Protein AF-A0AAQ4ELC9-F1 (afdb_monomer_lite)

Foldseek 3Di:
DQLVVLVLVLQQLLQVLLCQQLLNFGGQAEDEAEAEPVQDDQVSPADPVGDAAAAAQLDFQQQDQEDEAQFADPVGQQWAFQQDDFFQDATSHTYGYPVLSVCVVVDDPSNLVQADSSLSVSLRVLCHRGVAAAQFFDQPDQQRAQKAADPPDPDQQRIAGSFQKPDGFDWFKAFPVGDGDGFGADNVRRHTPDSGIDTDTPQAPPVIEGESSGCNSHDNHRYWDAVPDSDGDLPGSTSRNVRVVSHTSSVSVCCRPSNNVHRDNPPDDSDRYYYHHHYYDFAFEEEEEEADPQCLPPQNLLLVLLLQLCCLQPPGDQQHWYWYFYAALDPGATLGQRGGSNDNVNSRCGSVSDDHGHNVHGGDPLSRVVNSLVSQQPDDPDPHAHPLRGSNGNYEYEYEEQQADDQVSLVVVLCVCVSNSYAYEYERPPHDPDHDCSSQVSNVSSVFYYDYQDFDADPPPRNTDLSSSVSSNVSSNCRRPPRHPVSVPDDDDPQDDDDDDPVQQVPFKDKDFTADAPPPDFKDKDKDADPQLVPVVPPHFDQQQKKKAAWPPDPDGIDGSVQADQPPPSSGRMGMHIGGRGDHDDPDGDTIMMITHD

Organism: Amblyomma americanum (NCBI:txid6943)

Structure (mmCIF, N/CA/C/O backbone):
data_AF-A0AAQ4ELC9-F1
#
_entry.id   AF-A0AAQ4ELC9-F1
#
loop_
_atom_site.group_PDB
_atom_site.id
_atom_site.type_symbol
_atom_site.label_atom_id
_atom_site.label_alt_id
_atom_site.label_comp_id
_atom_site.label_asym_id
_atom_site.label_entity_id
_atom_site.label_seq_id
_atom_site.pdbx_PDB_ins_code
_atom_site.Cartn_x
_atom_site.Cartn_y
_atom_site.Cartn_z
_atom_site.occupancy
_atom_site.B_iso_or_equiv
_atom_site.auth_seq_id
_atom_site.auth_comp_id
_atom_site.auth_asym_id
_atom_site.auth_atom_id
_atom_site.pdbx_PDB_model_num
ATOM 1 N N . MET A 1 1 ? 7.973 21.694 -3.801 1.00 55.94 1 MET A N 1
ATOM 2 C CA . MET A 1 1 ? 7.517 22.323 -5.065 1.00 55.94 1 MET A CA 1
ATOM 3 C C . MET A 1 1 ? 8.223 21.797 -6.314 1.00 55.94 1 MET A C 1
ATOM 5 O O . MET A 1 1 ? 7.530 21.377 -7.226 1.00 55.94 1 MET A O 1
ATOM 9 N N . LEU A 1 2 ? 9.559 21.831 -6.403 1.00 65.44 2 LEU A N 1
ATOM 10 C CA . LEU A 1 2 ? 10.295 21.500 -7.638 1.00 65.44 2 LEU A CA 1
ATOM 11 C C . LEU A 1 2 ? 10.266 20.005 -8.011 1.00 65.44 2 LEU A C 1
ATOM 13 O O . LEU A 1 2 ? 9.878 19.657 -9.123 1.00 65.44 2 LEU A O 1
ATOM 17 N N . LEU A 1 3 ? 10.516 19.125 -7.036 1.00 73.06 3 LEU A N 1
ATOM 18 C CA . LEU A 1 3 ? 10.413 17.665 -7.198 1.00 73.06 3 LEU A CA 1
ATOM 19 C C . LEU A 1 3 ? 9.045 17.213 -7.739 1.00 73.06 3 LEU A C 1
ATOM 21 O O . LEU A 1 3 ? 8.944 16.251 -8.490 1.00 73.06 3 LEU A O 1
ATOM 25 N N . PHE A 1 4 ? 7.989 17.952 -7.398 1.00 75.69 4 PHE A N 1
ATOM 26 C CA . PHE A 1 4 ? 6.618 17.642 -7.786 1.00 75.69 4 PHE A CA 1
ATOM 27 C C . PHE A 1 4 ? 6.323 17.929 -9.262 1.00 75.69 4 PHE A C 1
ATOM 29 O O . PHE A 1 4 ? 5.611 17.179 -9.923 1.00 75.69 4 PHE A O 1
ATOM 36 N N . SER A 1 5 ? 6.864 19.026 -9.797 1.00 77.75 5 SER A N 1
ATOM 37 C CA . SER A 1 5 ? 6.772 19.309 -11.231 1.00 77.75 5 SER A CA 1
ATOM 38 C C . SER A 1 5 ? 7.616 18.333 -12.049 1.00 77.75 5 SER A C 1
ATOM 40 O O . SER A 1 5 ? 7.185 17.908 -13.120 1.00 77.75 5 SER A O 1
ATOM 42 N N . LEU A 1 6 ? 8.785 17.951 -11.527 1.00 81.75 6 LEU A N 1
ATOM 43 C CA . LEU A 1 6 ? 9.690 17.011 -12.186 1.00 81.75 6 LEU A CA 1
ATOM 44 C C . LEU A 1 6 ? 9.074 15.613 -12.277 1.00 81.75 6 LEU A C 1
ATOM 46 O O . LEU A 1 6 ? 9.086 15.017 -13.352 1.00 81.75 6 LEU A O 1
ATOM 50 N N . SER A 1 7 ? 8.447 15.124 -11.202 1.00 85.50 7 SER A N 1
ATOM 51 C CA . SER A 1 7 ? 7.774 13.821 -11.217 1.00 85.50 7 SER A CA 1
ATOM 52 C C . SER A 1 7 ? 6.605 13.774 -12.209 1.00 85.50 7 SER A C 1
ATOM 54 O O . SER A 1 7 ? 6.454 12.793 -12.934 1.00 85.50 7 SER A O 1
ATOM 56 N N . GLN A 1 8 ? 5.813 14.845 -12.329 1.00 89.56 8 GLN A N 1
ATOM 57 C CA . GLN A 1 8 ? 4.744 14.913 -13.334 1.00 89.56 8 GLN A CA 1
ATOM 58 C C . GLN A 1 8 ? 5.274 14.884 -14.768 1.00 89.56 8 GLN A C 1
ATOM 60 O O . GLN A 1 8 ? 4.690 14.220 -15.625 1.00 89.56 8 GLN A O 1
ATOM 65 N N . ALA A 1 9 ? 6.344 15.634 -15.044 1.00 90.81 9 ALA A N 1
ATOM 66 C CA . ALA A 1 9 ? 6.965 15.658 -16.363 1.00 90.81 9 ALA A CA 1
ATOM 67 C C . ALA A 1 9 ? 7.534 14.278 -16.723 1.00 90.81 9 ALA A C 1
ATOM 69 O O . ALA A 1 9 ? 7.243 13.766 -17.805 1.00 90.81 9 ALA A O 1
ATOM 70 N N . LEU A 1 10 ? 8.247 13.649 -15.782 1.00 93.88 10 LEU A N 1
ATOM 71 C CA . LEU A 1 10 ? 8.759 12.288 -15.914 1.00 93.88 10 LEU A CA 1
ATOM 72 C C . LEU A 1 10 ? 7.637 11.302 -16.251 1.00 93.88 10 LEU A C 1
ATOM 74 O O . LEU A 1 10 ? 7.726 10.612 -17.260 1.00 93.88 10 LEU A O 1
ATOM 78 N N . LEU A 1 11 ? 6.558 11.275 -15.465 1.00 95.75 11 LEU A N 1
ATOM 79 C CA . LEU A 1 11 ? 5.460 10.323 -15.659 1.00 95.75 11 LEU A CA 1
ATOM 80 C C . LEU A 1 11 ? 4.686 10.549 -16.962 1.00 95.75 11 LEU A C 1
ATOM 82 O O . LEU A 1 11 ? 4.247 9.586 -17.585 1.00 95.75 11 LEU A O 1
ATOM 86 N N . ARG A 1 12 ? 4.539 11.799 -17.421 1.00 95.69 12 ARG A N 1
ATOM 87 C CA . ARG A 1 12 ? 3.942 12.077 -18.739 1.00 95.69 12 ARG A CA 1
ATOM 88 C C . ARG A 1 12 ? 4.802 11.523 -19.867 1.00 95.69 12 ARG A C 1
ATOM 90 O O . ARG A 1 12 ? 4.268 10.867 -20.752 1.00 95.69 12 ARG A O 1
ATOM 97 N N . ASN A 1 13 ? 6.111 11.754 -19.824 1.00 95.56 13 ASN A N 1
ATOM 98 C CA . ASN A 1 13 ? 7.021 11.249 -20.851 1.00 95.56 13 ASN A CA 1
ATOM 99 C C . ASN A 1 13 ? 7.124 9.721 -20.798 1.00 95.56 13 ASN A C 1
ATOM 101 O O . ASN A 1 13 ? 7.055 9.060 -21.831 1.00 95.56 13 ASN A O 1
ATOM 105 N N . ALA A 1 14 ? 7.191 9.151 -19.597 1.00 96.06 14 ALA A N 1
ATOM 106 C CA . ALA A 1 14 ? 7.186 7.712 -19.393 1.00 96.06 14 ALA A CA 1
ATOM 107 C C . ALA A 1 14 ? 5.893 7.054 -19.887 1.00 96.06 14 ALA A C 1
ATOM 109 O O . ALA A 1 14 ? 5.948 5.972 -20.451 1.00 96.06 14 ALA A O 1
ATOM 110 N N . SER A 1 15 ? 4.739 7.713 -19.753 1.00 97.19 15 SER A N 1
ATOM 111 C CA . SER A 1 15 ? 3.468 7.240 -20.316 1.00 97.19 15 SER A CA 1
ATOM 112 C C . SER A 1 15 ? 3.517 7.119 -21.845 1.00 97.19 15 SER A C 1
ATOM 114 O O . SER A 1 15 ? 3.054 6.126 -22.404 1.00 97.19 15 SER A O 1
ATOM 116 N N . ILE A 1 16 ? 4.137 8.093 -22.524 1.00 96.12 16 ILE A N 1
ATOM 117 C CA . ILE A 1 16 ? 4.359 8.058 -23.980 1.00 96.12 16 ILE A CA 1
ATOM 118 C C . ILE A 1 16 ? 5.312 6.910 -24.340 1.00 96.12 16 ILE A C 1
ATOM 120 O O . ILE A 1 16 ? 5.031 6.133 -25.250 1.00 96.12 16 ILE A O 1
ATOM 124 N N . SER A 1 17 ? 6.416 6.785 -23.604 1.00 96.00 17 SER A N 1
ATOM 125 C CA . SER A 1 17 ? 7.430 5.743 -23.802 1.00 96.00 17 SER A CA 1
ATOM 126 C C . SER A 1 17 ? 6.861 4.336 -23.560 1.00 96.00 17 SER A C 1
ATOM 128 O O . SER A 1 17 ? 7.103 3.413 -24.337 1.00 96.00 17 SER A O 1
ATOM 130 N N . LEU A 1 18 ? 6.007 4.173 -22.543 1.00 96.12 18 LEU A N 1
ATOM 131 C CA . LEU A 1 18 ? 5.278 2.936 -22.253 1.00 96.12 18 LEU A CA 1
ATOM 132 C C . LEU A 1 18 ? 4.322 2.584 -23.395 1.00 96.12 18 LEU A C 1
ATOM 134 O O . LEU A 1 18 ? 4.268 1.436 -23.827 1.00 96.12 18 LEU A O 1
ATOM 138 N N . PHE A 1 19 ? 3.606 3.573 -23.929 1.00 95.50 19 PHE A N 1
ATOM 139 C CA . PHE A 1 19 ? 2.718 3.367 -25.070 1.00 95.50 19 PHE A CA 1
ATOM 140 C C . PHE A 1 19 ? 3.475 2.876 -26.296 1.00 95.50 19 PHE A C 1
ATOM 142 O O . PHE A 1 19 ? 3.079 1.882 -26.898 1.00 95.50 19 PHE A O 1
ATOM 149 N N . GLN A 1 20 ? 4.597 3.514 -26.619 1.00 93.44 20 GLN A N 1
ATOM 150 C CA . GLN A 1 20 ? 5.436 3.119 -27.747 1.00 93.44 20 GLN A CA 1
ATOM 151 C C . GLN A 1 20 ? 6.009 1.711 -27.557 1.00 93.44 20 GLN A C 1
ATOM 153 O O . GLN A 1 20 ? 5.831 0.865 -28.433 1.00 93.44 20 GLN A O 1
ATOM 158 N N . SER A 1 21 ? 6.620 1.441 -26.402 1.00 94.00 21 SER A N 1
ATOM 159 C CA . SER A 1 21 ? 7.265 0.156 -26.082 1.00 94.00 21 SER A CA 1
ATOM 160 C C . SER A 1 21 ? 6.303 -1.014 -25.906 1.00 94.00 21 SER A C 1
ATOM 162 O O . SER A 1 21 ? 6.704 -2.168 -26.002 1.00 94.00 21 SER A O 1
ATOM 164 N N . THR A 1 22 ? 5.019 -0.738 -25.677 1.00 93.94 22 THR A N 1
ATOM 165 C CA . THR A 1 22 ? 3.967 -1.761 -25.626 1.00 93.94 22 THR A CA 1
ATOM 166 C C . THR A 1 22 ? 3.203 -1.873 -26.942 1.00 93.94 22 THR A C 1
ATOM 168 O O . THR A 1 22 ? 2.079 -2.372 -26.962 1.00 93.94 22 THR A O 1
ATOM 171 N N . ARG A 1 23 ? 3.791 -1.414 -28.055 1.00 92.12 23 ARG A N 1
ATOM 172 C CA . ARG A 1 23 ? 3.187 -1.447 -29.398 1.00 92.12 23 ARG A CA 1
ATOM 173 C C . ARG A 1 23 ? 1.818 -0.752 -29.453 1.00 92.12 23 ARG A C 1
ATOM 175 O O . ARG A 1 23 ? 0.877 -1.248 -30.071 1.00 92.12 23 ARG A O 1
ATOM 182 N N . ASN A 1 24 ? 1.714 0.409 -28.805 1.00 92.81 24 ASN A N 1
ATOM 183 C CA . ASN A 1 24 ? 0.524 1.262 -28.735 1.00 92.81 24 ASN A CA 1
ATOM 184 C C . ASN A 1 24 ? -0.655 0.636 -27.969 1.00 92.81 24 ASN A C 1
ATOM 186 O O . ASN A 1 24 ? -1.813 0.789 -28.364 1.00 92.81 24 ASN A O 1
ATOM 190 N N . ARG A 1 25 ? -0.373 -0.095 -26.881 1.00 92.44 25 ARG A N 1
ATOM 191 C CA . ARG A 1 25 ? -1.393 -0.858 -26.137 1.00 92.44 25 ARG A CA 1
ATOM 192 C C . ARG A 1 25 ? -1.654 -0.333 -24.727 1.00 92.44 25 ARG A C 1
ATOM 194 O O . ARG A 1 25 ? -2.805 -0.343 -24.294 1.00 92.44 25 ARG A O 1
ATOM 201 N N . ALA A 1 26 ? -0.635 0.151 -24.015 1.00 93.25 26 ALA A N 1
ATOM 202 C CA . ALA A 1 26 ? -0.776 0.601 -22.628 1.00 93.25 26 ALA A CA 1
ATOM 203 C C . ALA A 1 26 ? -0.108 1.955 -22.375 1.00 93.25 26 ALA A C 1
ATOM 205 O O . ALA A 1 26 ? 0.986 2.218 -22.848 1.00 93.25 26 ALA A O 1
ATOM 206 N N . PHE A 1 27 ? -0.755 2.815 -21.592 1.00 95.00 27 PHE A N 1
ATOM 207 C CA . PHE A 1 27 ? -0.199 4.090 -21.142 1.00 95.00 27 PHE A CA 1
ATOM 208 C C . PHE A 1 27 ? -0.719 4.408 -19.738 1.00 95.00 27 PHE A C 1
ATOM 210 O O . PHE A 1 27 ? -1.714 3.832 -19.293 1.00 95.00 27 PHE A O 1
ATOM 217 N N . LEU A 1 28 ? -0.067 5.337 -19.040 1.00 95.56 28 LEU A N 1
ATOM 218 C CA . LEU A 1 28 ? -0.534 5.813 -17.739 1.00 95.56 28 LEU A CA 1
ATOM 219 C C . LEU A 1 28 ? -1.684 6.796 -17.963 1.00 95.56 28 LEU A C 1
ATOM 221 O O . LEU A 1 28 ? -1.460 7.955 -18.318 1.00 95.56 28 LEU A O 1
ATOM 225 N N . GLU A 1 29 ? -2.923 6.340 -17.807 1.00 94.00 29 GLU A N 1
ATOM 226 C CA . GLU A 1 29 ? -4.097 7.195 -18.005 1.00 94.00 29 GLU A CA 1
ATOM 227 C C . GLU A 1 29 ? -4.308 8.154 -16.828 1.00 94.00 29 GLU A C 1
ATOM 229 O O . GLU A 1 29 ? -4.492 9.359 -17.022 1.00 94.00 29 GLU A O 1
ATOM 234 N N . GLU A 1 30 ? -4.234 7.624 -15.611 1.00 95.00 30 GLU A N 1
ATOM 235 C CA . GLU A 1 30 ? -4.489 8.347 -14.374 1.00 95.00 30 GLU A CA 1
ATOM 236 C C . GLU A 1 30 ? -3.387 8.066 -13.352 1.00 95.00 30 GLU A C 1
ATOM 238 O O . GLU A 1 30 ? -2.959 6.927 -13.182 1.00 95.00 30 GLU A O 1
ATOM 243 N N . VAL A 1 31 ? -2.932 9.117 -12.672 1.00 95.50 31 VAL A N 1
ATOM 244 C CA . VAL A 1 31 ? -1.970 9.051 -11.573 1.00 95.50 31 VAL A CA 1
ATOM 245 C C . VAL A 1 31 ? -2.583 9.736 -10.360 1.00 95.50 31 VAL A C 1
ATOM 247 O O . VAL A 1 31 ? -2.879 10.934 -10.395 1.00 95.50 31 VAL A O 1
ATOM 250 N N . ILE A 1 32 ? -2.742 8.986 -9.272 1.00 94.44 32 ILE A N 1
ATOM 251 C CA . ILE A 1 32 ? -3.175 9.526 -7.985 1.00 94.44 32 ILE A CA 1
ATOM 252 C C . ILE A 1 32 ? -1.930 9.815 -7.149 1.00 94.44 32 ILE A C 1
ATOM 254 O O . ILE A 1 32 ? -1.180 8.914 -6.787 1.00 94.44 32 ILE A O 1
ATOM 258 N N . VAL A 1 33 ? -1.705 11.086 -6.846 1.00 94.00 33 VAL A N 1
ATOM 259 C CA . VAL A 1 33 ? -0.586 11.540 -6.027 1.00 94.00 33 VAL A CA 1
ATOM 260 C C . VAL A 1 33 ? -1.066 11.674 -4.588 1.00 94.00 33 VAL A C 1
ATOM 262 O O . VAL A 1 33 ? -1.820 12.595 -4.266 1.00 94.00 33 VAL A O 1
ATOM 265 N N . LEU A 1 34 ? -0.624 10.746 -3.740 1.00 93.62 34 LEU A N 1
ATOM 266 C CA . LEU A 1 34 ? -0.852 10.783 -2.300 1.00 93.62 34 LEU A CA 1
ATOM 267 C C . LEU A 1 34 ? 0.193 11.675 -1.628 1.00 93.62 34 LEU A C 1
ATOM 269 O O . LEU A 1 34 ? 1.390 11.400 -1.680 1.00 93.62 34 LEU A O 1
ATOM 273 N N . VAL A 1 35 ? -0.270 12.747 -0.996 1.00 92.56 35 VAL A N 1
ATOM 274 C CA . VAL A 1 35 ? 0.572 13.697 -0.272 1.00 92.56 35 VAL A CA 1
ATOM 275 C C . VAL A 1 35 ? 0.526 13.382 1.226 1.00 92.56 35 VAL A C 1
ATOM 277 O O . VAL A 1 35 ? -0.571 13.258 1.781 1.00 92.56 35 VAL A O 1
ATOM 280 N N . PRO A 1 36 ? 1.683 13.298 1.907 1.00 91.25 36 PRO A N 1
ATOM 281 C CA . PRO A 1 36 ? 1.739 13.157 3.355 1.00 91.25 36 PRO A CA 1
ATOM 282 C C . PRO A 1 36 ? 0.997 14.278 4.084 1.00 91.25 36 PRO A C 1
ATOM 284 O O . PRO A 1 36 ? 1.078 15.458 3.725 1.00 91.25 36 PRO A O 1
ATOM 287 N N . LYS A 1 37 ? 0.348 13.936 5.196 1.00 87.75 37 LYS A N 1
ATOM 288 C CA . LYS A 1 37 ? -0.292 14.920 6.083 1.00 87.75 37 LYS A CA 1
ATOM 289 C C . LYS A 1 37 ? 0.714 15.955 6.612 1.00 87.75 37 LYS A C 1
ATOM 291 O O . LYS A 1 37 ? 0.382 17.129 6.751 1.00 87.75 37 LYS A O 1
ATOM 296 N N . ALA A 1 38 ? 1.960 15.535 6.843 1.00 87.75 38 ALA A N 1
ATOM 297 C CA . ALA A 1 38 ? 3.032 16.367 7.393 1.00 87.75 38 ALA A CA 1
ATOM 298 C C . ALA A 1 38 ? 3.455 17.546 6.494 1.00 87.75 38 ALA A C 1
ATOM 300 O O . ALA A 1 38 ? 4.062 18.493 6.983 1.00 87.75 38 ALA A O 1
ATOM 301 N N . TRP A 1 39 ? 3.139 17.523 5.193 1.00 86.81 39 TRP A N 1
ATOM 302 C CA . TRP A 1 39 ? 3.538 18.590 4.263 1.00 86.81 39 TRP A CA 1
ATOM 303 C C . TRP A 1 39 ? 2.717 19.882 4.432 1.00 86.81 39 TRP A C 1
ATOM 305 O O . TRP A 1 39 ? 3.059 20.910 3.847 1.00 86.81 39 TRP A O 1
ATOM 315 N N . GLY A 1 40 ? 1.670 19.862 5.263 1.00 85.06 40 GLY A N 1
ATOM 316 C CA . GLY A 1 40 ? 0.838 21.029 5.543 1.00 85.06 40 GLY A CA 1
ATOM 317 C C . GLY A 1 40 ? -0.072 21.422 4.367 1.00 85.06 40 GLY A C 1
ATOM 318 O O . GLY A 1 40 ? -0.357 20.584 3.502 1.00 85.06 40 GLY A O 1
ATOM 319 N N . PRO A 1 41 ? -0.565 22.676 4.343 1.00 84.31 41 PRO A N 1
ATOM 320 C CA . PRO A 1 41 ? -1.475 23.171 3.309 1.00 84.31 41 PRO A CA 1
ATOM 321 C C . PRO A 1 41 ? -0.863 23.119 1.907 1.00 84.31 41 PRO A C 1
ATOM 323 O O . PRO A 1 41 ? 0.338 23.302 1.739 1.00 84.31 41 PRO A O 1
ATOM 326 N N . LYS A 1 42 ? -1.685 22.925 0.872 1.00 84.75 42 LYS A N 1
ATOM 327 C CA . LYS A 1 42 ? -1.220 22.783 -0.523 1.00 84.75 42 LYS A CA 1
ATOM 328 C C . LYS A 1 42 ? -0.370 23.944 -1.039 1.00 84.75 42 LYS A C 1
ATOM 330 O O . LYS A 1 42 ? 0.464 23.749 -1.919 1.00 84.75 42 LYS A O 1
ATOM 335 N N . GLU A 1 43 ? -0.547 25.134 -0.481 1.00 85.69 43 GLU A N 1
ATOM 336 C CA . GLU A 1 43 ? 0.213 26.340 -0.804 1.00 85.69 43 GLU A CA 1
ATOM 337 C C . GLU A 1 43 ? 1.705 26.209 -0.449 1.00 85.69 43 GLU A C 1
ATOM 339 O O . GLU A 1 43 ? 2.533 26.905 -1.034 1.00 85.69 43 GLU A O 1
ATOM 344 N N . THR A 1 44 ? 2.073 25.312 0.474 1.00 84.31 44 THR A N 1
ATOM 345 C CA . THR A 1 44 ? 3.470 25.111 0.895 1.00 84.31 44 THR A CA 1
ATOM 346 C C . THR A 1 44 ? 4.255 24.228 -0.078 1.00 84.31 44 THR A C 1
ATOM 348 O O . THR A 1 44 ? 5.473 24.370 -0.203 1.00 84.31 44 THR A O 1
ATOM 351 N N . TRP A 1 45 ? 3.585 23.315 -0.788 1.00 84.25 45 TRP A N 1
ATOM 352 C CA . TRP A 1 45 ? 4.252 22.288 -1.593 1.00 84.25 45 TRP A CA 1
ATOM 353 C C . TRP A 1 45 ? 3.884 22.298 -3.077 1.00 84.25 45 TRP A C 1
ATOM 355 O O . TRP A 1 45 ? 4.694 21.817 -3.882 1.00 84.25 45 TRP A O 1
ATOM 365 N N . ALA A 1 46 ? 2.748 22.880 -3.467 1.00 83.00 46 ALA A N 1
ATOM 366 C CA . ALA A 1 46 ? 2.333 23.015 -4.860 1.00 83.00 46 ALA A CA 1
ATOM 367 C C . ALA A 1 46 ? 2.662 24.401 -5.438 1.00 83.00 46 ALA A C 1
ATOM 369 O O . ALA A 1 46 ? 2.529 25.421 -4.769 1.00 83.00 46 ALA A O 1
ATOM 370 N N . ARG A 1 47 ? 3.054 24.448 -6.719 1.00 79.31 47 ARG A N 1
ATOM 371 C CA . ARG A 1 47 ? 3.196 25.715 -7.458 1.00 79.31 47 ARG A CA 1
ATOM 372 C C . ARG A 1 47 ? 1.829 26.228 -7.919 1.00 79.31 47 ARG A C 1
ATOM 374 O O . ARG A 1 47 ? 0.927 25.433 -8.166 1.00 79.31 47 ARG A O 1
ATOM 381 N N . ALA A 1 48 ? 1.699 27.545 -8.075 1.00 76.38 48 ALA A N 1
ATOM 382 C CA . ALA A 1 48 ? 0.500 28.163 -8.635 1.00 76.38 48 ALA A CA 1
ATOM 383 C C . ALA A 1 48 ? 0.345 27.856 -10.148 1.00 76.38 48 ALA A C 1
ATOM 385 O O . ALA A 1 48 ? 1.352 27.874 -10.862 1.00 76.38 48 ALA A O 1
ATOM 386 N N . PRO A 1 49 ? -0.885 27.628 -10.655 1.00 82.56 49 PRO A N 1
ATOM 387 C CA . PRO A 1 49 ? -2.129 27.489 -9.893 1.00 82.56 49 PRO A CA 1
ATOM 388 C C . PRO A 1 49 ? -2.131 26.195 -9.064 1.00 82.56 49 PRO A C 1
ATOM 390 O O . PRO A 1 49 ? -1.788 25.127 -9.571 1.00 82.56 49 PRO A O 1
ATOM 393 N N . THR A 1 50 ? -2.503 26.296 -7.782 1.00 81.94 50 THR A N 1
ATOM 394 C CA . THR A 1 50 ? -2.487 25.137 -6.881 1.00 81.94 50 THR A CA 1
ATOM 395 C C . THR A 1 50 ? -3.531 24.111 -7.327 1.00 81.94 50 THR A C 1
ATOM 397 O O . THR A 1 50 ? -4.638 24.487 -7.728 1.00 81.94 50 THR A O 1
ATOM 400 N N . PRO A 1 51 ? -3.214 22.808 -7.274 1.00 86.81 51 PRO A N 1
ATOM 401 C CA . PRO A 1 51 ? -4.156 21.784 -7.677 1.00 86.81 51 PRO A CA 1
ATOM 402 C C . PRO A 1 51 ? -5.364 21.731 -6.736 1.00 86.81 51 PRO A C 1
ATOM 404 O O . PRO A 1 51 ? -5.318 22.148 -5.570 1.00 86.81 51 PRO A O 1
ATOM 407 N N . VAL A 1 52 ? -6.455 21.160 -7.242 1.00 88.44 52 VAL A N 1
ATOM 408 C CA . VAL A 1 52 ? -7.531 20.674 -6.379 1.00 88.44 52 VAL A CA 1
ATOM 409 C C . VAL A 1 52 ? -7.004 19.442 -5.653 1.00 88.44 52 VAL A C 1
ATOM 411 O O . VAL A 1 52 ? -6.555 18.492 -6.291 1.00 88.44 52 VAL A O 1
ATOM 414 N N . VAL A 1 53 ? -7.035 19.493 -4.324 1.00 90.00 53 VAL A N 1
ATOM 415 C CA . VAL A 1 53 ? -6.605 18.404 -3.447 1.00 90.00 53 VAL A CA 1
ATOM 416 C C . VAL A 1 53 ? -7.843 17.870 -2.753 1.00 90.00 53 VAL A C 1
ATOM 418 O O . VAL A 1 53 ? -8.556 18.623 -2.087 1.00 90.00 53 VAL A O 1
ATOM 421 N N . ALA A 1 54 ? -8.109 16.587 -2.956 1.00 90.50 54 ALA A N 1
ATOM 422 C CA . ALA A 1 54 ? -9.150 15.871 -2.249 1.00 90.50 54 ALA A CA 1
ATOM 423 C C . ALA A 1 54 ? -8.571 15.170 -1.016 1.00 90.50 54 ALA A C 1
ATOM 425 O O . ALA A 1 54 ? -7.359 15.031 -0.841 1.00 90.50 54 ALA A O 1
ATOM 426 N N . ARG A 1 55 ? -9.448 14.696 -0.145 1.00 89.00 55 ARG A N 1
ATOM 427 C CA . ARG A 1 55 ? -9.056 13.801 0.936 1.00 89.00 55 ARG A CA 1
ATOM 428 C C . ARG A 1 55 ? -8.650 12.435 0.378 1.00 89.00 55 ARG A C 1
ATOM 430 O O . ARG A 1 55 ? -9.324 11.916 -0.512 1.00 89.00 55 ARG A O 1
ATOM 437 N N . ALA A 1 56 ? -7.599 11.838 0.937 1.00 90.31 56 ALA A N 1
ATOM 438 C CA . ALA A 1 56 ? -7.317 10.422 0.723 1.00 90.31 56 ALA A CA 1
ATOM 439 C C . ALA A 1 56 ? -8.503 9.575 1.207 1.00 90.31 56 ALA A C 1
ATOM 441 O O . ALA A 1 56 ? -8.957 9.719 2.343 1.00 90.31 56 ALA A O 1
ATOM 442 N N . GLY A 1 57 ? -9.025 8.739 0.311 1.00 87.44 57 GLY A N 1
ATOM 443 C CA . GLY A 1 57 ? -10.085 7.785 0.602 1.00 87.44 57 GLY A CA 1
ATOM 444 C C . GLY A 1 57 ? -9.473 6.440 0.968 1.00 87.44 57 GLY A C 1
ATOM 445 O O . GLY A 1 57 ? -9.096 6.190 2.107 1.00 87.44 57 GLY A O 1
ATOM 446 N N . TRP A 1 58 ? -9.323 5.589 -0.042 1.00 84.56 58 TRP A N 1
ATOM 447 C CA . TRP A 1 58 ? -8.710 4.267 0.079 1.00 84.56 58 TRP A CA 1
ATOM 448 C C . TRP A 1 58 ? -7.185 4.281 -0.114 1.00 84.56 58 TRP A C 1
ATOM 450 O O . TRP A 1 58 ? -6.544 3.254 0.087 1.00 84.56 58 TRP A O 1
ATOM 460 N N . GLN A 1 59 ? -6.591 5.410 -0.505 1.00 91.00 59 GLN A N 1
ATOM 461 C CA . GLN A 1 59 ? -5.155 5.500 -0.772 1.00 91.00 59 GLN A CA 1
ATOM 462 C C . GLN A 1 59 ? -4.346 5.496 0.531 1.00 91.00 59 GLN A C 1
ATOM 464 O O . GLN A 1 59 ? -4.633 6.267 1.446 1.00 91.00 59 GLN A O 1
ATOM 469 N N . LEU A 1 60 ? -3.317 4.650 0.593 1.00 89.62 60 LEU A N 1
ATOM 470 C CA . LEU A 1 60 ? -2.349 4.563 1.688 1.00 89.62 60 LEU A CA 1
ATOM 471 C C . LEU A 1 60 ? -0.926 4.631 1.147 1.00 89.62 60 LEU A C 1
ATOM 473 O O . LEU A 1 60 ? -0.648 4.142 0.054 1.00 89.62 60 LEU A O 1
ATOM 477 N N . HIS A 1 61 ? -0.008 5.170 1.947 1.00 90.19 61 HIS A N 1
ATOM 478 C CA . HIS A 1 61 ? 1.406 5.238 1.595 1.00 90.19 61 HIS A CA 1
ATOM 479 C C . HIS A 1 61 ? 2.030 3.851 1.387 1.00 90.19 61 HIS A C 1
ATOM 481 O O . HIS A 1 61 ? 2.852 3.673 0.489 1.00 90.19 61 HIS A O 1
ATOM 487 N N . ARG A 1 62 ? 1.656 2.844 2.189 1.00 87.81 62 ARG A N 1
ATOM 488 C CA . ARG A 1 62 ? 2.159 1.466 2.024 1.00 87.81 62 ARG A CA 1
ATOM 489 C C . ARG A 1 62 ? 1.782 0.862 0.679 1.00 87.81 62 ARG A C 1
ATOM 491 O O . ARG A 1 62 ? 2.627 0.198 0.088 1.00 87.81 62 ARG A O 1
ATOM 498 N N . ASP A 1 63 ? 0.560 1.116 0.232 1.00 88.50 63 ASP A N 1
ATOM 499 C CA . ASP A 1 63 ? -0.042 0.463 -0.930 1.00 88.50 63 ASP A CA 1
ATOM 500 C C . ASP A 1 63 ? 0.254 1.226 -2.239 1.00 88.50 63 ASP A C 1
ATOM 502 O O . ASP A 1 63 ? -0.290 0.899 -3.287 1.00 88.50 63 ASP A O 1
ATOM 506 N N . ALA A 1 64 ? 1.108 2.256 -2.190 1.00 92.50 64 ALA A N 1
ATOM 507 C CA . ALA A 1 64 ? 1.503 3.028 -3.360 1.00 92.50 64 ALA A CA 1
ATOM 508 C C . ALA A 1 64 ? 2.387 2.209 -4.317 1.00 92.50 64 ALA A C 1
ATOM 510 O O . ALA A 1 64 ? 3.443 1.707 -3.922 1.00 92.50 64 ALA A O 1
ATOM 511 N N . ASP A 1 65 ? 1.998 2.171 -5.594 1.00 94.94 65 ASP A N 1
ATOM 512 C CA . ASP A 1 65 ? 2.736 1.497 -6.673 1.00 94.94 65 ASP A CA 1
ATOM 513 C C . ASP A 1 65 ? 4.152 2.067 -6.846 1.00 94.94 65 ASP A C 1
ATOM 515 O O . ASP A 1 65 ? 5.115 1.339 -7.086 1.00 94.94 65 ASP A O 1
ATOM 519 N N . MET A 1 66 ? 4.276 3.387 -6.682 1.00 94.19 66 MET A N 1
ATOM 520 C CA . MET A 1 66 ? 5.525 4.136 -6.745 1.00 94.19 66 MET A CA 1
ATOM 521 C C . MET A 1 66 ? 5.679 5.024 -5.511 1.00 94.19 66 MET A C 1
ATOM 523 O O . MET A 1 66 ? 4.765 5.771 -5.159 1.00 94.19 66 MET A O 1
ATOM 527 N N . LYS A 1 67 ? 6.874 5.021 -4.914 1.00 92.25 67 LYS A N 1
ATOM 528 C CA . LYS A 1 67 ? 7.243 5.910 -3.810 1.00 92.25 67 LYS A CA 1
ATOM 529 C C . LYS A 1 67 ? 8.359 6.865 -4.204 1.00 92.25 67 LYS A C 1
ATOM 531 O O . LYS A 1 67 ? 9.324 6.478 -4.861 1.00 92.25 67 LYS A O 1
ATOM 536 N N . LEU A 1 68 ? 8.210 8.116 -3.772 1.00 91.12 68 LEU A N 1
ATOM 537 C CA . LEU A 1 68 ? 9.263 9.120 -3.840 1.00 91.12 68 LEU A CA 1
ATOM 538 C C . LEU A 1 68 ? 10.044 9.079 -2.529 1.00 91.12 68 LEU A C 1
ATOM 540 O O . LEU A 1 68 ? 9.523 9.485 -1.492 1.00 91.12 68 LEU A O 1
ATOM 544 N N . GLU A 1 69 ? 11.269 8.570 -2.575 1.00 88.44 69 GLU A N 1
ATOM 545 C CA . GLU A 1 69 ? 12.106 8.425 -1.387 1.00 88.44 69 GLU A CA 1
ATOM 546 C C . GLU A 1 69 ? 13.043 9.635 -1.233 1.00 88.44 69 GLU A C 1
ATOM 548 O O . GLU A 1 69 ? 13.568 10.152 -2.222 1.00 88.44 69 GLU A O 1
ATOM 553 N N . PRO A 1 70 ? 13.258 10.143 -0.007 1.00 85.94 70 PRO A N 1
ATOM 554 C CA . PRO A 1 70 ? 14.095 11.322 0.211 1.00 85.94 70 PRO A CA 1
ATOM 555 C C . PRO A 1 70 ? 15.574 11.066 -0.108 1.00 85.94 70 PRO A C 1
ATOM 557 O O . PRO A 1 70 ? 16.290 12.000 -0.460 1.00 85.94 70 PRO A O 1
ATOM 560 N N . GLN A 1 71 ? 16.027 9.818 0.010 1.00 85.06 71 GLN A N 1
ATOM 561 C CA . GLN A 1 71 ? 17.399 9.395 -0.259 1.00 85.06 71 GLN A CA 1
ATOM 562 C C . GLN A 1 71 ? 17.414 8.260 -1.282 1.00 85.06 71 GLN A C 1
ATOM 564 O O . GLN A 1 71 ? 16.396 7.607 -1.516 1.00 85.06 71 GLN A O 1
ATOM 569 N N . GLY A 1 72 ? 18.574 8.053 -1.902 1.00 80.56 72 GLY A N 1
ATOM 570 C CA . GLY A 1 72 ? 18.831 6.886 -2.736 1.00 80.56 72 GLY A CA 1
ATOM 571 C C . GLY A 1 72 ? 18.729 5.579 -1.947 1.00 80.56 72 GLY A C 1
ATOM 572 O O . GLY A 1 72 ? 18.968 5.545 -0.740 1.00 80.56 72 GLY A O 1
ATOM 573 N N . GLY A 1 73 ? 18.375 4.502 -2.644 1.00 81.19 73 GLY A N 1
ATOM 574 C CA . GLY A 1 73 ? 18.322 3.162 -2.068 1.00 81.19 73 GLY A CA 1
ATOM 575 C C . GLY A 1 73 ? 19.692 2.469 -2.059 1.00 81.19 73 GLY A C 1
ATOM 576 O O . GLY A 1 73 ? 20.728 3.113 -2.243 1.00 81.19 73 GLY A O 1
ATOM 577 N N . PRO A 1 74 ? 19.718 1.128 -1.945 1.00 79.38 74 PRO A N 1
ATOM 578 C CA . PRO A 1 74 ? 20.948 0.328 -2.034 1.00 79.38 74 PRO A CA 1
ATOM 579 C C . PRO A 1 74 ? 21.750 0.543 -3.330 1.00 79.38 74 PRO A C 1
ATOM 581 O O . PRO A 1 74 ? 22.937 0.238 -3.385 1.00 79.38 74 PRO A O 1
ATOM 584 N N . PHE A 1 75 ? 21.105 1.082 -4.368 1.00 81.88 75 PHE A N 1
ATOM 585 C CA . PHE A 1 75 ? 21.686 1.365 -5.681 1.00 81.88 75 PHE A CA 1
ATOM 586 C C . PHE A 1 75 ? 21.963 2.865 -5.903 1.00 81.88 75 PHE A C 1
ATOM 588 O O . PHE A 1 75 ? 22.045 3.327 -7.043 1.00 81.88 75 PHE A O 1
ATOM 595 N N . GLY A 1 76 ? 22.079 3.641 -4.820 1.00 87.75 76 GLY A N 1
ATOM 596 C CA . GLY A 1 76 ? 22.184 5.097 -4.874 1.00 87.75 76 GLY A CA 1
ATOM 597 C C . GLY A 1 76 ? 20.905 5.728 -5.428 1.00 87.75 76 GLY A C 1
ATOM 598 O O . GLY A 1 76 ? 19.801 5.269 -5.142 1.00 87.75 76 GLY A O 1
ATOM 599 N N . ASP A 1 77 ? 21.050 6.770 -6.245 1.00 91.06 77 ASP A N 1
ATOM 600 C CA . ASP A 1 77 ? 19.923 7.474 -6.873 1.00 91.06 77 ASP A CA 1
ATOM 601 C C . ASP A 1 77 ? 19.363 6.776 -8.122 1.00 91.06 77 ASP A C 1
ATOM 603 O O . ASP A 1 77 ? 18.586 7.371 -8.862 1.00 91.06 77 ASP A O 1
ATOM 607 N N . ASN A 1 78 ? 19.750 5.533 -8.414 1.00 90.06 78 ASN A N 1
ATOM 608 C CA . ASN A 1 78 ? 19.117 4.804 -9.508 1.00 90.06 78 ASN A CA 1
ATOM 609 C C . ASN A 1 78 ? 17.693 4.377 -9.100 1.00 90.06 78 ASN A C 1
ATOM 611 O O . ASN A 1 78 ? 17.553 3.728 -8.058 1.00 90.06 78 ASN A O 1
ATOM 615 N N . PRO A 1 79 ? 16.650 4.671 -9.900 1.00 93.69 79 PRO A N 1
ATOM 616 C CA . PRO A 1 79 ? 15.328 4.099 -9.685 1.00 93.69 79 PRO A CA 1
ATOM 617 C C . PRO A 1 79 ? 15.391 2.572 -9.658 1.00 93.69 79 PRO A C 1
ATOM 619 O O . PRO A 1 79 ? 16.155 1.963 -10.412 1.00 93.69 79 PRO A O 1
ATOM 622 N N . PHE A 1 80 ? 14.602 1.955 -8.783 1.00 93.62 80 PHE A N 1
ATOM 623 C CA . PHE A 1 80 ? 14.592 0.503 -8.639 1.00 93.62 80 PHE A CA 1
ATOM 624 C C . PHE A 1 80 ? 13.222 -0.024 -8.222 1.00 93.62 80 PHE A C 1
ATOM 626 O O . PHE A 1 80 ? 12.422 0.668 -7.589 1.00 93.62 80 PHE A O 1
ATOM 633 N N . THR A 1 81 ? 12.985 -1.294 -8.525 1.00 94.94 81 THR A N 1
ATOM 634 C CA . THR A 1 81 ? 11.799 -2.033 -8.097 1.00 94.94 81 THR A CA 1
ATOM 635 C C . THR A 1 81 ? 12.144 -3.042 -7.011 1.00 94.94 81 THR A C 1
ATOM 637 O O . THR A 1 81 ? 13.096 -3.811 -7.133 1.00 94.94 81 THR A O 1
ATOM 640 N N . VAL A 1 82 ? 11.326 -3.104 -5.957 1.00 92.75 82 VAL A N 1
ATOM 641 C CA . VAL A 1 82 ? 11.398 -4.176 -4.954 1.00 92.75 82 VAL A CA 1
ATOM 642 C C . VAL A 1 82 ? 10.709 -5.422 -5.509 1.00 92.75 82 VAL A C 1
ATOM 644 O O . VAL A 1 82 ? 9.511 -5.644 -5.305 1.00 92.75 82 VAL A O 1
ATOM 647 N N . GLN A 1 83 ? 11.462 -6.227 -6.249 1.00 90.00 83 GLN A N 1
ATOM 648 C CA . GLN A 1 83 ? 10.994 -7.485 -6.821 1.00 90.00 83 GLN A CA 1
ATOM 649 C C . GLN A 1 83 ? 11.250 -8.630 -5.835 1.00 90.00 83 GLN A C 1
ATOM 651 O O . GLN A 1 83 ? 12.385 -8.882 -5.444 1.00 90.00 83 GLN A O 1
ATOM 656 N N . HIS A 1 84 ? 10.179 -9.292 -5.399 1.00 90.38 84 HIS A N 1
ATOM 657 C CA . HIS A 1 84 ? 10.217 -10.299 -4.326 1.00 90.38 84 HIS A CA 1
ATOM 658 C C . HIS A 1 84 ? 9.816 -11.706 -4.791 1.00 90.38 84 HIS A C 1
ATOM 660 O O . HIS A 1 84 ? 9.888 -12.650 -4.011 1.00 90.38 84 HIS A O 1
ATOM 666 N N . ALA A 1 85 ? 9.339 -11.831 -6.029 1.00 92.12 85 ALA A N 1
ATOM 667 C CA . ALA A 1 85 ? 8.733 -13.036 -6.577 1.00 92.12 85 ALA A CA 1
ATOM 668 C C . ALA A 1 85 ? 9.352 -13.387 -7.943 1.00 92.12 85 ALA A C 1
ATOM 670 O O . ALA A 1 85 ? 10.200 -12.652 -8.452 1.00 92.12 85 ALA A O 1
ATOM 671 N N . GLY A 1 86 ? 8.955 -14.537 -8.497 1.00 94.69 86 GLY A N 1
ATOM 672 C CA . GLY A 1 86 ? 9.433 -15.043 -9.787 1.00 94.69 86 GLY A CA 1
ATOM 673 C C . GLY A 1 86 ? 8.810 -14.349 -11.003 1.00 94.69 86 GLY A C 1
ATOM 674 O O . GLY A 1 86 ? 8.114 -13.340 -10.883 1.00 94.69 86 GLY A O 1
ATOM 675 N N . CYS A 1 87 ? 9.061 -14.909 -12.186 1.00 97.69 87 CYS A N 1
ATOM 676 C CA . CYS A 1 87 ? 8.606 -14.336 -13.450 1.00 97.69 87 CYS A CA 1
ATOM 677 C C . CYS A 1 87 ? 7.088 -14.153 -13.530 1.00 97.69 87 CYS A C 1
ATOM 679 O O . CYS A 1 87 ? 6.323 -15.017 -13.103 1.00 97.69 87 CYS A O 1
ATOM 681 N N . GLY A 1 88 ? 6.649 -13.028 -14.099 1.00 96.94 88 GLY A N 1
ATOM 682 C CA . GLY A 1 88 ? 5.230 -12.710 -14.275 1.00 96.94 88 GLY A CA 1
ATOM 683 C C . GLY A 1 88 ? 4.533 -12.193 -13.011 1.00 96.94 88 GLY A C 1
ATOM 684 O O . GLY A 1 88 ? 3.385 -11.759 -13.086 1.00 96.94 88 GLY A O 1
ATOM 685 N N . ALA A 1 89 ? 5.202 -12.220 -11.853 1.00 96.81 89 ALA A N 1
ATOM 686 C CA . ALA A 1 89 ? 4.657 -11.721 -10.597 1.00 96.81 89 ALA A CA 1
ATOM 687 C C . ALA A 1 89 ? 5.046 -10.255 -10.360 1.00 96.81 89 ALA A C 1
ATOM 689 O O . ALA A 1 89 ? 6.215 -9.878 -10.458 1.00 96.81 89 ALA A O 1
ATOM 690 N N . ALA A 1 90 ? 4.063 -9.432 -9.994 1.00 96.12 90 ALA A N 1
ATOM 691 C CA . ALA A 1 90 ? 4.285 -8.016 -9.736 1.00 96.12 90 ALA A CA 1
ATOM 692 C C . ALA A 1 90 ? 5.253 -7.769 -8.557 1.00 96.12 90 ALA A C 1
ATOM 694 O O . ALA A 1 90 ? 5.251 -8.470 -7.536 1.00 96.12 90 ALA A O 1
ATOM 695 N N . GLY A 1 91 ? 6.071 -6.726 -8.688 1.00 94.56 91 GLY A N 1
ATOM 696 C CA . GLY A 1 91 ? 6.905 -6.192 -7.617 1.00 94.56 91 GLY A CA 1
ATOM 697 C C . GLY A 1 91 ? 6.073 -5.591 -6.479 1.00 94.56 91 GLY A C 1
ATOM 698 O O . GLY A 1 91 ? 4.888 -5.307 -6.625 1.00 94.56 91 GLY A O 1
ATOM 699 N N . LYS A 1 92 ? 6.696 -5.379 -5.313 1.00 91.56 92 LYS A N 1
ATOM 700 C CA . LYS A 1 92 ? 6.020 -4.758 -4.160 1.00 91.56 92 LYS A CA 1
ATOM 701 C C . LYS A 1 92 ? 5.812 -3.256 -4.339 1.00 91.56 92 LYS A C 1
ATOM 703 O O . LYS A 1 92 ? 4.781 -2.745 -3.927 1.00 91.56 92 LYS A O 1
ATOM 708 N N . ARG A 1 93 ? 6.818 -2.559 -4.877 1.00 92.62 93 ARG A N 1
ATOM 709 C CA . ARG A 1 93 ? 6.808 -1.112 -5.139 1.00 92.62 93 ARG A CA 1
ATOM 710 C C . ARG A 1 93 ? 7.960 -0.717 -6.057 1.00 92.62 93 ARG A C 1
ATOM 712 O O . ARG A 1 93 ? 9.016 -1.353 -6.019 1.00 92.62 93 ARG A O 1
ATOM 719 N N . LEU A 1 94 ? 7.767 0.363 -6.799 1.00 94.94 94 LEU A N 1
ATOM 720 C CA . LEU A 1 94 ? 8.806 1.119 -7.491 1.00 94.94 94 LEU A CA 1
ATOM 721 C C . LEU A 1 94 ? 9.281 2.265 -6.584 1.00 94.94 94 LEU A C 1
ATOM 723 O O . LEU A 1 94 ? 8.468 2.929 -5.942 1.00 94.94 94 LEU A O 1
ATOM 727 N N . ALA A 1 95 ? 10.584 2.513 -6.517 1.00 93.56 95 ALA A N 1
ATOM 728 C CA . ALA A 1 95 ? 11.168 3.616 -5.761 1.00 93.56 95 ALA A CA 1
ATOM 729 C C . ALA A 1 95 ? 11.934 4.569 -6.686 1.00 93.56 95 ALA A C 1
ATOM 731 O O . ALA A 1 95 ? 12.747 4.144 -7.509 1.00 93.56 95 ALA A O 1
ATOM 732 N N . ILE A 1 96 ? 11.679 5.870 -6.530 1.00 93.62 96 ILE A N 1
ATOM 733 C CA . ILE A 1 96 ? 12.423 6.951 -7.185 1.00 93.62 96 ILE A CA 1
ATOM 734 C C . ILE A 1 96 ? 12.944 7.879 -6.096 1.00 93.62 96 ILE A C 1
ATOM 736 O O . ILE A 1 96 ? 12.158 8.375 -5.289 1.00 93.62 96 ILE A O 1
ATOM 740 N N . SER A 1 97 ? 14.248 8.145 -6.073 1.00 92.56 97 SER A N 1
ATOM 741 C CA . SER A 1 97 ? 14.815 9.062 -5.087 1.00 92.56 97 SER A CA 1
ATOM 742 C C . SER A 1 97 ? 14.627 10.528 -5.490 1.00 92.56 97 SER A C 1
ATOM 744 O O . SER A 1 97 ? 14.563 10.883 -6.671 1.00 92.56 97 SER A O 1
ATOM 746 N N . ALA A 1 98 ? 14.594 11.417 -4.500 1.00 91.50 98 ALA A N 1
ATOM 747 C CA . ALA A 1 98 ? 14.656 12.855 -4.730 1.00 91.50 98 ALA A CA 1
ATOM 748 C C . ALA A 1 98 ? 15.956 13.256 -5.453 1.00 91.50 98 ALA A C 1
ATOM 750 O O . ALA A 1 98 ? 15.916 14.125 -6.321 1.00 91.50 98 ALA A O 1
ATOM 751 N N . GLY A 1 99 ? 17.079 12.590 -5.151 1.00 91.38 99 GLY A N 1
ATOM 752 C CA . GLY A 1 99 ? 18.362 12.808 -5.823 1.00 91.38 99 GLY A CA 1
ATOM 753 C C . GLY A 1 99 ? 18.304 12.502 -7.320 1.00 91.38 99 GLY A C 1
ATOM 754 O O . GLY A 1 99 ? 18.798 13.295 -8.118 1.00 91.38 99 GLY A O 1
ATOM 755 N N . TYR A 1 100 ? 17.603 11.436 -7.726 1.00 91.81 100 TYR A N 1
ATOM 756 C CA . TYR A 1 100 ? 17.368 11.141 -9.141 1.00 91.81 100 TYR A CA 1
ATOM 757 C C . TYR A 1 100 ? 16.660 12.295 -9.848 1.00 91.81 100 TYR A C 1
ATOM 759 O O . TYR A 1 100 ? 17.117 12.757 -10.889 1.00 91.81 100 TYR A O 1
ATOM 767 N N . LEU A 1 101 ? 15.562 12.791 -9.266 1.00 91.38 101 LEU A N 1
ATOM 768 C CA . LEU A 1 101 ? 14.785 13.886 -9.848 1.00 91.38 101 LEU A CA 1
ATOM 769 C C . LEU A 1 101 ? 15.607 15.176 -9.960 1.00 91.38 101 LEU A C 1
ATOM 771 O O . LEU A 1 101 ? 15.523 15.844 -10.986 1.00 91.38 101 LEU A O 1
ATOM 775 N N . THR A 1 102 ? 16.421 15.500 -8.954 1.00 89.81 102 THR A N 1
ATOM 776 C CA . THR A 1 102 ? 17.338 16.649 -9.007 1.00 89.81 102 THR A CA 1
ATOM 777 C C . THR A 1 102 ? 18.356 16.496 -10.137 1.00 89.81 102 THR A C 1
ATOM 779 O O . THR A 1 102 ? 18.547 17.425 -10.917 1.00 89.81 102 THR A O 1
ATOM 782 N N . LEU A 1 103 ? 18.941 15.304 -10.308 1.00 88.69 103 LEU A N 1
ATOM 783 C CA . LEU A 1 103 ? 19.858 15.032 -11.420 1.00 88.69 103 LEU A CA 1
ATOM 784 C C . LEU A 1 103 ? 19.175 15.211 -12.783 1.00 88.69 103 LEU A C 1
ATOM 786 O O . LEU A 1 103 ? 19.804 15.709 -13.713 1.00 88.69 103 LEU A O 1
ATOM 790 N N . LEU A 1 104 ? 17.893 14.847 -12.917 1.00 86.94 104 LEU A N 1
ATOM 791 C CA . LEU A 1 104 ? 17.144 15.079 -14.159 1.00 86.94 104 LEU A CA 1
ATOM 792 C C . LEU A 1 104 ? 17.000 16.565 -14.499 1.00 86.94 104 LEU A C 1
ATOM 794 O O . LEU A 1 104 ? 16.972 16.914 -15.677 1.00 86.94 104 LEU A O 1
ATOM 798 N N . GLU A 1 105 ? 16.879 17.421 -13.487 1.00 85.31 105 GLU A N 1
ATOM 799 C CA . GLU A 1 105 ? 16.791 18.868 -13.670 1.00 85.31 105 GLU A CA 1
ATOM 800 C C . GLU A 1 105 ? 18.146 19.487 -14.021 1.00 85.31 105 GLU A C 1
ATOM 802 O O . GLU A 1 105 ? 18.226 20.302 -14.939 1.00 85.31 105 GLU A O 1
ATOM 807 N N . GLU A 1 106 ? 19.206 19.088 -13.316 1.00 86.31 106 GLU A N 1
ATOM 808 C CA . GLU A 1 106 ? 20.573 19.566 -13.556 1.00 86.31 106 GLU A CA 1
ATOM 809 C C . GLU A 1 106 ? 21.108 19.118 -14.926 1.00 86.31 106 GLU A C 1
ATOM 811 O O . GLU A 1 106 ? 21.839 19.853 -15.596 1.00 86.31 106 GLU A O 1
ATOM 816 N N . GLY A 1 107 ? 20.726 17.916 -15.364 1.00 83.19 107 GLY A N 1
ATOM 817 C CA . GLY A 1 107 ? 21.135 17.336 -16.635 1.00 83.19 107 GLY A CA 1
ATOM 818 C C . GLY A 1 107 ? 22.621 16.954 -16.686 1.00 83.19 107 GLY A C 1
ATOM 819 O O . GLY A 1 107 ? 23.235 16.528 -15.706 1.00 83.19 107 GLY A O 1
ATOM 820 N N . GLY A 1 108 ? 23.210 17.046 -17.880 1.00 82.94 108 GLY A N 1
ATOM 821 C CA . GLY A 1 108 ? 24.637 16.794 -18.093 1.00 82.94 108 GLY A CA 1
ATOM 822 C C . GLY A 1 108 ? 25.083 15.329 -17.916 1.00 82.94 108 GLY A C 1
ATOM 823 O O . GLY A 1 108 ? 24.261 14.407 -17.914 1.00 82.94 108 GLY A O 1
ATOM 824 N N . PRO A 1 109 ? 26.404 15.084 -17.787 1.00 79.06 109 PRO A N 1
ATOM 825 C CA . PRO A 1 109 ? 26.971 13.732 -17.717 1.00 79.06 109 PRO A CA 1
ATOM 826 C C . PRO A 1 109 ? 26.461 12.900 -16.531 1.00 79.06 109 PRO A C 1
ATOM 828 O O . PRO A 1 109 ? 26.312 11.682 -16.649 1.00 79.06 109 PRO A O 1
ATOM 831 N N . ALA A 1 110 ? 26.160 13.552 -15.402 1.00 77.88 110 ALA A N 1
ATOM 832 C CA . ALA A 1 110 ? 25.674 12.895 -14.191 1.00 77.88 110 ALA A CA 1
ATOM 833 C C . ALA A 1 110 ? 24.274 12.286 -14.377 1.00 77.88 110 ALA A C 1
ATOM 835 O O . ALA A 1 110 ? 24.033 11.175 -13.904 1.00 77.88 110 ALA A O 1
ATOM 836 N N . ALA A 1 111 ? 23.386 12.963 -15.113 1.00 80.44 111 ALA A N 1
ATOM 837 C CA . ALA A 1 111 ? 22.082 12.430 -15.509 1.00 80.44 111 ALA A CA 1
ATOM 838 C C . ALA A 1 111 ? 22.205 11.409 -16.652 1.00 80.44 111 ALA A C 1
ATOM 840 O O . ALA A 1 111 ? 21.562 10.358 -16.637 1.00 80.44 111 ALA A O 1
ATOM 841 N N . ALA A 1 112 ? 23.091 11.678 -17.619 1.00 80.69 112 ALA A N 1
ATOM 842 C CA . ALA A 1 112 ? 23.278 10.842 -18.802 1.00 80.69 112 ALA A CA 1
ATOM 843 C C . ALA A 1 112 ? 23.714 9.406 -18.472 1.00 80.69 112 ALA A C 1
ATOM 845 O O . ALA A 1 112 ? 23.475 8.497 -19.269 1.00 80.69 112 ALA A O 1
ATOM 846 N N . LYS A 1 113 ? 24.340 9.161 -17.311 1.00 81.31 113 LYS A N 1
ATOM 847 C CA . LYS A 1 113 ? 24.775 7.812 -16.914 1.00 81.31 113 LYS A CA 1
ATOM 848 C C . LYS A 1 113 ? 23.615 6.808 -16.831 1.00 81.31 113 LYS A C 1
ATOM 850 O O . LYS A 1 113 ? 23.827 5.658 -17.204 1.00 81.31 113 LYS A O 1
ATOM 855 N N . TYR A 1 114 ? 22.416 7.248 -16.431 1.00 83.69 114 TYR A N 1
ATOM 856 C CA . TYR A 1 114 ? 21.228 6.392 -16.279 1.00 83.69 114 TYR A CA 1
ATOM 857 C C . TYR A 1 114 ? 20.506 6.106 -17.606 1.00 83.69 114 TYR A C 1
ATOM 859 O O . TYR A 1 114 ? 19.843 5.076 -17.746 1.00 83.69 114 TYR A O 1
ATOM 867 N N . GLY A 1 115 ? 20.665 6.996 -18.589 1.00 87.62 115 GLY A N 1
ATOM 868 C CA . GLY A 1 115 ? 19.937 6.972 -19.857 1.00 87.62 115 GLY A CA 1
ATOM 869 C C . GLY A 1 115 ? 18.693 7.867 -19.859 1.00 87.62 115 GLY A C 1
ATOM 870 O O . GLY A 1 115 ? 18.469 8.616 -18.905 1.00 87.62 115 GLY A O 1
ATOM 871 N N . PRO A 1 116 ? 17.896 7.822 -20.941 1.00 91.38 116 PRO A N 1
ATOM 872 C CA . PRO A 1 116 ? 16.663 8.592 -21.066 1.00 91.38 116 PRO A CA 1
ATOM 873 C C . PRO A 1 116 ? 15.699 8.312 -19.896 1.00 91.38 116 PRO A C 1
ATOM 875 O O . PRO A 1 116 ? 15.372 7.145 -19.655 1.00 91.38 116 PRO A O 1
ATOM 878 N N . PRO A 1 117 ? 15.241 9.337 -19.151 1.00 92.81 117 PRO A N 1
ATOM 879 C CA . PRO A 1 117 ? 14.509 9.126 -17.897 1.00 92.81 117 PRO A CA 1
ATOM 880 C C . PRO A 1 117 ? 13.176 8.394 -18.056 1.00 92.81 117 PRO A C 1
ATOM 882 O O . PRO A 1 117 ? 12.777 7.607 -17.202 1.00 92.81 117 PRO A O 1
ATOM 885 N N . ASP A 1 118 ? 12.496 8.626 -19.175 1.00 94.00 118 ASP A N 1
ATOM 886 C CA . ASP A 1 118 ? 11.263 7.942 -19.550 1.00 94.00 118 ASP A CA 1
ATOM 887 C C . ASP A 1 118 ? 11.483 6.431 -19.712 1.00 94.00 118 ASP A C 1
ATOM 889 O O . ASP A 1 118 ? 10.687 5.642 -19.211 1.00 94.00 118 ASP A O 1
ATOM 893 N N . ARG A 1 119 ? 12.600 6.020 -20.324 1.00 94.31 119 ARG A N 1
ATOM 894 C CA . ARG A 1 119 ? 12.946 4.603 -20.514 1.00 94.31 119 ARG A CA 1
ATOM 895 C C . ARG A 1 119 ? 13.420 3.947 -19.225 1.00 94.31 119 ARG A C 1
ATOM 897 O O . ARG A 1 119 ? 13.095 2.788 -18.989 1.00 94.31 119 ARG A O 1
ATOM 904 N N . VAL A 1 120 ? 14.146 4.683 -18.379 1.00 94.50 120 VAL A N 1
ATOM 905 C CA . VAL A 1 120 ? 14.501 4.222 -17.026 1.00 94.50 120 VAL A CA 1
ATOM 906 C C . VAL A 1 120 ? 13.230 3.924 -16.234 1.00 94.50 120 VAL A C 1
ATOM 908 O O . VAL A 1 120 ? 13.119 2.855 -15.639 1.00 94.50 120 VAL A O 1
ATOM 911 N N . PHE A 1 121 ? 12.234 4.812 -16.292 1.00 95.94 121 PHE A N 1
ATOM 912 C CA . PHE A 1 121 ? 10.943 4.548 -15.666 1.00 95.94 121 PHE A CA 1
ATOM 913 C C . PHE A 1 121 ? 10.239 3.335 -16.280 1.00 95.94 121 PHE A C 1
ATOM 915 O O . PHE A 1 121 ? 9.778 2.484 -15.532 1.00 95.94 121 PHE A O 1
ATOM 922 N N . VAL A 1 122 ? 10.148 3.223 -17.613 1.00 97.25 122 VAL A N 1
ATOM 923 C CA . VAL A 1 122 ? 9.474 2.084 -18.273 1.00 97.25 122 VAL A CA 1
ATOM 924 C C . VAL A 1 122 ? 10.124 0.750 -17.907 1.00 97.25 122 VAL A C 1
ATOM 926 O O . VAL A 1 122 ? 9.414 -0.228 -17.683 1.00 97.25 122 VAL A O 1
ATOM 929 N N . ARG A 1 123 ? 11.454 0.713 -17.790 1.00 96.44 123 ARG A N 1
ATOM 930 C CA . ARG A 1 123 ? 12.199 -0.466 -17.337 1.00 96.44 123 ARG A CA 1
ATOM 931 C C . ARG A 1 123 ? 11.779 -0.895 -15.932 1.00 96.44 123 ARG A C 1
ATOM 933 O O . ARG A 1 123 ? 11.418 -2.050 -15.720 1.00 96.44 123 ARG A O 1
ATOM 940 N N . GLU A 1 124 ? 11.766 0.038 -14.983 1.00 96.56 124 GLU A N 1
ATOM 941 C CA . GLU A 1 124 ? 11.340 -0.253 -13.611 1.00 96.56 124 GLU A CA 1
ATOM 942 C C . GLU A 1 124 ? 9.833 -0.535 -13.519 1.00 96.56 124 GLU A C 1
ATOM 944 O O . GLU A 1 124 ? 9.406 -1.422 -12.788 1.00 96.56 124 GLU A O 1
ATOM 949 N N . TRP A 1 125 ? 9.009 0.126 -14.331 1.00 97.50 125 TRP A N 1
ATOM 950 C CA . TRP A 1 125 ? 7.591 -0.197 -14.453 1.00 97.50 125 TRP A CA 1
ATOM 951 C C . TRP A 1 125 ? 7.380 -1.628 -14.952 1.00 97.50 125 TRP A C 1
ATOM 953 O O . TRP A 1 125 ? 6.499 -2.317 -14.448 1.00 97.50 125 TRP A O 1
ATOM 963 N N . ALA A 1 126 ? 8.186 -2.107 -15.901 1.00 97.69 126 ALA A N 1
ATOM 964 C CA . ALA A 1 126 ? 8.094 -3.476 -16.394 1.00 97.69 126 ALA A CA 1
ATOM 965 C C . ALA A 1 126 ? 8.495 -4.500 -15.318 1.00 97.69 126 ALA A C 1
ATOM 967 O O . ALA A 1 126 ? 7.787 -5.495 -15.138 1.00 97.69 126 ALA A O 1
ATOM 968 N N . HIS A 1 127 ? 9.552 -4.224 -14.544 1.00 97.44 127 HIS A N 1
ATOM 969 C CA . HIS A 1 127 ? 9.887 -5.004 -13.346 1.00 97.44 127 HIS A CA 1
ATOM 970 C C . HIS A 1 127 ? 8.718 -5.045 -12.352 1.00 97.44 127 HIS A C 1
ATOM 972 O O . HIS A 1 127 ? 8.353 -6.109 -11.851 1.00 97.44 127 HIS A O 1
ATOM 978 N N . TYR A 1 128 ? 8.113 -3.887 -12.078 1.00 97.50 128 TYR A N 1
ATOM 979 C CA . TYR A 1 128 ? 7.044 -3.738 -11.097 1.00 97.50 128 TYR A CA 1
ATOM 980 C C . TYR A 1 128 ? 5.729 -4.381 -11.548 1.00 97.50 128 TYR A C 1
ATOM 982 O O . TYR A 1 128 ? 5.169 -5.192 -10.818 1.00 97.50 128 TYR A O 1
ATOM 990 N N . ARG A 1 129 ? 5.216 -4.042 -12.731 1.00 96.94 129 ARG A N 1
ATOM 991 C CA . ARG A 1 129 ? 3.871 -4.434 -13.160 1.00 96.94 129 ARG A CA 1
ATOM 992 C C . ARG A 1 129 ? 3.828 -5.826 -13.774 1.00 96.94 129 ARG A C 1
ATOM 994 O O . ARG A 1 129 ? 2.873 -6.551 -13.522 1.00 96.94 129 ARG A O 1
ATOM 1001 N N . TYR A 1 130 ? 4.829 -6.177 -14.581 1.00 97.44 130 TYR A N 1
ATOM 1002 C CA . TYR A 1 130 ? 4.813 -7.401 -15.389 1.00 97.44 130 TYR A CA 1
ATOM 1003 C C . TYR A 1 130 ? 5.712 -8.505 -14.836 1.00 97.44 130 TYR A C 1
ATOM 1005 O O . TYR A 1 130 ? 5.648 -9.630 -15.320 1.00 97.44 130 TYR A O 1
ATOM 1013 N N . GLY A 1 131 ? 6.552 -8.207 -13.839 1.00 97.44 131 GLY A N 1
ATOM 1014 C CA . GLY A 1 131 ? 7.415 -9.210 -13.220 1.00 97.44 131 GLY A CA 1
ATOM 1015 C C . GLY A 1 131 ? 8.486 -9.763 -14.158 1.00 97.44 131 GLY A C 1
ATOM 1016 O O . GLY A 1 131 ? 8.863 -10.925 -14.025 1.00 97.44 131 GLY A O 1
ATOM 1017 N N . VAL A 1 132 ? 8.946 -8.963 -15.124 1.00 97.75 132 VAL A N 1
ATOM 1018 C CA . VAL A 1 132 ? 10.100 -9.301 -15.973 1.00 97.75 132 VAL A CA 1
ATOM 1019 C C . VAL A 1 132 ? 11.411 -8.933 -15.277 1.00 97.75 132 VAL A C 1
ATOM 1021 O O . VAL A 1 132 ? 11.428 -8.171 -14.307 1.00 97.75 132 VAL A O 1
ATOM 1024 N N . PHE A 1 133 ? 12.525 -9.463 -15.766 1.00 96.69 133 PHE A N 1
ATOM 1025 C CA . PHE A 1 133 ? 13.869 -9.211 -15.256 1.00 96.69 133 PHE A CA 1
ATOM 1026 C C . PHE A 1 133 ? 14.755 -8.572 -16.328 1.00 96.69 133 PHE A C 1
ATOM 1028 O O . PHE A 1 133 ? 14.365 -8.396 -17.479 1.00 96.69 133 PHE A O 1
ATOM 1035 N N . THR A 1 134 ? 15.962 -8.172 -15.931 1.00 94.44 134 THR A N 1
ATOM 1036 C CA . THR A 1 134 ? 16.905 -7.535 -16.846 1.00 94.44 134 THR A CA 1
ATOM 1037 C C . THR A 1 134 ? 17.419 -8.557 -17.850 1.00 94.44 134 THR A C 1
ATOM 1039 O O . THR A 1 134 ? 17.780 -9.681 -17.496 1.00 94.44 134 THR A O 1
ATOM 1042 N N . GLU A 1 135 ? 17.514 -8.131 -19.103 1.00 94.44 135 GLU A N 1
ATOM 1043 C CA . GLU A 1 135 ? 18.072 -8.912 -20.211 1.00 94.44 135 GLU A CA 1
ATOM 1044 C C . GLU A 1 135 ? 19.574 -8.623 -20.394 1.00 94.44 135 GLU A C 1
ATOM 1046 O O . GLU A 1 135 ? 20.150 -8.848 -21.456 1.00 94.44 135 GLU A O 1
ATOM 1051 N N . THR A 1 136 ? 20.214 -8.130 -19.331 1.00 91.69 136 THR A N 1
ATOM 1052 C CA . THR A 1 136 ? 21.659 -7.936 -19.183 1.00 91.69 136 THR A CA 1
ATOM 1053 C C . THR A 1 136 ? 22.195 -8.633 -17.938 1.00 91.69 136 THR A C 1
ATOM 1055 O O . THR A 1 136 ? 21.447 -8.921 -16.997 1.00 91.69 136 THR A O 1
ATOM 1058 N N . GLY A 1 137 ? 23.499 -8.916 -17.947 1.00 89.38 137 GLY A N 1
ATOM 1059 C CA . GLY A 1 137 ? 24.228 -9.383 -16.768 1.00 89.38 137 GLY A CA 1
ATOM 1060 C C . GLY A 1 137 ? 24.671 -8.244 -15.840 1.00 89.38 137 GLY A C 1
ATOM 1061 O O . GLY A 1 137 ? 24.616 -7.067 -16.197 1.00 89.38 137 GLY A O 1
ATOM 1062 N N . TYR A 1 138 ? 25.152 -8.606 -14.654 1.00 86.69 138 TYR A N 1
ATOM 1063 C CA . TYR A 1 138 ? 25.602 -7.702 -13.601 1.00 86.69 138 TYR A CA 1
ATOM 1064 C C . TYR A 1 138 ? 27.124 -7.793 -13.411 1.00 86.69 138 TYR A C 1
ATOM 1066 O O . TYR A 1 138 ? 27.691 -8.892 -13.420 1.00 86.69 138 TYR A O 1
ATOM 1074 N N . PRO A 1 139 ? 27.824 -6.657 -13.250 1.00 79.81 139 PRO A N 1
ATOM 1075 C CA . PRO A 1 139 ? 29.249 -6.665 -12.938 1.00 79.81 139 PRO A CA 1
ATOM 1076 C C . PRO A 1 139 ? 29.534 -7.432 -11.640 1.00 79.81 139 PRO A C 1
ATOM 1078 O O . PRO A 1 139 ? 28.887 -7.188 -10.625 1.00 79.81 139 PRO A O 1
ATOM 1081 N N . GLY A 1 140 ? 30.493 -8.360 -11.676 1.00 76.00 140 GLY A N 1
ATOM 1082 C CA . GLY A 1 140 ? 30.903 -9.153 -10.509 1.00 76.00 140 GLY A CA 1
ATOM 1083 C C . GLY A 1 140 ? 29.947 -10.284 -10.100 1.00 76.00 140 GLY A C 1
ATOM 1084 O O . GLY A 1 140 ? 30.262 -11.023 -9.169 1.00 76.00 140 GLY A O 1
ATOM 1085 N N . ASP A 1 141 ? 28.815 -10.464 -10.788 1.00 83.25 141 ASP A N 1
ATOM 1086 C CA . ASP A 1 141 ? 27.854 -11.529 -10.489 1.00 83.25 141 ASP A CA 1
ATOM 1087 C C . ASP A 1 141 ? 28.222 -12.820 -11.249 1.00 83.25 141 ASP A C 1
ATOM 1089 O O . ASP A 1 141 ? 28.239 -12.820 -12.480 1.00 83.25 141 ASP A O 1
ATOM 1093 N N . PRO A 1 142 ? 28.537 -13.933 -10.562 1.00 80.12 142 PRO A N 1
ATOM 1094 C CA . PRO A 1 142 ? 28.895 -15.185 -11.228 1.00 80.12 142 PRO A CA 1
ATOM 1095 C C . PRO A 1 142 ? 27.709 -15.927 -11.845 1.00 80.12 142 PRO A C 1
ATOM 1097 O O . PRO A 1 142 ? 27.916 -16.763 -12.720 1.00 80.12 142 PRO A O 1
ATOM 1100 N N . LEU A 1 143 ? 26.492 -15.686 -11.357 1.00 86.19 143 LEU A N 1
ATOM 1101 C CA . LEU A 1 143 ? 25.293 -16.358 -11.847 1.00 86.19 143 LEU A CA 1
ATOM 1102 C C . LEU A 1 143 ? 24.750 -15.647 -13.089 1.00 86.19 143 LEU A C 1
ATOM 1104 O O . LEU A 1 143 ? 24.281 -16.294 -14.023 1.00 86.19 143 LEU A O 1
ATOM 1108 N N . TYR A 1 144 ? 24.871 -14.321 -13.111 1.00 90.00 144 TYR A N 1
ATOM 1109 C CA . TYR A 1 144 ? 24.409 -13.464 -14.197 1.00 90.00 144 TYR A CA 1
ATOM 1110 C C . TYR A 1 144 ? 25.535 -12.539 -14.666 1.00 90.00 144 TYR A C 1
ATOM 1112 O O . TYR A 1 144 ? 25.452 -11.327 -14.461 1.00 90.00 144 TYR A O 1
ATOM 1120 N N . PRO A 1 145 ? 26.612 -13.064 -15.269 1.00 87.50 145 PRO A N 1
ATOM 1121 C CA . PRO A 1 145 ? 27.807 -12.277 -15.538 1.00 87.50 145 PRO A CA 1
ATOM 1122 C C . PRO A 1 145 ? 27.548 -11.198 -16.587 1.00 87.50 145 PRO A C 1
ATOM 1124 O O . PRO A 1 145 ? 27.013 -11.476 -17.661 1.00 87.50 145 PRO A O 1
ATOM 1127 N N . ALA A 1 146 ? 27.975 -9.959 -16.311 1.00 85.44 146 ALA A N 1
ATOM 1128 C CA . ALA A 1 146 ? 27.921 -8.858 -17.283 1.00 85.44 146 ALA A CA 1
ATOM 1129 C C . ALA A 1 146 ? 28.666 -9.172 -18.589 1.00 85.44 146 ALA A C 1
ATOM 1131 O O . ALA A 1 146 ? 28.285 -8.673 -19.648 1.00 85.44 146 ALA A O 1
ATOM 1132 N N . TYR A 1 147 ? 29.702 -10.006 -18.524 1.00 84.31 147 TYR A N 1
ATOM 1133 C CA . TYR A 1 147 ? 30.585 -10.304 -19.642 1.00 84.31 147 TYR A CA 1
ATOM 1134 C C . TYR A 1 147 ? 30.705 -11.806 -19.871 1.00 84.31 147 TYR A C 1
ATOM 1136 O O . TYR A 1 147 ? 30.673 -12.601 -18.935 1.00 84.31 147 TYR A O 1
ATOM 1144 N N . ARG A 1 148 ? 30.895 -12.196 -21.128 1.00 80.88 148 ARG A N 1
ATOM 1145 C CA . ARG A 1 148 ? 31.111 -13.587 -21.531 1.00 80.88 148 ARG A CA 1
ATOM 1146 C C . ARG A 1 148 ? 32.175 -13.665 -22.613 1.00 80.88 148 ARG A C 1
ATOM 1148 O O . ARG A 1 148 ? 32.280 -12.761 -23.438 1.00 80.88 148 ARG A O 1
ATOM 1155 N N . ALA A 1 149 ? 32.919 -14.764 -22.656 1.00 77.56 149 ALA A N 1
ATOM 1156 C CA . ALA A 1 149 ? 33.746 -15.059 -23.820 1.00 77.56 149 ALA A CA 1
ATOM 1157 C C . ALA A 1 149 ? 32.851 -15.201 -25.062 1.00 77.56 149 ALA A C 1
ATOM 1159 O O . ALA A 1 149 ? 31.748 -15.766 -24.994 1.00 77.56 149 ALA A O 1
ATOM 1160 N N . ARG A 1 150 ? 33.299 -14.677 -26.205 1.00 77.81 150 ARG A N 1
ATOM 1161 C CA . ARG A 1 150 ? 32.578 -14.862 -27.463 1.00 77.81 150 ARG A CA 1
ATOM 1162 C C . ARG A 1 150 ? 32.586 -16.343 -27.830 1.00 77.81 150 ARG A C 1
ATOM 1164 O O . ARG A 1 150 ? 33.620 -17.008 -27.817 1.00 77.81 150 ARG A O 1
ATOM 1171 N N . THR A 1 151 ? 31.410 -16.873 -28.152 1.00 72.81 151 THR A N 1
ATOM 1172 C CA . THR A 1 151 ? 31.242 -18.287 -28.498 1.00 72.81 151 THR A CA 1
ATOM 1173 C C . THR A 1 151 ? 32.149 -18.660 -29.671 1.00 72.81 151 THR A C 1
ATOM 1175 O O . THR A 1 151 ? 32.070 -18.042 -30.728 1.00 72.81 151 THR A O 1
ATOM 1178 N N . GLY A 1 152 ? 32.995 -19.676 -29.480 1.00 73.44 152 GLY A N 1
ATOM 1179 C CA . GLY A 1 152 ? 33.941 -20.150 -30.497 1.00 73.44 152 GLY A CA 1
ATOM 1180 C C . GLY A 1 152 ? 35.282 -19.409 -30.536 1.00 73.44 152 GLY A C 1
ATOM 1181 O O . GLY A 1 152 ? 36.122 -19.764 -31.358 1.00 73.44 152 GLY A O 1
ATOM 1182 N N . SER A 1 153 ? 35.507 -18.425 -29.660 1.00 75.06 153 SER A N 1
ATOM 1183 C CA . SER A 1 153 ? 36.789 -17.727 -29.568 1.00 75.06 153 SER A CA 1
ATOM 1184 C C . SER A 1 153 ? 37.763 -18.429 -28.626 1.00 75.06 153 SER A C 1
ATOM 1186 O O . SER A 1 153 ? 37.389 -18.884 -27.546 1.00 75.06 153 SER A O 1
ATOM 1188 N N . THR A 1 154 ? 39.028 -18.507 -29.036 1.00 72.00 154 THR A N 1
ATOM 1189 C CA . THR A 1 154 ? 40.146 -18.963 -28.193 1.00 72.00 154 THR A CA 1
ATOM 1190 C C . THR A 1 154 ? 40.922 -17.798 -27.582 1.00 72.00 154 THR A C 1
ATOM 1192 O O . THR A 1 154 ? 41.854 -18.026 -26.813 1.00 72.00 154 THR A O 1
ATOM 1195 N N . ASP A 1 155 ? 40.580 -16.560 -27.951 1.00 74.81 155 ASP A N 1
ATOM 1196 C CA . ASP A 1 155 ? 41.222 -15.359 -27.433 1.00 74.81 155 ASP A CA 1
ATOM 1197 C C . ASP A 1 155 ? 40.559 -14.944 -26.105 1.00 74.81 155 ASP A C 1
ATOM 1199 O O . ASP A 1 155 ? 39.373 -14.608 -26.092 1.00 74.81 155 ASP A O 1
ATOM 1203 N N . PRO A 1 156 ? 41.292 -14.933 -24.975 1.00 67.38 156 PRO A N 1
ATOM 1204 C CA . PRO A 1 156 ? 40.760 -14.479 -23.691 1.00 67.38 156 PRO A CA 1
ATOM 1205 C C . PRO A 1 156 ? 40.380 -12.986 -23.663 1.00 67.38 156 PRO A C 1
ATOM 1207 O O . PRO A 1 156 ? 39.746 -12.554 -22.698 1.00 67.38 156 PRO A O 1
ATOM 1210 N N . ALA A 1 157 ? 40.769 -12.206 -24.678 1.00 74.31 157 ALA A N 1
ATOM 1211 C CA . ALA A 1 157 ? 40.373 -10.812 -24.858 1.00 74.31 157 ALA A CA 1
ATOM 1212 C C . ALA A 1 157 ? 39.120 -10.623 -25.736 1.00 74.31 157 ALA A C 1
ATOM 1214 O O . ALA A 1 157 ? 38.582 -9.516 -25.802 1.00 74.31 157 ALA A O 1
ATOM 1215 N N . ASP A 1 158 ? 38.610 -11.682 -26.375 1.00 78.69 158 ASP A N 1
ATOM 1216 C CA . ASP A 1 158 ? 37.387 -11.620 -27.181 1.00 78.69 158 ASP A CA 1
ATOM 1217 C C . ASP A 1 158 ? 36.145 -11.797 -26.300 1.00 78.69 158 ASP A C 1
ATOM 1219 O O . ASP A 1 158 ? 35.560 -12.877 -26.147 1.00 78.69 158 ASP A O 1
ATOM 1223 N N . VAL A 1 159 ? 35.775 -10.686 -25.672 1.00 80.00 159 VAL A N 1
ATOM 1224 C CA . VAL A 1 159 ? 34.705 -10.595 -24.685 1.00 80.00 159 VAL A CA 1
ATOM 1225 C C . VAL A 1 159 ? 33.486 -9.908 -25.295 1.00 80.00 159 VAL A C 1
ATOM 1227 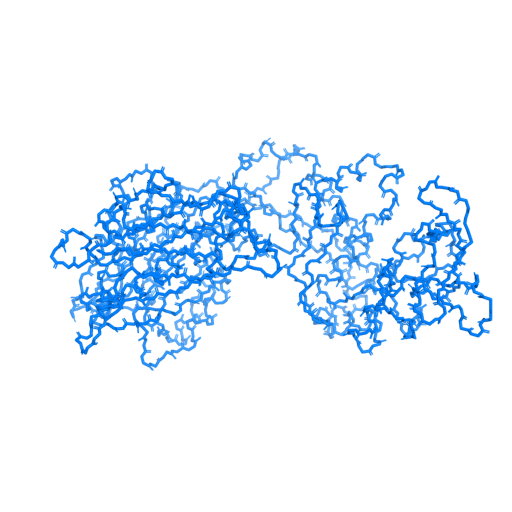O O . VAL A 1 159 ? 33.580 -8.860 -25.933 1.00 80.00 159 VAL A O 1
ATOM 1230 N N . ALA A 1 160 ? 32.312 -10.488 -25.068 1.00 81.19 160 ALA A N 1
ATOM 1231 C CA . ALA A 1 160 ? 31.022 -9.916 -25.413 1.00 81.19 160 ALA A CA 1
ATOM 1232 C C . ALA A 1 160 ? 30.256 -9.511 -24.148 1.00 81.19 160 ALA A C 1
ATOM 1234 O O . ALA A 1 160 ? 30.355 -10.158 -23.104 1.00 81.19 160 ALA A O 1
ATOM 1235 N N . LEU A 1 161 ? 29.441 -8.464 -24.262 1.00 86.25 161 LEU A N 1
ATOM 1236 C CA . LEU A 1 161 ? 28.477 -8.106 -23.228 1.00 86.25 161 LEU A CA 1
ATOM 1237 C C . LEU A 1 161 ? 27.345 -9.148 -23.195 1.00 86.25 161 LEU A C 1
ATOM 1239 O O . LEU A 1 161 ? 26.817 -9.550 -24.237 1.00 86.25 161 LEU A O 1
ATOM 1243 N N . THR A 1 162 ? 26.952 -9.576 -22.000 1.00 88.75 162 THR A N 1
ATOM 1244 C CA . THR A 1 162 ? 25.723 -10.344 -21.787 1.00 88.75 162 THR A CA 1
ATOM 1245 C C . THR A 1 162 ? 24.547 -9.385 -21.919 1.00 88.75 162 THR A C 1
ATOM 1247 O O . THR A 1 162 ? 24.274 -8.613 -21.002 1.00 88.75 162 THR A O 1
ATOM 1250 N N . SER A 1 163 ? 23.897 -9.391 -23.082 1.00 88.69 163 SER A N 1
ATOM 1251 C CA . SER A 1 163 ? 22.794 -8.490 -23.420 1.00 88.69 163 SER A CA 1
ATOM 1252 C C . SER A 1 163 ? 21.876 -9.107 -24.483 1.00 88.69 163 SER A C 1
ATOM 1254 O O . SER A 1 163 ? 22.295 -10.008 -25.223 1.00 88.69 163 SER A O 1
ATOM 1256 N N . CYS A 1 164 ? 20.650 -8.591 -24.581 1.00 85.81 164 CYS A N 1
ATOM 1257 C CA . CYS A 1 164 ? 19.728 -8.839 -25.686 1.00 85.81 164 CYS A CA 1
ATOM 1258 C C . CYS A 1 164 ? 19.836 -7.722 -26.736 1.00 85.81 164 CYS A C 1
ATOM 1260 O O . CYS A 1 164 ? 19.215 -6.668 -26.594 1.00 85.81 164 CYS A O 1
ATOM 1262 N N . THR A 1 165 ? 20.664 -7.914 -27.766 1.00 83.31 165 THR A N 1
ATOM 1263 C CA . THR A 1 165 ? 20.830 -6.974 -28.889 1.00 83.31 165 THR A CA 1
ATOM 1264 C C . THR A 1 165 ? 20.735 -7.716 -30.217 1.00 83.31 165 THR A C 1
ATOM 1266 O O . THR A 1 165 ? 21.235 -8.833 -30.346 1.00 83.31 165 THR A O 1
ATOM 1269 N N . ASN A 1 166 ? 20.145 -7.079 -31.228 1.00 80.00 166 ASN A N 1
ATOM 1270 C CA . ASN A 1 166 ? 20.011 -7.658 -32.568 1.00 80.00 166 ASN A CA 1
ATOM 1271 C C . ASN A 1 166 ? 21.350 -7.756 -33.331 1.00 80.00 166 ASN A C 1
ATOM 1273 O O . ASN A 1 166 ? 21.481 -8.531 -34.276 1.00 80.00 166 ASN A O 1
ATOM 1277 N N . GLN A 1 167 ? 22.340 -6.944 -32.949 1.00 81.94 167 GLN A N 1
ATOM 1278 C CA . GLN A 1 167 ? 23.671 -6.886 -33.551 1.00 81.94 167 GLN A CA 1
ATOM 1279 C C . GLN A 1 167 ? 24.757 -6.724 -32.473 1.00 81.94 167 GLN A C 1
ATOM 1281 O O . GLN A 1 167 ? 24.455 -6.303 -31.348 1.00 81.94 167 GLN A O 1
ATOM 1286 N N . PRO A 1 168 ? 26.026 -7.055 -32.783 1.00 81.81 168 PRO A N 1
ATOM 1287 C CA . PRO A 1 168 ? 27.145 -6.805 -31.881 1.00 81.81 168 PRO A CA 1
ATOM 1288 C C . PRO A 1 168 ? 27.302 -5.317 -31.536 1.00 81.81 168 PRO A C 1
ATOM 1290 O O . PRO A 1 168 ? 27.237 -4.452 -32.410 1.00 81.81 168 PRO A O 1
ATOM 1293 N N . LEU A 1 169 ? 27.553 -5.040 -30.257 1.00 85.06 169 LEU A N 1
ATOM 1294 C CA . LEU A 1 169 ? 27.859 -3.699 -29.762 1.00 85.06 169 LEU A CA 1
ATOM 1295 C C . LEU A 1 169 ? 29.323 -3.348 -30.008 1.00 85.06 169 LEU A C 1
ATOM 1297 O O . LEU A 1 169 ? 30.213 -4.166 -29.765 1.00 85.06 169 LEU A O 1
ATOM 1301 N N . GLU A 1 170 ? 29.567 -2.104 -30.396 1.00 86.88 170 GLU A N 1
ATOM 1302 C CA . GLU A 1 170 ? 30.882 -1.483 -30.304 1.00 86.88 170 GLU A CA 1
ATOM 1303 C C . GLU A 1 170 ? 31.146 -1.112 -28.840 1.00 86.88 170 GLU A C 1
ATOM 1305 O O . GLU A 1 170 ? 30.384 -0.357 -28.230 1.00 86.88 170 GLU A O 1
ATOM 1310 N N . LEU A 1 171 ? 32.203 -1.676 -28.254 1.00 86.50 171 LEU A N 1
ATOM 1311 C CA . LEU A 1 171 ? 32.549 -1.496 -26.844 1.00 86.50 171 LEU A CA 1
ATOM 1312 C C . LEU A 1 171 ? 33.902 -0.792 -26.724 1.00 86.50 171 LEU A C 1
ATOM 1314 O O . LEU A 1 171 ? 34.891 -1.261 -27.288 1.00 86.50 171 LEU A O 1
ATOM 1318 N N . ASP A 1 172 ? 33.945 0.292 -25.952 1.00 87.31 172 ASP A N 1
ATOM 1319 C CA . ASP A 1 172 ? 35.188 0.895 -25.467 1.00 87.31 172 ASP A CA 1
ATOM 1320 C C . ASP A 1 172 ? 35.469 0.382 -24.049 1.00 87.31 172 ASP A C 1
ATOM 1322 O O . ASP A 1 172 ? 34.584 0.399 -23.194 1.00 87.31 172 ASP A O 1
ATOM 1326 N N . TRP A 1 173 ? 36.678 -0.104 -23.788 1.00 85.75 173 TRP A N 1
ATOM 1327 C CA . TRP A 1 173 ? 37.027 -0.730 -22.512 1.00 85.75 173 TRP A CA 1
ATOM 1328 C C . TRP A 1 173 ? 37.851 0.223 -21.669 1.00 85.75 173 TRP A C 1
ATOM 1330 O O . TRP A 1 173 ? 38.965 0.598 -22.046 1.00 85.75 173 TRP A O 1
ATOM 1340 N N . ARG A 1 174 ? 37.300 0.616 -20.517 1.00 87.25 174 ARG A N 1
ATOM 1341 C CA . ARG A 1 174 ? 37.928 1.597 -19.634 1.00 87.25 174 ARG A CA 1
ATOM 1342 C C . ARG A 1 174 ? 37.917 1.194 -18.172 1.00 87.25 174 ARG A C 1
ATOM 1344 O O . ARG A 1 174 ? 36.973 0.574 -17.690 1.00 87.25 174 ARG A O 1
ATOM 1351 N N . THR A 1 175 ? 38.949 1.623 -17.463 1.00 85.94 175 THR A N 1
ATOM 1352 C CA . THR A 1 175 ? 39.003 1.618 -16.002 1.00 85.94 175 THR A CA 1
ATOM 1353 C C . THR A 1 175 ? 38.076 2.687 -15.417 1.00 85.94 175 THR A C 1
ATOM 1355 O O . THR A 1 175 ? 37.662 3.623 -16.110 1.00 85.94 175 THR A O 1
ATOM 1358 N N . THR A 1 176 ? 37.805 2.621 -14.114 1.00 82.56 176 THR A N 1
ATOM 1359 C CA . THR A 1 176 ? 37.071 3.664 -13.374 1.00 82.56 176 THR A CA 1
ATOM 1360 C C . THR A 1 176 ? 37.794 5.017 -13.428 1.00 82.56 176 THR A C 1
ATOM 1362 O O . THR A 1 176 ? 37.161 6.071 -13.403 1.00 82.56 176 THR A O 1
ATOM 1365 N N . SER A 1 177 ? 39.125 5.007 -13.576 1.00 85.06 177 SER A N 1
ATOM 1366 C CA . SER A 1 177 ? 39.950 6.204 -13.800 1.00 85.06 177 SER A CA 1
ATOM 1367 C C . SER A 1 177 ? 39.924 6.727 -15.247 1.00 85.06 177 SER A C 1
ATOM 1369 O O . SER A 1 177 ? 40.547 7.747 -15.543 1.00 85.06 177 SER A O 1
ATOM 1371 N N . GLY A 1 178 ? 39.197 6.061 -16.152 1.00 83.25 178 GLY A N 1
ATOM 1372 C CA . GLY A 1 178 ? 39.004 6.464 -17.546 1.00 83.25 178 GLY A CA 1
ATOM 1373 C C . GLY A 1 178 ? 40.129 6.056 -18.503 1.00 83.25 178 GLY A C 1
ATOM 1374 O O . GLY A 1 178 ? 40.109 6.475 -19.666 1.00 83.25 178 GLY A O 1
ATOM 1375 N N . GLN A 1 179 ? 41.093 5.256 -18.039 1.00 87.88 179 GLN A N 1
ATOM 1376 C CA . GLN A 1 179 ? 42.196 4.731 -18.846 1.00 87.88 179 GLN A CA 1
ATOM 1377 C C . GLN A 1 179 ? 41.730 3.529 -19.671 1.00 87.88 179 GLN A C 1
ATOM 1379 O O . GLN A 1 179 ? 40.886 2.763 -19.219 1.00 87.88 179 GLN A O 1
ATOM 1384 N N . GLY A 1 180 ? 42.275 3.353 -20.876 1.00 87.31 180 GLY A N 1
ATOM 1385 C CA . GLY A 1 180 ? 41.976 2.177 -21.696 1.00 87.31 180 GLY A CA 1
ATOM 1386 C C . GLY A 1 180 ? 42.491 0.890 -21.046 1.00 87.31 180 GLY A C 1
ATOM 1387 O O . GLY A 1 180 ? 43.589 0.879 -20.488 1.00 87.31 180 GLY A O 1
ATOM 1388 N N . CYS A 1 181 ? 41.720 -0.190 -21.137 1.00 85.38 181 CYS A N 1
ATOM 1389 C CA . CYS A 1 181 ? 42.078 -1.505 -20.603 1.00 85.38 181 CYS A CA 1
ATOM 1390 C C . CYS A 1 181 ? 41.754 -2.624 -21.604 1.00 85.38 181 CYS A C 1
ATOM 1392 O O . CYS A 1 181 ? 40.986 -2.432 -22.544 1.00 85.38 181 CYS A O 1
ATOM 1394 N N . VAL A 1 182 ? 42.361 -3.800 -21.418 1.00 82.25 182 VAL A N 1
ATOM 1395 C CA . VAL A 1 182 ? 42.058 -4.998 -22.217 1.00 82.25 182 VAL A CA 1
ATOM 1396 C C . VAL A 1 182 ? 41.219 -5.933 -21.352 1.00 82.25 182 VAL A C 1
ATOM 1398 O O . VAL A 1 182 ? 41.723 -6.382 -20.320 1.00 82.25 182 VAL A O 1
ATOM 1401 N N . PRO A 1 183 ? 39.971 -6.251 -21.737 1.00 78.75 183 PRO A N 1
ATOM 1402 C CA . PRO A 1 183 ? 39.146 -7.148 -20.947 1.00 78.75 183 PRO A CA 1
ATOM 1403 C C . PRO A 1 183 ? 39.762 -8.543 -20.956 1.00 78.75 183 PRO A C 1
ATOM 1405 O O . PRO A 1 183 ? 40.179 -9.044 -21.995 1.00 78.75 183 PRO A O 1
ATOM 1408 N N . ARG A 1 184 ? 39.822 -9.190 -19.796 1.00 73.69 184 ARG A N 1
ATOM 1409 C CA . ARG A 1 184 ? 40.226 -10.594 -19.694 1.00 73.69 184 ARG A CA 1
ATOM 1410 C C . ARG A 1 184 ? 39.220 -11.310 -18.838 1.00 73.69 184 ARG A C 1
ATOM 1412 O O . ARG A 1 184 ? 39.280 -11.219 -17.617 1.00 73.69 184 ARG A O 1
ATOM 1419 N N . VAL A 1 185 ? 38.291 -11.995 -19.481 1.00 73.00 185 VAL A N 1
ATOM 1420 C CA . VAL A 1 185 ? 37.286 -12.776 -18.773 1.00 73.00 185 VAL A CA 1
ATOM 1421 C C . VAL A 1 185 ? 37.817 -14.190 -18.587 1.00 73.00 185 VAL A C 1
ATOM 1423 O O . VAL A 1 185 ? 38.358 -14.791 -19.512 1.00 73.00 185 VAL A O 1
ATOM 1426 N N . ASP A 1 186 ? 37.707 -14.721 -17.375 1.00 67.69 186 ASP A N 1
ATOM 1427 C CA . ASP A 1 186 ? 37.947 -16.128 -17.111 1.00 67.69 186 ASP A CA 1
ATOM 1428 C C . ASP A 1 186 ? 36.972 -16.966 -17.963 1.00 67.69 186 ASP A C 1
ATOM 1430 O O . ASP A 1 186 ? 35.754 -16.863 -17.783 1.00 67.69 186 ASP A O 1
ATOM 1434 N N . PRO A 1 187 ? 37.484 -17.794 -18.891 1.00 58.44 187 PRO A N 1
ATOM 1435 C CA . PRO A 1 187 ? 36.654 -18.551 -19.818 1.00 58.44 187 PRO A CA 1
ATOM 1436 C C . PRO A 1 187 ? 35.795 -19.630 -19.137 1.00 58.44 187 PRO A C 1
ATOM 1438 O O . PRO A 1 187 ? 34.844 -20.095 -19.758 1.00 58.44 187 PRO A O 1
ATOM 1441 N N . LEU A 1 188 ? 36.089 -20.022 -17.888 1.00 56.50 188 LEU A N 1
ATOM 1442 C CA . LEU A 1 188 ? 35.244 -20.932 -17.106 1.00 56.50 188 LEU A CA 1
ATOM 1443 C C . LEU A 1 188 ? 34.190 -20.208 -16.263 1.00 56.50 188 LEU A C 1
ATOM 1445 O O . LEU A 1 188 ? 33.126 -20.774 -16.027 1.00 56.50 188 LEU A O 1
ATOM 1449 N N . THR A 1 189 ? 34.482 -19.001 -15.771 1.00 61.72 189 THR A N 1
ATOM 1450 C CA . THR A 1 189 ? 33.647 -18.345 -14.745 1.00 61.72 189 THR A CA 1
ATOM 1451 C C . THR A 1 189 ? 32.962 -17.062 -15.206 1.00 61.72 189 THR A C 1
ATOM 1453 O O . THR A 1 189 ? 32.110 -16.548 -14.486 1.00 61.72 189 THR A O 1
ATOM 1456 N N . GLY A 1 190 ? 33.305 -16.517 -16.380 1.00 59.66 190 GLY A N 1
ATOM 1457 C CA . GLY A 1 190 ? 32.725 -15.261 -16.870 1.00 59.66 190 GLY A CA 1
ATOM 1458 C C . GLY A 1 190 ? 33.185 -14.015 -16.097 1.00 59.66 190 GLY A C 1
ATOM 1459 O O . GLY A 1 190 ? 32.694 -12.915 -16.348 1.00 59.66 190 GLY A O 1
ATOM 1460 N N . ARG A 1 191 ? 34.148 -14.154 -15.175 1.00 60.78 191 ARG A N 1
ATOM 1461 C CA . ARG A 1 191 ? 34.642 -13.064 -14.321 1.00 60.78 191 ARG A CA 1
ATOM 1462 C C . ARG A 1 191 ? 35.820 -12.322 -14.962 1.00 60.78 191 ARG A C 1
ATOM 1464 O O . ARG A 1 191 ? 36.734 -12.989 -15.444 1.00 60.78 191 ARG A O 1
ATOM 1471 N N . PRO A 1 192 ? 35.859 -10.980 -14.956 1.00 60.28 192 PRO A N 1
ATOM 1472 C CA . PRO A 1 192 ? 37.084 -10.239 -15.254 1.00 60.28 192 PRO A CA 1
ATOM 1473 C C . PRO A 1 192 ? 38.230 -10.691 -14.329 1.00 60.28 192 PRO A C 1
ATOM 1475 O O . PRO A 1 192 ? 38.012 -10.888 -13.139 1.00 60.28 192 PRO A O 1
ATOM 1478 N N . ARG A 1 193 ? 39.443 -10.890 -14.860 1.00 62.22 193 ARG A N 1
ATOM 1479 C CA . ARG A 1 193 ? 40.652 -11.150 -14.050 1.00 62.22 193 ARG A CA 1
ATOM 1480 C C . ARG A 1 193 ? 41.184 -9.886 -13.371 1.00 62.22 193 ARG A C 1
ATOM 1482 O O . ARG A 1 193 ? 41.830 -9.999 -12.337 1.00 62.22 193 ARG A O 1
ATOM 1489 N N . ASP A 1 194 ? 40.909 -8.729 -13.970 1.00 64.06 194 ASP A N 1
ATOM 1490 C CA . ASP A 1 194 ? 41.195 -7.396 -13.448 1.00 64.06 194 ASP A CA 1
ATOM 1491 C C . ASP A 1 194 ? 39.841 -6.713 -13.177 1.00 64.06 194 ASP A C 1
ATOM 1493 O O . ASP A 1 194 ? 39.064 -6.501 -14.110 1.00 64.06 194 ASP A O 1
ATOM 1497 N N . ASP A 1 195 ? 39.528 -6.418 -11.910 1.00 65.31 195 ASP A N 1
ATOM 1498 C CA . ASP A 1 195 ? 38.192 -5.946 -11.493 1.00 65.31 195 ASP A CA 1
ATOM 1499 C C . ASP A 1 195 ? 37.841 -4.533 -12.009 1.00 65.31 195 ASP A C 1
ATOM 1501 O O . ASP A 1 195 ? 36.667 -4.173 -12.083 1.00 65.31 195 ASP A O 1
ATOM 1505 N N . ASP A 1 196 ? 38.844 -3.743 -12.408 1.00 79.12 196 ASP A N 1
ATOM 1506 C CA . ASP A 1 196 ? 38.700 -2.347 -12.848 1.00 79.12 196 ASP A CA 1
ATOM 1507 C C . ASP A 1 196 ? 38.770 -2.207 -14.381 1.00 79.12 196 ASP A C 1
ATOM 1509 O O . ASP A 1 196 ? 39.528 -1.399 -14.910 1.00 79.12 196 ASP A O 1
ATOM 1513 N N . CYS A 1 197 ? 38.029 -3.030 -15.130 1.00 82.00 197 CYS A N 1
ATOM 1514 C CA . CYS A 1 197 ? 37.891 -2.882 -16.583 1.00 82.00 197 CYS A CA 1
ATOM 1515 C C . CYS A 1 197 ? 36.432 -3.064 -17.016 1.00 82.00 197 CYS A C 1
ATOM 1517 O O . CYS A 1 197 ? 35.871 -4.161 -16.964 1.00 82.00 197 CYS A O 1
ATOM 1519 N N . HIS A 1 198 ? 35.806 -1.972 -17.451 1.00 83.56 198 HIS A N 1
ATOM 1520 C CA . HIS A 1 198 ? 34.379 -1.898 -17.740 1.00 83.56 198 HIS A CA 1
ATOM 1521 C C . HIS A 1 198 ? 34.119 -1.598 -19.214 1.00 83.56 198 HIS A C 1
ATOM 1523 O O . HIS A 1 198 ? 34.774 -0.742 -19.813 1.00 83.56 198 HIS A O 1
ATOM 1529 N N . ALA A 1 199 ? 33.128 -2.277 -19.791 1.00 84.25 199 ALA A N 1
ATOM 1530 C CA . ALA A 1 199 ? 32.673 -1.969 -21.138 1.00 84.25 199 ALA A CA 1
ATOM 1531 C C . ALA A 1 199 ? 31.792 -0.716 -21.127 1.00 84.25 199 ALA A C 1
ATOM 1533 O O . ALA A 1 199 ? 30.808 -0.630 -20.388 1.00 84.25 199 ALA A O 1
ATOM 1534 N N . LEU A 1 200 ? 32.106 0.222 -22.008 1.00 84.81 200 LEU A N 1
ATOM 1535 C CA . LEU A 1 200 ? 31.295 1.382 -22.333 1.00 84.81 200 LEU A CA 1
ATOM 1536 C C . LEU A 1 200 ? 30.740 1.175 -23.746 1.00 84.81 200 LEU A C 1
ATOM 1538 O O . LEU A 1 200 ? 31.479 1.336 -24.720 1.00 84.81 200 LEU A O 1
ATOM 1542 N N . PRO A 1 201 ? 29.457 0.794 -23.886 1.00 84.81 201 PRO A N 1
ATOM 1543 C CA . PRO A 1 201 ? 28.830 0.694 -25.195 1.00 84.81 201 PRO A CA 1
ATOM 1544 C C . PRO A 1 201 ? 28.872 2.035 -25.924 1.00 84.81 201 PRO A C 1
ATOM 1546 O O . PRO A 1 201 ? 28.630 3.081 -25.312 1.00 84.81 201 PRO A O 1
ATOM 1549 N N . ASN A 1 202 ? 29.126 2.003 -27.232 1.00 85.62 202 ASN A N 1
ATOM 1550 C CA . ASN A 1 202 ? 29.026 3.180 -28.078 1.00 85.62 202 ASN A CA 1
ATOM 1551 C C . ASN A 1 202 ? 27.574 3.687 -28.099 1.00 85.62 202 ASN A C 1
ATOM 1553 O O . ASN A 1 202 ? 26.709 3.173 -28.807 1.00 85.62 202 ASN A O 1
ATOM 1557 N N . ARG A 1 203 ? 27.304 4.735 -27.316 1.00 82.25 203 ARG A N 1
ATOM 1558 C CA . ARG A 1 203 ? 25.961 5.313 -27.164 1.00 82.25 203 ARG A CA 1
ATOM 1559 C C . ARG A 1 203 ? 25.477 6.082 -28.394 1.00 82.25 203 ARG A C 1
ATOM 1561 O O . ARG A 1 203 ? 24.352 6.566 -28.374 1.00 82.25 203 ARG A O 1
ATOM 1568 N N . THR A 1 204 ? 26.287 6.203 -29.446 1.00 84.69 204 THR A N 1
ATOM 1569 C CA . THR A 1 204 ? 25.871 6.785 -30.732 1.00 84.69 204 THR A CA 1
ATOM 1570 C C . THR A 1 204 ? 25.673 5.727 -31.818 1.00 84.69 204 THR A C 1
ATOM 1572 O O . THR A 1 204 ? 25.446 6.080 -32.970 1.00 84.69 204 THR A O 1
ATOM 1575 N N . GLN A 1 205 ? 25.770 4.437 -31.486 1.00 86.00 205 GLN A N 1
ATOM 1576 C CA . GLN A 1 205 ? 25.538 3.353 -32.435 1.00 86.00 205 GLN A CA 1
ATOM 1577 C C . GLN A 1 205 ? 24.031 3.210 -32.725 1.00 86.00 205 GLN A C 1
ATOM 1579 O O . GLN A 1 205 ? 23.274 2.664 -31.924 1.00 86.00 205 GLN A O 1
ATOM 1584 N N . GLU A 1 206 ? 23.583 3.723 -33.873 1.00 86.06 206 GLU A N 1
ATOM 1585 C CA . GLU A 1 206 ? 22.159 3.769 -34.244 1.00 86.06 206 GLU A CA 1
ATOM 1586 C C . GLU A 1 206 ? 21.631 2.452 -34.839 1.00 86.06 206 GLU A C 1
ATOM 1588 O O . GLU A 1 206 ? 20.443 2.166 -34.757 1.00 86.06 206 GLU A O 1
ATOM 1593 N N . ASN A 1 207 ? 22.470 1.589 -35.409 1.00 85.62 207 ASN A N 1
ATOM 1594 C CA . ASN A 1 207 ? 22.014 0.331 -36.024 1.00 85.62 207 ASN A CA 1
ATOM 1595 C C . ASN A 1 207 ? 21.676 -0.787 -35.017 1.00 85.62 207 ASN A C 1
ATOM 1597 O O . ASN A 1 207 ? 21.352 -1.903 -35.432 1.00 85.62 207 ASN A O 1
ATOM 1601 N N . VAL A 1 208 ? 21.753 -0.505 -33.713 1.00 84.25 208 VAL A N 1
ATOM 1602 C CA . VAL A 1 208 ? 21.451 -1.470 -32.652 1.00 84.25 208 VAL A CA 1
ATOM 1603 C C . VAL A 1 208 ? 20.033 -1.269 -32.144 1.00 84.25 208 VAL A C 1
ATOM 1605 O O . VAL A 1 208 ? 19.702 -0.247 -31.543 1.00 84.25 208 VAL A O 1
ATOM 1608 N N . PHE A 1 209 ? 19.232 -2.311 -32.329 1.00 83.56 209 PHE A N 1
ATOM 1609 C CA . PHE A 1 209 ? 17.929 -2.483 -31.710 1.00 83.56 209 PHE A CA 1
ATOM 1610 C C . PHE A 1 209 ? 18.078 -3.489 -30.567 1.00 83.56 209 PHE A C 1
ATOM 1612 O O . PHE A 1 209 ? 18.729 -4.530 -30.687 1.00 83.56 209 PHE A O 1
ATOM 1619 N N . SER A 1 210 ? 17.539 -3.138 -29.411 1.00 84.19 210 SER A N 1
ATOM 1620 C CA . SER A 1 210 ? 17.692 -3.894 -28.173 1.00 84.19 210 SER A CA 1
ATOM 1621 C C . SER A 1 210 ? 16.481 -3.631 -27.288 1.00 84.19 210 SER A C 1
ATOM 1623 O O . SER A 1 210 ? 15.672 -2.745 -27.567 1.00 84.19 210 SER A O 1
ATOM 1625 N N . SER A 1 211 ? 16.360 -4.412 -26.225 1.00 90.50 211 SER A N 1
ATOM 1626 C CA . SER A 1 211 ? 15.310 -4.257 -25.232 1.00 90.50 211 SER A CA 1
ATOM 1627 C C . SER A 1 211 ? 15.584 -3.111 -24.266 1.00 90.50 211 SER A C 1
ATOM 1629 O O . SER A 1 211 ? 16.716 -2.915 -23.810 1.00 90.50 211 SER A O 1
ATOM 1631 N N . ILE A 1 212 ? 14.521 -2.427 -23.841 1.00 94.06 212 ILE A N 1
ATOM 1632 C CA . ILE A 1 212 ? 14.543 -1.524 -22.680 1.00 94.06 212 ILE A CA 1
ATOM 1633 C C . ILE A 1 212 ? 15.055 -2.254 -21.423 1.00 94.06 212 ILE A C 1
ATOM 1635 O O . ILE A 1 212 ? 15.711 -1.640 -20.580 1.00 94.06 212 ILE A O 1
ATOM 1639 N N . MET A 1 213 ? 14.836 -3.570 -21.316 1.00 94.69 213 MET A N 1
ATOM 1640 C CA . MET A 1 213 ? 15.334 -4.395 -20.206 1.00 94.69 213 MET A CA 1
ATOM 1641 C C . MET A 1 213 ? 16.826 -4.722 -20.304 1.00 94.69 213 MET A C 1
ATOM 1643 O O . MET A 1 213 ? 17.400 -5.220 -19.333 1.00 94.69 213 MET A O 1
ATOM 1647 N N . ALA A 1 214 ? 17.454 -4.441 -21.446 1.00 90.69 214 ALA A N 1
ATOM 1648 C CA . ALA A 1 214 ? 18.864 -4.686 -21.689 1.00 90.69 214 ALA A CA 1
ATOM 1649 C C . ALA A 1 214 ? 19.689 -3.393 -21.579 1.00 90.69 214 ALA A C 1
ATOM 1651 O O . ALA A 1 214 ? 20.442 -3.229 -20.618 1.00 90.69 214 ALA A O 1
ATOM 1652 N N . LEU A 1 215 ? 19.547 -2.472 -22.541 1.00 87.81 215 LEU A N 1
ATOM 1653 C CA . LEU A 1 215 ? 20.388 -1.274 -22.668 1.00 87.81 215 LEU A CA 1
ATOM 1654 C C . LEU A 1 215 ? 19.568 -0.030 -23.025 1.00 87.81 215 LEU A C 1
ATOM 1656 O O . LEU A 1 215 ? 19.694 0.530 -24.114 1.00 87.81 215 LEU A O 1
ATOM 1660 N N . GLN A 1 216 ? 18.789 0.481 -22.069 1.00 88.12 216 GLN A N 1
ATOM 1661 C CA . GLN A 1 216 ? 17.936 1.662 -22.263 1.00 88.12 216 GLN A CA 1
ATOM 1662 C C . GLN A 1 216 ? 18.689 2.942 -22.690 1.00 88.12 216 GLN A C 1
ATOM 1664 O O . GLN A 1 216 ? 18.071 3.906 -23.139 1.00 88.12 216 GLN A O 1
ATOM 1669 N N . THR A 1 217 ? 20.019 2.958 -22.548 1.00 87.31 217 THR A N 1
ATOM 1670 C CA . THR A 1 217 ? 20.902 4.088 -22.884 1.00 87.31 217 THR A CA 1
ATOM 1671 C C . THR A 1 217 ? 21.192 4.243 -24.381 1.00 87.31 217 THR A C 1
ATOM 1673 O O . THR A 1 217 ? 21.683 5.301 -24.770 1.00 87.31 217 THR A O 1
ATOM 1676 N N . LEU A 1 218 ? 20.908 3.236 -25.217 1.00 88.50 218 LEU A N 1
ATOM 1677 C CA . LEU A 1 218 ? 21.174 3.294 -26.660 1.00 88.50 218 LEU A CA 1
ATOM 1678 C C . LEU A 1 218 ? 20.069 4.056 -27.423 1.00 88.50 218 LEU A C 1
ATOM 1680 O O . LEU A 1 218 ? 18.903 3.997 -27.022 1.00 88.50 218 LEU A O 1
ATOM 1684 N N . PRO A 1 219 ? 20.377 4.747 -28.539 1.00 85.12 219 PRO A N 1
ATOM 1685 C CA . PRO A 1 219 ? 19.435 5.659 -29.199 1.00 85.12 219 PRO A CA 1
ATOM 1686 C C . PRO A 1 219 ? 18.122 4.997 -29.637 1.00 85.12 219 PRO A C 1
ATOM 1688 O O . PRO A 1 219 ? 17.046 5.500 -29.303 1.00 85.12 219 PRO A O 1
ATOM 1691 N N . ASN A 1 220 ? 18.205 3.830 -30.282 1.00 86.00 220 ASN A N 1
ATOM 1692 C CA . ASN A 1 220 ? 17.068 3.133 -30.898 1.00 86.00 220 ASN A CA 1
ATOM 1693 C C . ASN A 1 220 ? 16.453 2.032 -30.018 1.00 86.00 220 ASN A C 1
ATOM 1695 O O . ASN A 1 220 ? 15.759 1.145 -30.506 1.00 86.00 220 ASN A O 1
ATOM 1699 N N . VAL A 1 221 ? 16.670 2.105 -28.701 1.00 88.25 221 VAL A N 1
ATOM 1700 C CA . VAL A 1 221 ? 16.053 1.196 -27.725 1.00 88.25 221 VAL A CA 1
ATOM 1701 C C . VAL A 1 221 ? 14.750 1.787 -27.207 1.00 88.25 221 VAL A C 1
ATOM 1703 O O . VAL A 1 221 ? 14.748 2.630 -26.313 1.00 88.25 221 VAL A O 1
ATOM 1706 N N . ASN A 1 222 ? 13.634 1.357 -27.787 1.00 87.62 222 ASN A N 1
ATOM 1707 C CA . ASN A 1 222 ? 12.288 1.810 -27.426 1.00 87.62 222 ASN A CA 1
ATOM 1708 C C . ASN A 1 222 ? 11.243 0.678 -27.374 1.00 87.62 222 ASN A C 1
ATOM 1710 O O . ASN A 1 222 ? 10.062 0.974 -27.226 1.00 87.62 222 ASN A O 1
ATOM 1714 N N . GLN A 1 223 ? 11.657 -0.587 -27.482 1.00 92.31 223 GLN A N 1
ATOM 1715 C CA . GLN A 1 223 ? 10.803 -1.780 -27.413 1.00 92.31 223 GLN A CA 1
ATOM 1716 C C . GLN A 1 223 ? 11.392 -2.809 -26.436 1.00 92.31 223 GLN A C 1
ATOM 1718 O O . GLN A 1 223 ? 12.480 -2.615 -25.888 1.00 92.31 223 GLN A O 1
ATOM 1723 N N . PHE A 1 224 ? 10.666 -3.900 -26.208 1.00 94.31 224 PHE A N 1
ATOM 1724 C CA . PHE A 1 224 ? 11.146 -5.082 -25.490 1.00 94.31 224 PHE A CA 1
ATOM 1725 C C . PHE A 1 224 ? 11.637 -6.139 -26.482 1.00 94.31 224 PHE A C 1
ATOM 1727 O O . PHE A 1 224 ? 11.123 -6.196 -27.597 1.00 94.31 224 PHE A O 1
ATOM 1734 N N . CYS A 1 225 ? 12.593 -6.983 -26.079 1.00 92.50 225 CYS A N 1
ATOM 1735 C CA . CYS A 1 225 ? 12.985 -8.121 -26.907 1.00 92.50 225 CYS A CA 1
ATOM 1736 C C . CYS A 1 225 ? 11.809 -9.098 -27.074 1.00 92.50 225 CYS A C 1
ATOM 1738 O O . CYS A 1 225 ? 11.040 -9.347 -26.139 1.00 92.50 225 CYS A O 1
ATOM 1740 N N . ASP A 1 226 ? 11.677 -9.646 -28.273 1.00 91.50 226 ASP A N 1
ATOM 1741 C CA . ASP A 1 226 ? 10.631 -10.553 -28.733 1.00 91.50 226 ASP A CA 1
ATOM 1742 C C . ASP A 1 226 ? 11.225 -11.641 -29.643 1.00 91.50 226 ASP A C 1
ATOM 1744 O O . ASP A 1 226 ? 12.435 -11.716 -29.832 1.00 91.50 226 ASP A O 1
ATOM 1748 N N . GLU A 1 227 ? 10.380 -12.510 -30.185 1.00 87.75 227 GLU A N 1
ATOM 1749 C CA . GLU A 1 227 ? 10.822 -13.620 -31.038 1.00 87.75 227 GLU A CA 1
ATOM 1750 C C . GLU A 1 227 ? 10.895 -13.250 -32.535 1.00 87.75 227 GLU A C 1
ATOM 1752 O O . GLU A 1 227 ? 11.285 -14.084 -33.350 1.00 87.75 227 GLU A O 1
ATOM 1757 N N . ASP A 1 228 ? 10.542 -12.013 -32.913 1.00 84.12 228 ASP A N 1
ATOM 1758 C CA . ASP A 1 228 ? 10.302 -11.614 -34.306 1.00 84.12 228 ASP A CA 1
ATOM 1759 C C . ASP A 1 228 ? 11.173 -10.416 -34.744 1.00 84.12 228 ASP A C 1
ATOM 1761 O O . ASP A 1 228 ? 12.134 -10.567 -35.499 1.00 84.12 228 ASP A O 1
ATOM 1765 N N . GLU A 1 229 ? 10.830 -9.201 -34.303 1.00 80.25 229 GLU A N 1
ATOM 1766 C CA . GLU A 1 229 ? 11.410 -7.936 -34.780 1.00 80.25 229 GLU A CA 1
ATOM 1767 C C . GLU A 1 229 ? 12.579 -7.464 -33.902 1.00 80.25 229 GLU A C 1
ATOM 1769 O O . GLU A 1 229 ? 13.555 -6.901 -34.402 1.00 80.25 229 GLU A O 1
ATOM 1774 N N . HIS A 1 230 ? 12.499 -7.720 -32.595 1.00 85.69 230 HIS A N 1
ATOM 1775 C CA . HIS A 1 230 ? 13.504 -7.375 -31.591 1.00 85.69 230 HIS A CA 1
ATOM 1776 C C . HIS A 1 230 ? 14.079 -8.657 -30.997 1.00 85.69 230 HIS A C 1
ATOM 1778 O O . HIS A 1 230 ? 13.901 -8.931 -29.815 1.00 85.69 230 HIS A O 1
ATOM 1784 N N . LEU A 1 231 ? 14.755 -9.437 -31.843 1.00 87.50 231 LEU A N 1
ATOM 1785 C CA . LEU A 1 231 ? 15.175 -10.807 -31.544 1.00 87.50 231 LEU A CA 1
ATOM 1786 C C . LEU A 1 231 ? 15.788 -10.982 -30.148 1.00 87.50 231 LEU A C 1
ATOM 1788 O O . LEU A 1 231 ? 16.816 -10.387 -29.808 1.00 87.50 231 LEU A O 1
ATOM 1792 N N . HIS A 1 232 ? 15.150 -11.860 -29.381 1.00 90.88 232 HIS A N 1
ATOM 1793 C CA . HIS A 1 232 ? 15.566 -12.296 -28.063 1.00 90.88 232 HIS A CA 1
ATOM 1794 C C . HIS A 1 232 ? 16.832 -13.155 -28.119 1.00 90.88 232 HIS A C 1
ATOM 1796 O O . HIS A 1 232 ? 17.065 -13.913 -29.059 1.00 90.88 232 HIS A O 1
ATOM 1802 N N . ASN A 1 233 ? 17.667 -13.048 -27.085 1.00 90.06 233 ASN A N 1
ATOM 1803 C CA . ASN A 1 233 ? 18.863 -13.871 -26.927 1.00 90.06 233 ASN A CA 1
ATOM 1804 C C . ASN A 1 233 ? 18.657 -14.865 -25.780 1.00 90.06 233 ASN A C 1
ATOM 1806 O O . ASN A 1 233 ? 19.114 -14.648 -24.653 1.00 90.06 233 ASN A O 1
ATOM 1810 N N . ASP A 1 234 ? 17.982 -15.968 -26.085 1.00 89.62 234 ASP A N 1
ATOM 1811 C CA . ASP A 1 234 ? 17.660 -17.066 -25.164 1.00 89.62 234 ASP A CA 1
ATOM 1812 C C . ASP A 1 234 ? 18.905 -17.757 -24.568 1.00 89.62 234 ASP A C 1
ATOM 1814 O O . ASP A 1 234 ? 18.867 -18.309 -23.472 1.00 89.62 234 ASP A O 1
ATOM 1818 N N . ARG A 1 235 ? 20.060 -17.676 -25.235 1.00 88.50 235 ARG A N 1
ATOM 1819 C CA . ARG A 1 235 ? 21.323 -18.279 -24.767 1.00 88.50 235 ARG A CA 1
ATOM 1820 C C . ARG A 1 235 ? 22.109 -17.413 -23.788 1.00 88.50 235 ARG A C 1
ATOM 1822 O O . ARG A 1 235 ? 23.116 -17.875 -23.247 1.00 88.50 235 ARG A O 1
ATOM 1829 N N . ALA A 1 236 ? 21.723 -16.156 -23.582 1.00 89.31 236 ALA A N 1
ATOM 1830 C CA . ALA A 1 236 ? 22.427 -15.279 -22.654 1.00 89.31 236 ALA A CA 1
ATOM 1831 C C . ALA A 1 236 ? 22.152 -15.685 -21.189 1.00 89.31 236 ALA A C 1
ATOM 1833 O O . ALA A 1 236 ? 20.993 -15.916 -20.840 1.00 89.31 236 ALA A O 1
ATOM 1834 N N . PRO A 1 237 ? 23.164 -15.724 -20.299 1.00 90.00 237 PRO A N 1
ATOM 1835 C CA . PRO A 1 237 ? 22.965 -16.010 -18.875 1.00 90.00 237 PRO A CA 1
ATOM 1836 C C . PRO A 1 237 ? 22.406 -14.778 -18.137 1.00 90.00 237 PRO A C 1
ATOM 1838 O O . PRO A 1 237 ? 23.086 -14.137 -17.339 1.00 90.00 237 PRO A O 1
ATOM 1841 N N . THR A 1 238 ? 21.169 -14.399 -18.453 1.00 93.94 238 THR A N 1
ATOM 1842 C CA . THR A 1 238 ? 20.457 -13.260 -17.854 1.00 93.94 238 THR A CA 1
ATOM 1843 C C . THR A 1 238 ? 19.473 -13.740 -16.790 1.00 93.94 238 THR A C 1
ATOM 1845 O O . THR A 1 238 ? 19.013 -14.884 -16.824 1.00 93.94 238 THR A O 1
ATOM 1848 N N . LYS A 1 239 ? 19.092 -12.851 -15.861 1.00 95.12 239 LYS A N 1
ATOM 1849 C CA . LYS A 1 239 ? 18.008 -13.147 -14.910 1.00 95.12 239 LYS A CA 1
ATOM 1850 C C . LYS A 1 239 ? 16.694 -13.440 -15.622 1.00 95.12 239 LYS A C 1
ATOM 1852 O O . LYS A 1 239 ? 15.979 -14.334 -15.189 1.00 95.12 239 LYS A O 1
ATOM 1857 N N . GLN A 1 240 ? 16.404 -12.723 -16.711 1.00 96.62 240 GLN A N 1
ATOM 1858 C CA . GLN A 1 240 ? 15.212 -12.969 -17.523 1.00 96.62 240 GLN A CA 1
ATOM 1859 C C . GLN A 1 240 ? 15.176 -14.421 -18.001 1.00 96.62 240 GLN A C 1
ATOM 1861 O O . GLN A 1 240 ? 14.223 -15.129 -17.700 1.00 96.62 240 GLN A O 1
ATOM 1866 N N . ASN A 1 241 ? 16.241 -14.909 -18.636 1.00 95.69 241 ASN A N 1
ATOM 1867 C CA . ASN A 1 241 ? 16.258 -16.279 -19.144 1.00 95.69 241 ASN A CA 1
ATOM 1868 C C . ASN A 1 241 ? 16.192 -17.325 -18.028 1.00 95.69 241 ASN A C 1
ATOM 1870 O O . ASN A 1 241 ? 15.459 -18.302 -18.146 1.00 95.69 241 ASN A O 1
ATOM 1874 N N . ALA A 1 242 ? 16.922 -17.103 -16.933 1.00 95.50 242 ALA A N 1
ATOM 1875 C CA . ALA A 1 242 ? 16.972 -18.048 -15.823 1.00 95.50 242 ALA A CA 1
ATOM 1876 C C . ALA A 1 242 ? 15.651 -18.156 -15.045 1.00 95.50 242 ALA A C 1
ATOM 1878 O O . ALA A 1 242 ? 15.348 -19.222 -14.519 1.00 95.50 242 ALA A O 1
ATOM 1879 N N . LEU A 1 243 ? 14.891 -17.061 -14.931 1.00 96.38 243 LEU A N 1
ATOM 1880 C CA . LEU A 1 243 ? 13.688 -17.002 -14.095 1.00 96.38 243 LEU A CA 1
ATOM 1881 C C . LEU A 1 243 ? 12.382 -17.079 -14.893 1.00 96.38 243 LEU A C 1
ATOM 1883 O O . LEU A 1 243 ? 11.351 -17.384 -14.300 1.00 96.38 243 LEU A O 1
ATOM 1887 N N . CYS A 1 244 ? 12.413 -16.803 -16.200 1.00 96.81 244 CYS A N 1
ATOM 1888 C CA . CYS A 1 244 ? 11.249 -16.798 -17.091 1.00 96.81 244 CYS A CA 1
ATOM 1889 C C . CYS A 1 244 ? 11.269 -17.927 -18.131 1.00 96.81 244 CYS A C 1
ATOM 1891 O O . CYS A 1 244 ? 10.715 -17.750 -19.213 1.00 96.81 244 CYS A O 1
ATOM 1893 N N . ASP A 1 245 ? 11.911 -19.062 -17.845 1.00 96.44 245 ASP A N 1
ATOM 1894 C CA . ASP A 1 245 ? 11.983 -20.211 -18.762 1.00 96.44 245 ASP A CA 1
ATOM 1895 C C . ASP A 1 245 ? 12.469 -19.825 -20.170 1.00 96.44 245 ASP A C 1
ATOM 1897 O O . ASP A 1 245 ? 11.896 -20.235 -21.178 1.00 96.44 245 ASP A O 1
ATOM 1901 N N . TYR A 1 246 ? 13.518 -18.998 -20.238 1.00 95.38 246 TYR A N 1
ATOM 1902 C CA . TYR A 1 246 ? 14.122 -18.490 -21.480 1.00 95.38 246 TYR A CA 1
ATOM 1903 C C . TYR A 1 246 ? 13.229 -17.583 -22.340 1.00 95.38 246 TYR A C 1
ATOM 1905 O O . TYR A 1 246 ? 13.665 -17.137 -23.399 1.00 95.38 246 TYR A O 1
ATOM 1913 N N . ARG A 1 247 ? 12.018 -17.251 -21.881 1.00 95.50 247 ARG A N 1
ATOM 1914 C CA . ARG A 1 247 ? 11.078 -16.382 -22.597 1.00 95.50 247 ARG A CA 1
ATOM 1915 C C . ARG A 1 247 ? 11.566 -14.936 -22.614 1.00 95.50 247 ARG A C 1
ATOM 1917 O O . ARG A 1 247 ? 12.060 -14.421 -21.602 1.00 95.50 247 ARG A O 1
ATOM 1924 N N . SER A 1 248 ? 11.348 -14.257 -23.734 1.00 95.31 248 SER A N 1
ATOM 1925 C CA . SER A 1 248 ? 11.648 -12.832 -23.863 1.00 95.31 248 SER A CA 1
ATOM 1926 C C . SER A 1 248 ? 10.803 -11.972 -22.915 1.00 95.31 248 SER A C 1
ATOM 1928 O O . SER A 1 248 ? 9.708 -12.364 -22.488 1.00 95.31 248 SER A O 1
ATOM 1930 N N . ALA A 1 249 ? 11.275 -10.760 -22.604 1.00 96.62 249 ALA A N 1
ATOM 1931 C CA . ALA A 1 249 ? 10.487 -9.812 -21.820 1.00 96.62 249 ALA A CA 1
ATOM 1932 C C . ALA A 1 249 ? 9.118 -9.524 -22.468 1.00 96.62 249 ALA A C 1
ATOM 1934 O O . ALA A 1 249 ? 8.104 -9.499 -21.767 1.00 96.62 249 ALA A O 1
ATOM 1935 N N . TRP A 1 250 ? 9.054 -9.352 -23.795 1.00 95.75 250 TRP A N 1
ATOM 1936 C CA . TRP A 1 250 ? 7.784 -9.093 -24.479 1.00 95.75 250 TRP A CA 1
ATOM 1937 C C . TRP A 1 250 ? 6.807 -10.267 -24.394 1.00 95.75 250 TRP A C 1
ATOM 1939 O O . TRP A 1 250 ? 5.616 -10.036 -24.194 1.00 95.75 250 TRP A O 1
ATOM 1949 N N . ASP A 1 251 ? 7.276 -11.512 -24.492 1.00 96.12 251 ASP A N 1
ATOM 1950 C CA . ASP A 1 251 ? 6.400 -12.682 -24.395 1.00 96.12 251 ASP A CA 1
ATOM 1951 C C . ASP A 1 251 ? 5.754 -12.805 -22.999 1.00 96.12 251 ASP A C 1
ATOM 1953 O O . ASP A 1 251 ? 4.572 -13.135 -22.854 1.00 96.12 251 ASP A O 1
ATOM 1957 N N . VAL A 1 252 ? 6.480 -12.450 -21.938 1.00 97.31 252 VAL A N 1
ATOM 1958 C CA . VAL A 1 252 ? 5.893 -12.357 -20.591 1.00 97.31 252 VAL A CA 1
ATOM 1959 C C . VAL A 1 252 ? 4.853 -11.231 -20.529 1.00 97.31 252 VAL A C 1
ATOM 1961 O O . VAL A 1 252 ? 3.737 -11.448 -20.054 1.00 97.31 252 VAL A O 1
ATOM 1964 N N . ILE A 1 253 ? 5.182 -10.047 -21.058 1.00 96.88 253 ILE A N 1
ATOM 1965 C CA . ILE A 1 253 ? 4.307 -8.864 -21.033 1.00 96.88 253 ILE A CA 1
ATOM 1966 C C . ILE A 1 253 ? 3.018 -9.103 -21.831 1.00 96.88 253 ILE A C 1
ATOM 1968 O O . ILE A 1 253 ? 1.929 -8.835 -21.330 1.00 96.88 253 ILE A O 1
ATOM 1972 N N . VAL A 1 254 ? 3.099 -9.638 -23.051 1.00 94.75 254 VAL A N 1
ATOM 1973 C CA . VAL A 1 254 ? 1.941 -9.826 -23.943 1.00 94.75 254 VAL A CA 1
ATOM 1974 C C . VAL A 1 254 ? 0.915 -10.817 -23.373 1.00 94.75 254 VAL A C 1
ATOM 1976 O O . VAL A 1 254 ? -0.282 -10.693 -23.646 1.00 94.75 254 VAL A O 1
ATOM 1979 N N . ASN A 1 255 ? 1.375 -11.766 -22.551 1.00 95.56 255 ASN A N 1
ATOM 1980 C CA . ASN A 1 255 ? 0.550 -12.763 -21.868 1.00 95.56 255 ASN A CA 1
ATOM 1981 C C . ASN A 1 255 ? 0.061 -12.311 -20.479 1.00 95.56 255 ASN A C 1
ATOM 1983 O O . ASN A 1 255 ? -0.722 -13.019 -19.845 1.00 95.56 255 ASN A O 1
ATOM 1987 N N . HIS A 1 256 ? 0.473 -11.134 -20.002 1.00 96.31 256 HIS A N 1
ATOM 1988 C CA . HIS A 1 256 ? -0.022 -10.560 -18.753 1.00 96.31 256 HIS A CA 1
ATOM 1989 C C . HIS A 1 256 ? -1.513 -10.190 -18.863 1.00 96.31 256 HIS A C 1
ATOM 1991 O O . HIS A 1 256 ? -1.993 -9.834 -19.938 1.00 96.31 256 HIS A O 1
ATOM 1997 N N . VAL A 1 257 ? -2.259 -10.198 -17.750 1.00 94.31 257 VAL A N 1
ATOM 1998 C CA . VAL A 1 257 ? -3.716 -9.914 -17.721 1.00 94.31 257 VAL A CA 1
ATOM 1999 C C . VAL A 1 257 ? -4.097 -8.537 -18.289 1.00 94.31 257 VAL A C 1
ATOM 2001 O O . VAL A 1 257 ? -5.227 -8.329 -18.730 1.00 94.31 257 VAL A O 1
ATOM 2004 N N . ASP A 1 258 ? -3.149 -7.602 -18.324 1.00 93.50 258 ASP A N 1
ATOM 2005 C CA . ASP A 1 258 ? -3.336 -6.281 -18.934 1.00 93.50 258 ASP A CA 1
ATOM 2006 C C . ASP A 1 258 ? -3.396 -6.329 -20.471 1.00 93.50 258 ASP A C 1
ATOM 2008 O O . ASP A 1 258 ? -3.913 -5.400 -21.086 1.00 93.50 258 ASP A O 1
ATOM 2012 N N . PHE A 1 259 ? -2.896 -7.396 -21.098 1.00 93.25 259 PHE A N 1
ATOM 2013 C CA . PHE A 1 259 ? -2.763 -7.530 -22.553 1.00 93.25 259 PHE A CA 1
ATOM 2014 C C . PHE A 1 259 ? -3.407 -8.803 -23.105 1.00 93.25 259 PHE A C 1
ATOM 2016 O O . PHE A 1 259 ? -3.897 -8.810 -24.237 1.00 93.25 259 PHE A O 1
ATOM 2023 N N . TYR A 1 260 ? -3.437 -9.893 -22.341 1.00 90.44 260 TYR A N 1
ATOM 2024 C CA . TYR A 1 260 ? -4.046 -11.136 -22.788 1.00 90.44 260 TYR A CA 1
ATOM 2025 C C . TYR A 1 260 ? -5.549 -10.926 -23.008 1.00 90.44 260 TYR A C 1
ATOM 2027 O O . TYR A 1 260 ? -6.310 -10.688 -22.070 1.00 90.44 260 TYR A O 1
ATOM 2035 N N . ARG A 1 261 ? -5.974 -10.988 -24.279 1.00 86.12 261 ARG A N 1
ATOM 2036 C CA . ARG A 1 261 ? -7.352 -10.706 -24.735 1.00 86.12 261 ARG A CA 1
ATOM 2037 C C . ARG A 1 261 ? -7.870 -9.302 -24.375 1.00 86.12 261 ARG A C 1
ATOM 2039 O O . ARG A 1 261 ? -9.079 -9.085 -24.370 1.00 86.12 261 ARG A O 1
ATOM 2046 N N . ARG A 1 262 ? -6.978 -8.354 -24.076 1.00 83.44 262 ARG A N 1
ATOM 2047 C CA . ARG A 1 262 ? -7.300 -6.962 -23.728 1.00 83.44 262 ARG A CA 1
ATOM 2048 C C . ARG A 1 262 ? -6.329 -6.005 -24.414 1.00 83.44 262 ARG A C 1
ATOM 2050 O O . ARG A 1 262 ? -5.223 -6.400 -24.782 1.00 83.44 262 ARG A O 1
ATOM 2057 N N . ASN A 1 263 ? -6.732 -4.741 -24.554 1.00 81.62 263 ASN A N 1
ATOM 2058 C CA . ASN A 1 263 ? -5.891 -3.664 -25.082 1.00 81.62 263 ASN A CA 1
ATOM 2059 C C . ASN A 1 263 ? -5.152 -4.089 -26.368 1.00 81.62 263 ASN A C 1
ATOM 2061 O O . ASN A 1 263 ? -3.922 -4.072 -26.388 1.00 81.62 263 ASN A O 1
ATOM 2065 N N . GLN A 1 264 ? -5.849 -4.579 -27.399 1.00 84.00 264 GLN A N 1
ATOM 2066 C CA . GLN A 1 264 ? -5.183 -5.032 -28.630 1.00 84.00 264 GLN A CA 1
ATOM 2067 C C . GLN A 1 264 ? -4.502 -3.856 -29.344 1.00 84.00 264 GLN A C 1
ATOM 2069 O O . GLN A 1 264 ? -4.859 -2.690 -29.151 1.00 84.00 264 GLN A O 1
ATOM 2074 N N . ALA A 1 265 ? -3.494 -4.155 -30.166 1.00 78.44 265 ALA A N 1
ATOM 2075 C CA . ALA A 1 265 ? -2.780 -3.124 -30.915 1.00 78.44 265 ALA A CA 1
ATOM 2076 C C . ALA A 1 265 ? -3.752 -2.326 -31.802 1.00 78.44 265 ALA A C 1
ATOM 2078 O O . ALA A 1 265 ? -4.527 -2.901 -32.563 1.00 78.44 265 ALA A O 1
ATOM 2079 N N . GLY A 1 266 ? -3.714 -0.996 -31.686 1.00 76.00 266 GLY A N 1
ATOM 2080 C CA . GLY A 1 266 ? -4.582 -0.090 -32.445 1.00 76.00 266 GLY A CA 1
ATOM 2081 C C . GLY A 1 266 ? -5.968 0.170 -31.839 1.00 76.00 266 GLY A C 1
ATOM 2082 O O . GLY A 1 266 ? -6.663 1.055 -32.330 1.00 76.00 266 GLY A O 1
ATOM 2083 N N . GLU A 1 267 ? -6.369 -0.514 -30.759 1.00 80.38 267 GLU A N 1
ATOM 2084 C CA . GLU A 1 267 ? -7.653 -0.242 -30.080 1.00 80.38 267 GLU A CA 1
ATOM 2085 C C . GLU A 1 267 ? -7.626 1.034 -29.229 1.00 80.38 267 GLU A C 1
ATOM 2087 O O . GLU A 1 267 ? -8.673 1.628 -28.962 1.00 80.38 267 GLU A O 1
ATOM 2092 N N . ARG A 1 268 ? -6.441 1.464 -28.777 1.00 78.75 268 ARG A N 1
ATOM 2093 C CA . ARG A 1 268 ? -6.286 2.628 -27.896 1.00 78.75 268 ARG A CA 1
ATOM 2094 C C . ARG A 1 268 ? -5.495 3.734 -28.569 1.00 78.75 268 ARG A C 1
ATOM 2096 O O . ARG A 1 268 ? -4.450 3.509 -29.168 1.00 78.75 268 ARG A O 1
ATOM 2103 N N . LEU A 1 269 ? -5.982 4.955 -28.387 1.00 86.44 269 LEU A N 1
ATOM 2104 C CA . LEU A 1 269 ? -5.236 6.168 -28.687 1.00 86.44 269 LEU A CA 1
ATOM 2105 C C . LEU A 1 269 ? -4.493 6.621 -27.432 1.00 86.44 269 LEU A C 1
ATOM 2107 O O . LEU A 1 269 ? -5.009 6.498 -26.317 1.00 86.44 269 LEU A O 1
ATOM 2111 N N . LEU A 1 270 ? -3.295 7.170 -27.623 1.00 89.38 270 LEU A N 1
ATOM 2112 C CA . LEU A 1 270 ? -2.521 7.771 -26.545 1.00 89.38 270 LEU A CA 1
ATOM 2113 C C . LEU A 1 270 ? -3.299 8.944 -25.936 1.00 89.38 270 LEU A C 1
ATOM 2115 O O . LEU A 1 270 ? -3.490 9.984 -26.568 1.00 89.38 270 LEU A O 1
ATOM 2119 N N . GLY A 1 271 ? -3.750 8.766 -24.696 1.00 89.00 271 GLY A N 1
ATOM 2120 C CA . GLY A 1 271 ? -4.389 9.811 -23.908 1.00 89.00 271 GLY A CA 1
ATOM 2121 C C . GLY A 1 271 ? -3.376 10.647 -23.126 1.00 89.00 271 GLY A C 1
ATOM 2122 O O . GLY A 1 271 ? -2.245 10.235 -22.875 1.00 89.00 271 GLY A O 1
ATOM 2123 N N . ARG A 1 272 ? -3.798 11.834 -22.680 1.00 91.31 272 ARG A N 1
ATOM 2124 C CA . ARG A 1 272 ? -3.007 12.640 -21.743 1.00 91.31 272 ARG A CA 1
ATOM 2125 C C . ARG A 1 272 ? -3.127 12.063 -20.334 1.00 91.31 272 ARG A C 1
ATOM 2127 O O . ARG A 1 272 ? -4.232 12.010 -19.801 1.00 91.31 272 ARG A O 1
ATOM 2134 N N . THR A 1 273 ? -1.994 11.760 -19.705 1.00 95.25 273 THR A N 1
ATOM 2135 C CA . THR A 1 273 ? -1.940 11.351 -18.294 1.00 95.25 273 THR A CA 1
ATOM 2136 C C . THR A 1 273 ? -2.517 12.433 -17.379 1.00 95.25 273 THR A C 1
ATOM 2138 O O . THR A 1 273 ? -2.019 13.571 -17.339 1.00 95.25 273 THR A O 1
ATOM 2141 N N . ARG A 1 274 ? -3.583 12.076 -16.657 1.00 94.56 274 ARG A N 1
ATOM 2142 C CA . ARG A 1 274 ? -4.285 12.927 -15.688 1.00 94.56 274 ARG A CA 1
ATOM 2143 C C . ARG A 1 274 ? -3.709 12.721 -14.292 1.00 94.56 274 ARG A C 1
ATOM 2145 O O . ARG A 1 274 ? -3.352 11.609 -13.928 1.00 94.56 274 ARG A O 1
ATOM 2152 N N . PHE A 1 275 ? -3.629 13.800 -13.521 1.00 93.06 275 PHE A N 1
ATOM 2153 C CA . PHE A 1 275 ? -3.118 13.770 -12.153 1.00 93.06 275 PHE A CA 1
ATOM 2154 C C . PHE A 1 275 ? -4.219 14.191 -11.190 1.00 93.06 275 PHE A C 1
ATOM 2156 O O . PHE A 1 275 ? -4.779 15.280 -11.339 1.00 93.06 275 PHE A O 1
ATOM 2163 N N . HIS A 1 276 ? -4.485 13.345 -10.202 1.00 92.50 276 HIS A N 1
ATOM 2164 C CA . HIS A 1 276 ? -5.400 13.611 -9.100 1.00 92.50 276 HIS A CA 1
ATOM 2165 C C . HIS A 1 276 ? -4.597 13.693 -7.814 1.00 92.50 276 HIS A C 1
ATOM 2167 O O . HIS A 1 276 ? -3.703 12.886 -7.582 1.00 92.50 276 HIS A O 1
ATOM 2173 N N . TYR A 1 277 ? -4.903 14.677 -6.980 1.00 91.62 277 TYR A N 1
ATOM 2174 C CA . TYR A 1 277 ? -4.156 14.914 -5.755 1.00 91.62 277 TYR A CA 1
ATOM 2175 C C . TYR A 1 277 ? -5.035 14.578 -4.578 1.00 91.62 277 TYR A C 1
ATOM 2177 O O . TYR A 1 277 ? -6.134 15.119 -4.442 1.00 91.62 277 TYR A O 1
ATOM 2185 N N . VAL A 1 278 ? -4.530 13.696 -3.731 1.00 92.56 278 VAL A N 1
ATOM 2186 C CA . VAL A 1 278 ? -5.151 13.377 -2.459 1.00 92.56 278 VAL A CA 1
ATOM 2187 C C . VAL A 1 278 ? -4.152 13.635 -1.349 1.00 92.56 278 VAL A C 1
ATOM 2189 O O . VAL A 1 278 ? -2.966 13.360 -1.511 1.00 92.56 278 VAL A O 1
ATOM 2192 N N . GLN A 1 279 ? -4.605 14.175 -0.226 1.00 91.50 279 GLN A N 1
ATOM 2193 C CA . GLN A 1 279 ? -3.749 14.348 0.942 1.00 91.50 279 GLN A CA 1
ATOM 2194 C C . GLN A 1 279 ? -4.237 13.472 2.087 1.00 91.50 279 GLN A C 1
ATOM 2196 O O . GLN A 1 279 ? -5.444 13.381 2.350 1.00 91.50 279 GLN A O 1
ATOM 2201 N N . GLU A 1 280 ? -3.285 12.819 2.754 1.00 91.25 280 GLU A N 1
ATOM 2202 C CA . GLU A 1 280 ? -3.555 12.104 3.992 1.00 91.25 280 GLU A CA 1
ATOM 2203 C C . GLU A 1 280 ? -4.163 13.059 5.021 1.00 91.25 280 GLU A C 1
ATOM 2205 O O . GLU A 1 280 ? -3.738 14.205 5.186 1.00 91.25 280 GLU A O 1
ATOM 2210 N N . ALA A 1 281 ? -5.172 12.568 5.726 1.00 88.38 281 ALA A N 1
ATOM 2211 C CA . ALA A 1 281 ? -5.901 13.321 6.729 1.00 88.38 281 ALA A CA 1
ATOM 2212 C C . ALA A 1 281 ? -5.770 12.635 8.094 1.00 88.38 281 ALA A C 1
ATOM 2214 O O . ALA A 1 281 ? -5.392 11.462 8.149 1.00 88.38 281 ALA A O 1
ATOM 2215 N N . PRO A 1 282 ? -6.101 13.331 9.197 1.00 89.88 282 PRO A N 1
ATOM 2216 C CA . PRO A 1 282 ? -6.156 12.703 10.508 1.00 89.88 282 PRO A CA 1
ATOM 2217 C C . PRO A 1 282 ? -7.049 11.459 10.498 1.00 89.88 282 PRO A C 1
ATOM 2219 O O . PRO A 1 282 ? -8.073 11.419 9.797 1.00 89.88 282 PRO A O 1
ATOM 2222 N N . LEU A 1 283 ? -6.629 10.453 11.265 1.00 92.06 283 LEU A N 1
ATOM 2223 C CA . LEU A 1 283 ? -7.280 9.153 11.354 1.00 92.06 283 LEU A CA 1
ATOM 2224 C C . LEU A 1 283 ? -8.730 9.318 11.836 1.00 92.06 283 LEU A C 1
ATOM 2226 O O . LEU A 1 283 ? -8.985 10.013 12.816 1.00 92.06 283 LEU A O 1
ATOM 2230 N N . ARG A 1 284 ? -9.687 8.683 11.153 1.00 94.06 284 ARG A N 1
ATOM 2231 C CA . ARG A 1 284 ? -11.111 8.675 11.528 1.00 94.06 284 ARG A CA 1
ATOM 2232 C C . ARG A 1 284 ? -11.595 7.244 11.604 1.00 94.06 284 ARG A C 1
ATOM 2234 O O . ARG A 1 284 ? -11.749 6.606 10.567 1.00 94.06 284 ARG A O 1
ATOM 2241 N N . VAL A 1 285 ? -11.827 6.757 12.816 1.00 97.19 285 VAL A N 1
ATOM 2242 C CA . VAL A 1 285 ? -12.195 5.359 13.055 1.00 97.19 285 VAL A CA 1
ATOM 2243 C C . VAL A 1 285 ? -13.516 5.298 13.797 1.00 97.19 285 VAL A C 1
ATOM 2245 O O . VAL A 1 285 ? -13.661 5.902 14.858 1.00 97.19 285 VAL A O 1
ATOM 2248 N N . VAL A 1 286 ? -14.463 4.523 13.277 1.00 98.44 286 VAL A N 1
ATOM 2249 C CA . VAL A 1 286 ? -15.630 4.081 14.043 1.00 98.44 286 VAL A CA 1
ATOM 2250 C C . VAL A 1 286 ? -15.444 2.612 14.390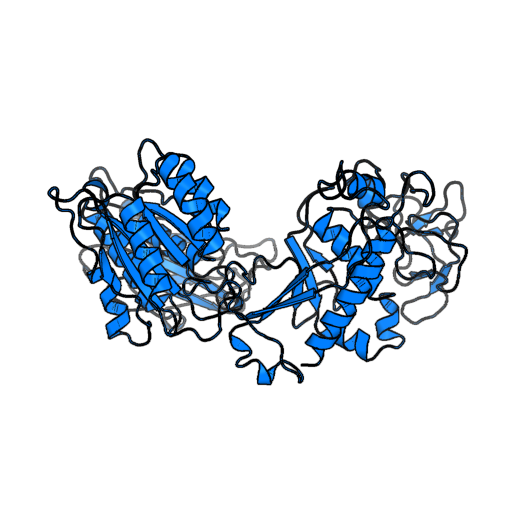 1.00 98.44 286 VAL A C 1
ATOM 2252 O O . VAL A 1 286 ? -15.419 1.749 13.516 1.00 98.44 286 VAL A O 1
ATOM 2255 N N . MET A 1 287 ? -15.294 2.334 15.679 1.00 98.50 287 MET A N 1
ATOM 2256 C CA . MET A 1 287 ? -15.208 0.983 16.214 1.00 98.50 287 MET A CA 1
ATOM 2257 C C . MET A 1 287 ? -16.626 0.450 16.397 1.00 98.50 287 MET A C 1
ATOM 2259 O O . MET A 1 287 ? -17.440 1.066 17.083 1.00 98.50 287 MET A O 1
ATOM 2263 N N . VAL A 1 288 ? -16.937 -0.671 15.761 1.00 98.56 288 VAL A N 1
ATOM 2264 C CA . VAL A 1 288 ? -18.263 -1.291 15.773 1.00 98.56 288 VAL A CA 1
ATOM 2265 C C . VAL A 1 288 ? -18.137 -2.614 16.503 1.00 98.56 288 VAL A C 1
ATOM 2267 O O . VAL A 1 288 ? -17.503 -3.526 15.993 1.00 98.56 288 VAL A O 1
ATOM 2270 N N . VAL A 1 289 ? -18.695 -2.717 17.707 1.00 98.25 289 VAL A N 1
ATOM 2271 C CA . VAL A 1 289 ? -18.484 -3.875 18.586 1.00 98.25 289 VAL A CA 1
ATOM 2272 C C . VAL A 1 289 ? -19.769 -4.681 18.739 1.00 98.25 289 VAL A C 1
ATOM 2274 O O . VAL A 1 289 ? -20.799 -4.157 19.173 1.00 98.25 289 VAL A O 1
ATOM 2277 N N . GLN A 1 290 ? -19.700 -5.971 18.426 1.00 96.81 290 GLN A N 1
ATOM 2278 C CA . GLN A 1 290 ? -20.772 -6.922 18.683 1.00 96.81 290 GLN A CA 1
ATOM 2279 C C . GLN A 1 290 ? -20.804 -7.303 20.168 1.00 96.81 290 GLN A C 1
ATOM 2281 O O . GLN A 1 290 ? -19.867 -7.880 20.725 1.00 96.81 290 GLN A O 1
ATOM 2286 N N . VAL A 1 291 ? -21.922 -7.018 20.825 1.00 96.44 291 VAL A N 1
ATOM 2287 C CA . VAL A 1 291 ? -22.156 -7.336 22.234 1.00 96.44 291 VAL A CA 1
ATOM 2288 C C . VAL A 1 291 ? -23.166 -8.471 22.312 1.00 96.44 291 VAL A C 1
ATOM 2290 O O . VAL A 1 291 ? -24.322 -8.304 21.946 1.00 96.44 291 VAL A O 1
ATOM 2293 N N . ASN A 1 292 ? -22.750 -9.637 22.789 1.00 93.25 292 ASN A N 1
ATOM 2294 C CA . ASN A 1 292 ? -23.610 -10.804 22.979 1.00 93.25 292 ASN A CA 1
ATOM 2295 C C . ASN A 1 292 ? -23.154 -11.597 24.217 1.00 93.25 292 ASN A C 1
ATOM 2297 O O . ASN A 1 292 ? -22.247 -11.175 24.934 1.00 93.25 292 ASN A O 1
ATOM 2301 N N . ALA A 1 293 ? -23.784 -12.740 24.491 1.00 90.44 293 ALA A N 1
ATOM 2302 C CA . ALA A 1 293 ? -23.413 -13.582 25.625 1.00 90.44 293 ALA A CA 1
ATOM 2303 C C . ALA A 1 293 ? -21.947 -14.059 25.553 1.00 90.44 293 ALA A C 1
ATOM 2305 O O . ALA A 1 293 ? -21.259 -14.053 26.572 1.00 90.44 293 ALA A O 1
ATOM 2306 N N . ALA A 1 294 ? -21.453 -14.405 24.358 1.00 87.75 294 ALA A N 1
ATOM 2307 C CA . ALA A 1 294 ? -20.088 -14.890 24.155 1.00 87.75 294 ALA A CA 1
ATOM 2308 C C . ALA A 1 294 ? -19.037 -13.794 24.381 1.00 87.75 294 ALA A C 1
ATOM 2310 O O . ALA A 1 294 ? -18.024 -14.054 25.026 1.00 87.75 294 ALA A O 1
ATOM 2311 N N . SER A 1 295 ? -19.279 -12.571 23.902 1.00 85.06 295 SER A N 1
ATOM 2312 C CA . SER A 1 295 ? -18.391 -11.421 24.115 1.00 85.06 295 SER A CA 1
ATOM 2313 C C . SER A 1 295 ? -18.569 -10.777 25.498 1.00 85.06 295 SER A C 1
ATOM 2315 O O . SER A 1 295 ? -17.686 -10.072 25.982 1.00 85.06 295 SER A O 1
ATOM 2317 N N . GLY A 1 296 ? -19.686 -11.065 26.171 1.00 83.81 296 GLY A N 1
ATOM 2318 C CA . GLY A 1 296 ? -20.008 -10.622 27.526 1.00 83.81 296 GLY A CA 1
ATOM 2319 C C . GLY A 1 296 ? -19.342 -11.415 28.651 1.00 83.81 296 GLY A C 1
ATOM 2320 O O . GLY A 1 296 ? -19.425 -10.982 29.803 1.00 83.81 296 GLY A O 1
ATOM 2321 N N . ILE A 1 297 ? -18.675 -12.537 28.348 1.00 84.38 297 ILE A N 1
ATOM 2322 C CA . ILE A 1 297 ? -17.871 -13.279 29.331 1.00 84.38 297 ILE A CA 1
ATOM 2323 C C . ILE A 1 297 ? -16.840 -12.326 29.940 1.00 84.38 297 ILE A C 1
ATOM 2325 O O . ILE A 1 297 ? -16.187 -11.564 29.224 1.00 84.38 297 ILE A O 1
ATOM 2329 N N . ARG A 1 298 ? -16.714 -12.357 31.275 1.00 81.06 298 ARG A N 1
ATOM 2330 C CA . ARG A 1 298 ? -15.991 -11.351 32.070 1.00 81.06 298 ARG A CA 1
ATOM 2331 C C . ARG A 1 298 ? -14.618 -10.998 31.490 1.00 81.06 298 ARG A C 1
ATOM 2333 O O . ARG A 1 298 ? -14.348 -9.812 31.310 1.00 81.06 298 ARG A O 1
ATOM 2340 N N . ASP A 1 299 ? -13.790 -11.995 31.189 1.00 82.81 299 ASP A N 1
ATOM 2341 C CA . ASP A 1 299 ? -12.425 -11.767 30.705 1.00 82.81 299 ASP A CA 1
ATOM 2342 C C . ASP A 1 299 ? -12.409 -11.227 29.272 1.00 82.81 299 ASP A C 1
ATOM 2344 O O . ASP A 1 299 ? -11.737 -10.232 29.016 1.00 82.81 299 ASP A O 1
ATOM 2348 N N . ARG A 1 300 ? -13.235 -11.776 28.372 1.00 88.31 300 ARG A N 1
ATOM 2349 C CA . ARG A 1 300 ? -13.361 -11.298 26.983 1.00 88.31 300 ARG A CA 1
ATOM 2350 C C . ARG A 1 300 ? -13.811 -9.843 26.918 1.00 88.31 300 ARG A C 1
ATOM 2352 O O . ARG A 1 300 ? -13.188 -9.017 26.251 1.00 88.31 300 ARG A O 1
ATOM 2359 N N . ARG A 1 301 ? -14.858 -9.498 27.675 1.00 90.50 301 ARG A N 1
ATOM 2360 C CA . ARG A 1 301 ? -15.347 -8.118 27.772 1.00 90.50 301 ARG A CA 1
ATOM 2361 C C . ARG A 1 301 ? -14.279 -7.193 28.343 1.00 90.50 301 ARG A C 1
ATOM 2363 O O . ARG A 1 301 ? -14.091 -6.094 27.828 1.00 90.50 301 ARG A O 1
ATOM 2370 N N . ALA A 1 302 ? -13.580 -7.626 29.391 1.00 88.19 302 ALA A N 1
ATOM 2371 C CA . ALA A 1 302 ? -12.498 -6.848 29.982 1.00 88.19 302 ALA A CA 1
ATOM 2372 C C . ALA A 1 302 ? -11.331 -6.645 28.999 1.00 88.19 302 ALA A C 1
ATOM 2374 O O . ALA A 1 302 ? -10.780 -5.548 28.951 1.00 88.19 302 ALA A O 1
ATOM 2375 N N . PHE A 1 303 ? -11.000 -7.650 28.181 1.00 89.00 303 PHE A N 1
ATOM 2376 C CA . PHE A 1 303 ? -9.958 -7.553 27.161 1.00 89.00 303 PHE A CA 1
ATOM 2377 C C . PHE A 1 303 ? -10.301 -6.588 26.034 1.00 89.00 303 PHE A C 1
ATOM 2379 O O . PHE A 1 303 ? -9.457 -5.772 25.663 1.00 89.00 303 PHE A O 1
ATOM 2386 N N . MET A 1 304 ? -11.545 -6.613 25.546 1.00 92.25 304 MET A N 1
ATOM 2387 C CA . MET A 1 304 ? -12.013 -5.636 24.560 1.00 92.25 304 MET A CA 1
ATOM 2388 C C . MET A 1 304 ? -11.974 -4.211 25.116 1.00 92.25 304 MET A C 1
ATOM 2390 O O . MET A 1 304 ? -11.465 -3.316 24.450 1.00 92.25 304 MET A O 1
ATOM 2394 N N . ILE A 1 305 ? -12.469 -3.993 26.342 1.00 92.50 305 ILE A N 1
ATOM 2395 C CA . ILE A 1 305 ? -12.440 -2.670 26.990 1.00 92.50 305 ILE A CA 1
ATOM 2396 C C . ILE A 1 305 ? -11.001 -2.165 27.105 1.00 92.50 305 ILE A C 1
ATOM 2398 O O . ILE A 1 305 ? -10.718 -1.047 26.684 1.00 92.50 305 ILE A O 1
ATOM 2402 N N . ARG A 1 306 ? -10.081 -3.008 27.590 1.00 88.25 306 ARG A N 1
ATOM 2403 C CA . ARG A 1 306 ? -8.661 -2.657 27.689 1.00 88.25 306 ARG A CA 1
ATOM 2404 C C . ARG A 1 306 ? -8.030 -2.367 26.332 1.00 88.25 306 ARG A C 1
ATOM 2406 O O . ARG A 1 306 ? -7.264 -1.421 26.227 1.00 88.25 306 ARG A O 1
ATOM 2413 N N . ALA A 1 307 ? -8.345 -3.131 25.287 1.00 90.69 307 ALA A N 1
ATOM 2414 C CA . ALA A 1 307 ? -7.809 -2.879 23.948 1.00 90.69 307 ALA A CA 1
ATOM 2415 C C . ALA A 1 307 ? -8.304 -1.545 23.367 1.00 90.69 307 ALA A C 1
ATOM 2417 O O . ALA A 1 307 ? -7.503 -0.772 22.840 1.00 90.69 307 ALA A O 1
ATOM 2418 N N . LEU A 1 308 ? -9.597 -1.242 23.538 1.00 94.25 308 LEU A N 1
ATOM 2419 C CA . LEU A 1 308 ? -10.188 0.046 23.163 1.00 94.25 308 LEU A CA 1
ATOM 2420 C C . LEU A 1 308 ? -9.504 1.205 23.897 1.00 94.25 308 LEU A C 1
ATOM 2422 O O . LEU A 1 308 ? -9.116 2.188 23.265 1.00 94.25 308 LEU A O 1
ATOM 2426 N N . ASP A 1 309 ? -9.336 1.084 25.215 1.00 90.81 309 ASP A N 1
ATOM 2427 C CA . ASP A 1 309 ? -8.713 2.122 26.032 1.00 90.81 309 ASP A CA 1
ATOM 2428 C C . ASP A 1 309 ? -7.219 2.273 25.715 1.00 90.81 309 ASP A C 1
ATOM 2430 O O . ASP A 1 309 ? -6.753 3.404 25.582 1.00 90.81 309 ASP A O 1
ATOM 2434 N N . LYS A 1 310 ? -6.474 1.179 25.501 1.00 88.19 310 LYS A N 1
ATOM 2435 C CA . LYS A 1 310 ? -5.049 1.238 25.140 1.00 88.19 310 LYS A CA 1
ATOM 2436 C C . LYS A 1 310 ? -4.875 1.972 23.823 1.00 88.19 310 LYS A C 1
ATOM 2438 O O . LYS A 1 310 ? -4.088 2.912 23.742 1.00 88.19 310 LYS A O 1
ATOM 2443 N N . PHE A 1 311 ? -5.649 1.588 22.809 1.00 91.00 311 PHE A N 1
ATOM 2444 C CA . PHE A 1 311 ? -5.573 2.240 21.512 1.00 91.00 311 PHE A CA 1
ATOM 2445 C C . PHE A 1 311 ? -5.908 3.731 21.629 1.00 91.00 311 PHE A C 1
ATOM 2447 O O . PHE A 1 311 ? -5.164 4.579 21.142 1.00 91.00 311 PHE A O 1
ATOM 2454 N N . ALA A 1 312 ? -6.999 4.068 22.321 1.00 93.06 312 ALA A N 1
ATOM 2455 C CA . ALA A 1 312 ? -7.433 5.449 22.484 1.00 93.06 312 ALA A CA 1
ATOM 2456 C C . ALA A 1 312 ? -6.462 6.302 23.303 1.00 93.06 312 ALA A C 1
ATOM 2458 O O . ALA A 1 312 ? -6.344 7.492 23.030 1.00 93.06 312 ALA A O 1
ATOM 2459 N N . ARG A 1 313 ? -5.787 5.746 24.313 1.00 89.00 313 ARG A N 1
ATOM 2460 C CA . ARG A 1 313 ? -4.895 6.497 25.209 1.00 89.00 313 ARG A CA 1
ATOM 2461 C C . ARG A 1 313 ? -3.455 6.557 24.717 1.00 89.00 313 ARG A C 1
ATOM 2463 O O . ARG A 1 313 ? -2.849 7.615 24.839 1.00 89.00 313 ARG A O 1
ATOM 2470 N N . MET A 1 314 ? -2.950 5.461 24.155 1.00 83.50 314 MET A N 1
ATOM 2471 C CA . MET A 1 314 ? -1.521 5.259 23.902 1.00 83.50 314 MET A CA 1
ATOM 2472 C C . MET A 1 314 ? -1.168 5.251 22.415 1.00 83.50 314 MET A C 1
ATOM 2474 O O . MET A 1 314 ? -0.171 5.854 22.032 1.00 83.50 314 MET A O 1
ATOM 2478 N N . ASP A 1 315 ? -1.970 4.581 21.582 1.00 85.38 315 ASP A N 1
ATOM 2479 C CA . ASP A 1 315 ? -1.566 4.284 20.200 1.00 85.38 315 ASP A CA 1
ATOM 2480 C C . ASP A 1 315 ? -2.103 5.321 19.188 1.00 85.38 315 ASP A C 1
ATOM 2482 O O . ASP A 1 315 ? -1.427 5.672 18.223 1.00 85.38 315 ASP A O 1
ATOM 2486 N N . ALA A 1 316 ? -3.318 5.843 19.386 1.00 90.00 316 ALA A N 1
ATOM 2487 C CA . ALA A 1 316 ? -3.940 6.784 18.454 1.00 90.00 316 ALA A CA 1
ATOM 2488 C C . ALA A 1 316 ? -3.252 8.171 18.475 1.00 90.00 316 ALA A C 1
ATOM 2490 O O . ALA A 1 316 ? -3.117 8.757 19.555 1.00 90.00 316 ALA A O 1
ATOM 2491 N N . PRO A 1 317 ? -2.908 8.766 17.313 1.00 90.06 317 PRO A N 1
ATOM 2492 C CA . PRO A 1 317 ? -2.419 10.150 17.231 1.00 90.06 317 PRO A CA 1
ATOM 2493 C C . PRO A 1 317 ? -3.388 11.184 17.837 1.00 90.06 317 PRO A C 1
ATOM 2495 O O . PRO A 1 317 ? -4.602 10.990 17.770 1.00 90.06 317 PRO A O 1
ATOM 2498 N N . ASP A 1 318 ? -2.873 12.303 18.362 1.00 89.12 318 ASP A N 1
ATOM 2499 C CA . ASP A 1 318 ? -3.647 13.350 19.077 1.00 89.12 318 ASP A CA 1
ATOM 2500 C C . ASP A 1 318 ? -4.793 13.983 18.291 1.00 89.12 318 ASP A C 1
ATOM 2502 O O . ASP A 1 318 ? -5.790 14.425 18.866 1.00 89.12 318 ASP A O 1
ATOM 2506 N N . ASP A 1 319 ? -4.686 14.013 16.970 1.00 89.81 319 ASP A N 1
ATOM 2507 C CA . ASP A 1 319 ? -5.720 14.557 16.099 1.00 89.81 319 ASP A CA 1
ATOM 2508 C C . ASP A 1 319 ? -6.618 13.484 15.469 1.00 89.81 319 ASP A C 1
ATOM 2510 O O . ASP A 1 319 ? -7.463 13.793 14.626 1.00 89.81 319 ASP A O 1
ATOM 2514 N N . SER A 1 320 ? -6.481 12.228 15.904 1.00 92.81 320 SER A N 1
ATOM 2515 C CA . SER A 1 320 ? -7.384 11.146 15.514 1.00 92.81 320 SER A CA 1
ATOM 2516 C C . SER A 1 320 ? -8.786 11.391 16.056 1.00 92.81 320 SER A C 1
ATOM 2518 O O . SER A 1 320 ? -8.962 11.860 17.181 1.00 92.81 320 SER A O 1
ATOM 2520 N N . ARG A 1 321 ? -9.803 11.005 15.288 1.00 94.88 321 ARG A N 1
ATOM 2521 C CA . ARG A 1 321 ? -11.199 10.986 15.727 1.00 94.88 321 ARG A CA 1
ATOM 2522 C C . ARG A 1 321 ? -11.667 9.550 15.873 1.00 94.88 321 ARG A C 1
ATOM 2524 O O . ARG A 1 321 ? -11.627 8.792 14.904 1.00 94.88 321 ARG A O 1
ATOM 2531 N N . LEU A 1 322 ? -12.133 9.199 17.067 1.00 97.50 322 LEU A N 1
ATOM 2532 C CA . LEU A 1 322 ? -12.618 7.857 17.382 1.00 97.50 322 LEU A CA 1
ATOM 2533 C C . LEU A 1 322 ? -14.104 7.901 17.739 1.00 97.50 322 LEU A C 1
ATOM 2535 O O . LEU A 1 322 ? -14.552 8.803 18.447 1.00 97.50 322 LEU A O 1
ATOM 2539 N N . GLY A 1 323 ? -14.860 6.933 17.234 1.00 97.69 323 GLY A N 1
ATOM 2540 C CA . GLY A 1 323 ? -16.262 6.687 17.560 1.00 97.69 323 GLY A CA 1
ATOM 2541 C C . GLY A 1 323 ? -16.470 5.237 17.991 1.00 97.69 323 GLY A C 1
ATOM 2542 O O . GLY A 1 323 ? -15.698 4.362 17.605 1.00 97.69 323 GLY A O 1
ATOM 2543 N N . LEU A 1 324 ? -17.520 4.980 18.771 1.00 98.56 324 LEU A N 1
ATOM 2544 C CA . LEU A 1 324 ? -17.922 3.637 19.195 1.00 98.56 324 LEU A CA 1
ATOM 2545 C C . LEU A 1 324 ? -19.404 3.418 18.896 1.00 98.56 324 LEU A C 1
ATOM 2547 O O . LEU A 1 324 ? -20.263 4.163 19.377 1.00 98.56 324 LEU A O 1
ATOM 2551 N N . VAL A 1 325 ? -19.699 2.356 18.161 1.00 98.69 325 VAL A N 1
ATOM 2552 C CA . VAL A 1 325 ? -21.036 1.801 17.947 1.00 98.69 325 VAL A CA 1
ATOM 2553 C C . VAL A 1 325 ? -21.064 0.407 18.562 1.00 98.69 325 VAL A C 1
ATOM 2555 O O . VAL A 1 325 ? -20.098 -0.342 18.447 1.00 98.69 325 VAL A O 1
ATOM 2558 N N . ALA A 1 326 ? -22.162 0.052 19.223 1.00 98.19 326 ALA A N 1
ATOM 2559 C CA . ALA A 1 326 ? -22.375 -1.305 19.723 1.00 98.19 326 ALA A CA 1
ATOM 2560 C C . ALA A 1 326 ? -23.683 -1.865 19.166 1.00 98.19 326 ALA A C 1
ATOM 2562 O O . ALA A 1 326 ? -24.649 -1.112 19.079 1.00 98.19 326 ALA A O 1
ATOM 2563 N N . PHE A 1 327 ? -23.708 -3.154 18.828 1.00 98.06 327 PHE A N 1
ATOM 2564 C CA . PHE A 1 327 ? -24.874 -3.879 18.298 1.00 98.06 327 PHE A CA 1
ATOM 2565 C C . PHE A 1 327 ? -24.944 -5.309 18.881 1.00 98.06 327 PHE A C 1
ATOM 2567 O O . PHE A 1 327 ? -24.079 -5.687 19.668 1.00 98.06 327 PHE A O 1
ATOM 2574 N N . GLY A 1 328 ? -25.955 -6.110 18.532 1.00 96.62 328 GLY A N 1
ATOM 2575 C CA . GLY A 1 328 ? -26.194 -7.460 19.060 1.00 96.62 328 GLY A CA 1
ATOM 2576 C C . GLY A 1 328 ? -27.261 -7.474 20.157 1.00 96.62 328 GLY A C 1
ATOM 2577 O O . GLY A 1 328 ? -28.341 -6.908 20.003 1.00 96.62 328 GLY A O 1
ATOM 2578 N N . GLN A 1 329 ? -26.950 -8.054 21.315 1.00 96.94 329 GLN A N 1
ATOM 2579 C CA . GLN A 1 329 ? -27.764 -7.999 22.538 1.00 96.94 329 GLN A CA 1
ATOM 2580 C C . GLN A 1 329 ? -27.746 -6.612 23.207 1.00 96.94 329 GLN A C 1
ATOM 2582 O O . GLN A 1 329 ? -27.744 -6.485 24.426 1.00 96.94 329 GLN A O 1
ATOM 2587 N N . VAL A 1 330 ? -27.722 -5.552 22.405 1.00 96.75 330 VAL A N 1
ATOM 2588 C CA . VAL A 1 330 ? -27.909 -4.147 22.770 1.00 96.75 330 VAL A CA 1
ATOM 2589 C C . VAL A 1 330 ? -28.562 -3.431 21.585 1.00 96.75 330 VAL A C 1
ATOM 2591 O O . VAL A 1 330 ? -28.536 -3.923 20.459 1.00 96.75 330 VAL A O 1
ATOM 2594 N N . GLU A 1 331 ? -29.151 -2.260 21.806 1.00 95.38 331 GLU A N 1
ATOM 2595 C CA . GLU A 1 331 ? -29.582 -1.399 20.697 1.00 95.38 331 GLU A CA 1
ATOM 2596 C C . GLU A 1 331 ? -28.372 -1.000 19.831 1.00 95.38 331 GLU A C 1
ATOM 2598 O O . GLU A 1 331 ? -27.346 -0.583 20.383 1.00 95.38 331 GLU A O 1
ATOM 2603 N N . ALA A 1 332 ? -28.507 -1.091 18.504 1.00 97.44 332 ALA A N 1
ATOM 2604 C CA . ALA A 1 332 ? -27.516 -0.588 17.558 1.00 97.44 332 ALA A CA 1
ATOM 2605 C C . ALA A 1 332 ? -27.463 0.942 17.610 1.00 97.44 332 ALA A C 1
ATOM 2607 O O . ALA A 1 332 ? -28.247 1.641 16.970 1.00 97.44 332 ALA A O 1
ATOM 2608 N N . SER A 1 333 ? -26.552 1.482 18.415 1.00 97.00 333 SER A N 1
ATOM 2609 C CA . SER A 1 333 ? -26.453 2.927 18.605 1.00 97.00 333 SER A CA 1
ATOM 2610 C C . SER A 1 333 ? -25.036 3.396 18.908 1.00 97.00 333 SER A C 1
ATOM 2612 O O . SER A 1 333 ? -24.151 2.633 19.305 1.00 97.00 333 SER A O 1
ATOM 2614 N N . ALA A 1 334 ? -24.820 4.693 18.681 1.00 97.56 334 ALA A N 1
ATOM 2615 C CA . ALA A 1 334 ? -23.571 5.362 19.009 1.00 97.56 334 ALA A CA 1
ATOM 2616 C C . ALA A 1 334 ? -23.408 5.406 20.534 1.00 97.56 334 ALA A C 1
ATOM 2618 O O . ALA A 1 334 ? -24.170 6.072 21.233 1.00 97.56 334 ALA A O 1
ATOM 2619 N N . ARG A 1 335 ? -22.407 4.695 21.049 1.00 97.81 335 ARG A N 1
ATOM 2620 C CA . ARG A 1 335 ? -22.035 4.685 22.471 1.00 97.81 335 ARG A CA 1
ATOM 2621 C C . ARG A 1 335 ? -20.999 5.755 22.791 1.00 97.81 335 ARG A C 1
ATOM 2623 O O . ARG A 1 335 ? -20.962 6.268 23.909 1.00 97.81 335 ARG A O 1
ATOM 2630 N N . PHE A 1 336 ? -20.210 6.121 21.787 1.00 97.06 336 PHE A N 1
ATOM 2631 C CA . PHE A 1 336 ? -19.293 7.247 21.814 1.00 97.06 336 PHE A CA 1
ATOM 2632 C C . PHE A 1 336 ? -19.358 7.950 20.447 1.00 97.06 336 PHE A C 1
ATOM 2634 O O . PHE A 1 336 ? -19.094 7.299 19.433 1.00 97.06 336 PHE A O 1
ATOM 2641 N N . PRO A 1 337 ? -19.768 9.229 20.376 1.00 95.56 337 PRO A N 1
ATOM 2642 C CA . PRO A 1 337 ? -19.789 9.961 19.113 1.00 95.56 337 PRO A CA 1
ATOM 2643 C C . PRO A 1 337 ? -18.364 10.135 18.576 1.00 95.56 337 PRO A C 1
ATOM 2645 O O . PRO A 1 337 ? -17.405 10.108 19.348 1.00 95.56 337 PRO A O 1
ATOM 2648 N N . LEU A 1 338 ? -18.226 10.345 17.266 1.00 95.25 338 LEU A N 1
ATOM 2649 C CA . LEU A 1 338 ? -16.927 10.547 16.625 1.00 95.25 338 LEU A CA 1
ATOM 2650 C C . LEU A 1 338 ? -16.248 11.816 17.171 1.00 95.25 338 LEU A C 1
ATOM 2652 O O . LEU A 1 338 ? -16.601 12.932 16.794 1.00 95.25 338 LEU A O 1
ATOM 2656 N N . THR A 1 339 ? -15.289 11.633 18.079 1.00 94.62 339 THR A N 1
ATOM 2657 C CA . THR A 1 339 ? -14.694 12.708 18.890 1.00 94.62 339 THR A CA 1
ATOM 2658 C C . THR A 1 339 ? -13.183 12.742 18.698 1.00 94.62 339 THR A C 1
ATOM 2660 O O . THR A 1 339 ? -12.547 11.692 18.633 1.00 94.62 339 THR A O 1
ATOM 2663 N N . THR A 1 340 ? -12.595 13.937 18.636 1.00 94.88 340 THR A N 1
ATOM 2664 C CA . THR A 1 340 ? -11.138 14.131 18.549 1.00 94.88 340 THR A CA 1
ATOM 2665 C C . THR A 1 340 ? -10.433 13.721 19.845 1.00 94.88 340 THR A C 1
ATOM 2667 O O . THR A 1 340 ? -10.844 14.118 20.936 1.00 94.88 340 THR A O 1
ATOM 2670 N N . MET A 1 341 ? -9.338 12.968 19.738 1.00 93.56 341 MET A N 1
ATOM 2671 C CA . MET A 1 341 ? -8.547 12.436 20.855 1.00 93.56 341 MET A CA 1
ATOM 2672 C C . MET A 1 341 ? -7.524 13.447 21.404 1.00 93.56 341 MET A C 1
ATOM 2674 O O . MET A 1 341 ? -6.366 13.129 21.648 1.00 93.56 341 MET A O 1
ATOM 2678 N N . ASN A 1 342 ? -7.966 14.678 21.662 1.00 90.81 342 ASN A N 1
ATOM 2679 C CA . ASN A 1 342 ? -7.095 15.808 22.014 1.00 90.81 342 ASN A CA 1
ATOM 2680 C C . ASN A 1 342 ? -6.777 15.956 23.517 1.00 90.81 342 ASN A C 1
ATOM 2682 O O . ASN A 1 342 ? -6.151 16.932 23.924 1.00 90.81 342 ASN A O 1
ATOM 2686 N N . SER A 1 343 ? -7.281 15.061 24.371 1.00 92.81 343 SER A N 1
ATOM 2687 C CA . SER A 1 343 ? -7.126 15.163 25.826 1.00 92.81 343 SER A CA 1
ATOM 2688 C C . SER A 1 343 ? -7.191 13.799 26.500 1.00 92.81 343 SER A C 1
ATOM 2690 O O . SER A 1 343 ? -8.001 12.948 26.124 1.00 92.81 343 SER A O 1
ATOM 2692 N N . SER A 1 344 ? -6.399 13.618 27.561 1.00 89.50 344 SER A N 1
ATOM 2693 C CA . SER A 1 344 ? -6.387 12.394 28.377 1.00 89.50 344 SER A CA 1
ATOM 2694 C C . SER A 1 344 ? -7.780 12.033 28.907 1.00 89.50 344 SER A C 1
ATOM 2696 O O . SER A 1 344 ? -8.194 10.879 28.845 1.00 89.50 344 SER A O 1
ATOM 2698 N N . VAL A 1 345 ? -8.561 13.033 29.331 1.00 90.94 345 VAL A N 1
ATOM 2699 C CA . VAL A 1 345 ? -9.940 12.861 29.823 1.00 90.94 345 VAL A CA 1
ATOM 2700 C C . VAL A 1 345 ? -10.883 12.317 28.746 1.00 90.94 345 VAL A C 1
ATOM 2702 O O . VAL A 1 345 ? -11.810 11.572 29.059 1.00 90.94 345 VAL A O 1
ATOM 2705 N N . THR A 1 346 ? -10.698 12.708 27.485 1.00 92.81 346 THR A N 1
ATOM 2706 C CA . THR A 1 346 ? -11.527 12.218 26.374 1.00 92.81 346 THR A CA 1
ATOM 2707 C C . THR A 1 346 ? -11.102 10.816 25.969 1.00 92.81 346 THR A C 1
ATOM 2709 O O . THR A 1 346 ? -11.954 9.935 25.853 1.00 92.81 346 THR A O 1
ATOM 2712 N N . ARG A 1 347 ? -9.788 10.597 25.849 1.00 93.19 347 ARG A N 1
ATOM 2713 C CA . ARG A 1 347 ? -9.187 9.296 25.536 1.00 93.19 347 ARG A CA 1
ATOM 2714 C C . ARG A 1 347 ? -9.583 8.215 26.549 1.00 93.19 347 ARG A C 1
ATOM 2716 O O . ARG A 1 347 ? -9.865 7.091 26.158 1.00 93.19 347 ARG A O 1
ATOM 2723 N N . ALA A 1 348 ? -9.719 8.572 27.829 1.00 89.75 348 ALA A N 1
ATOM 2724 C CA . ALA A 1 348 ? -10.084 7.643 28.899 1.00 89.75 348 ALA A CA 1
ATOM 2725 C C . ALA A 1 348 ? -11.539 7.140 28.892 1.00 89.75 348 ALA A C 1
ATOM 2727 O O . ALA A 1 348 ? -11.892 6.268 29.683 1.00 89.75 348 ALA A O 1
ATOM 2728 N N . LYS A 1 349 ? -12.408 7.693 28.038 1.00 91.81 349 LYS A N 1
ATOM 2729 C CA . LYS A 1 349 ? -13.842 7.372 28.046 1.00 91.81 349 LYS A CA 1
ATOM 2730 C C . LYS A 1 349 ? -14.226 6.249 27.087 1.00 91.81 349 LYS A C 1
ATOM 2732 O O . LYS A 1 349 ? -15.351 5.773 27.206 1.00 91.81 349 LYS A O 1
ATOM 2737 N N . LEU A 1 350 ? -13.381 5.865 26.129 1.00 92.94 350 LEU A N 1
ATOM 2738 C CA . LEU A 1 350 ? -13.813 5.031 25.003 1.00 92.94 350 LEU A CA 1
ATOM 2739 C C . LEU A 1 350 ? -14.261 3.631 25.450 1.00 92.94 350 LEU A C 1
ATOM 2741 O O . LEU A 1 350 ? -15.412 3.261 25.209 1.00 92.94 350 LEU A O 1
ATOM 2745 N N . GLY A 1 351 ? -13.407 2.881 26.150 1.00 90.81 351 GLY A N 1
ATOM 2746 C CA . GLY A 1 351 ? -13.717 1.532 26.628 1.00 90.81 351 GLY A CA 1
ATOM 2747 C C . GLY A 1 351 ? -14.849 1.514 27.659 1.00 90.81 351 GLY A C 1
ATOM 2748 O O . GLY A 1 351 ? -15.712 0.634 27.627 1.00 90.81 351 GLY A O 1
ATOM 2749 N N . GLN A 1 352 ? -14.942 2.550 28.501 1.00 92.12 352 GLN A N 1
ATOM 2750 C CA . GLN A 1 352 ? -16.012 2.712 29.500 1.00 92.12 352 GLN A CA 1
ATOM 2751 C C . GLN A 1 352 ? -17.422 2.781 28.888 1.00 92.12 352 GLN A C 1
ATOM 2753 O O . GLN A 1 352 ? -18.413 2.549 29.582 1.00 92.12 352 GLN A O 1
ATOM 2758 N N . ARG A 1 353 ? -17.539 3.114 27.595 1.00 96.44 353 ARG A N 1
ATOM 2759 C CA . ARG A 1 353 ? -18.827 3.196 26.889 1.00 96.44 353 ARG A CA 1
ATOM 2760 C C . ARG A 1 353 ? -19.310 1.866 26.330 1.00 96.44 353 ARG A C 1
ATOM 2762 O O . ARG A 1 353 ? -20.438 1.822 25.840 1.00 96.44 353 ARG A O 1
ATOM 2769 N N . LEU A 1 354 ? -18.520 0.795 26.414 1.00 95.44 354 LEU A N 1
ATOM 2770 C CA . LEU A 1 354 ? -18.942 -0.515 25.934 1.00 95.44 354 LEU A CA 1
ATOM 2771 C C . LEU A 1 354 ? -20.032 -1.107 26.856 1.00 95.44 354 LEU A C 1
ATOM 2773 O O . LEU A 1 354 ? -19.758 -1.403 28.026 1.00 95.44 354 LEU A O 1
ATOM 2777 N N . PRO A 1 355 ? -21.273 -1.299 26.370 1.00 95.38 355 PRO A N 1
ATOM 2778 C CA . PRO A 1 355 ? -22.367 -1.784 27.205 1.00 95.38 355 PRO A CA 1
ATOM 2779 C C . PRO A 1 355 ? -22.187 -3.259 27.604 1.00 95.38 355 PRO A C 1
ATOM 2781 O O . PRO A 1 355 ? -21.346 -3.984 27.072 1.00 95.38 355 PRO A O 1
ATOM 2784 N N . ALA A 1 356 ? -22.974 -3.701 28.583 1.00 93.81 356 ALA A N 1
ATOM 2785 C CA . ALA A 1 356 ? -23.143 -5.119 28.895 1.00 93.81 356 ALA A CA 1
ATOM 2786 C C . ALA A 1 356 ? -24.288 -5.711 28.048 1.00 93.81 356 ALA A C 1
ATOM 2788 O O . ALA A 1 356 ? -25.216 -4.971 27.704 1.00 93.81 356 ALA A O 1
ATOM 2789 N N . PRO A 1 357 ? -24.251 -7.015 27.720 1.00 93.81 357 PRO A N 1
ATOM 2790 C CA . PRO A 1 357 ? -25.317 -7.659 26.961 1.00 93.81 357 PRO A CA 1
ATOM 2791 C C . PRO A 1 357 ? -26.646 -7.644 27.725 1.00 93.81 357 PRO A C 1
ATOM 2793 O O . PRO A 1 357 ? -26.702 -7.805 28.944 1.00 93.81 357 PRO A O 1
ATOM 2796 N N . ASN A 1 358 ? -27.731 -7.475 26.981 1.00 92.38 358 ASN A N 1
ATOM 2797 C CA . ASN A 1 358 ? -29.104 -7.477 27.451 1.00 92.38 358 ASN A CA 1
ATOM 2798 C C . ASN A 1 358 ? -29.978 -8.225 26.437 1.00 92.38 358 ASN A C 1
ATOM 2800 O O . ASN A 1 358 ? -30.265 -7.727 25.350 1.00 92.38 358 ASN A O 1
ATOM 2804 N N . ALA A 1 359 ? -30.451 -9.408 26.833 1.00 88.69 359 ALA A N 1
ATOM 2805 C CA . ALA A 1 359 ? -31.211 -10.327 25.983 1.00 88.69 359 ALA A CA 1
ATOM 2806 C C . ALA A 1 359 ? -32.536 -9.762 25.425 1.00 88.69 359 ALA A C 1
ATOM 2808 O O . ALA A 1 359 ? -33.168 -10.409 24.597 1.00 88.69 359 ALA A O 1
ATOM 2809 N N . LYS A 1 360 ? -32.974 -8.570 25.857 1.00 91.81 360 LYS A N 1
ATOM 2810 C CA . LYS A 1 360 ? -34.133 -7.869 25.278 1.00 91.81 360 LYS A CA 1
ATOM 2811 C C . LYS A 1 360 ? -33.860 -7.277 23.895 1.00 91.81 360 LYS A C 1
ATOM 2813 O O . LYS A 1 360 ? -34.809 -6.945 23.194 1.00 91.81 360 LYS A O 1
ATOM 2818 N N . PHE A 1 361 ? -32.594 -7.093 23.533 1.00 92.62 361 PHE A N 1
ATOM 2819 C CA . PHE A 1 361 ? -32.193 -6.545 22.243 1.00 92.62 361 PHE A CA 1
ATOM 2820 C C . PHE A 1 361 ? -31.609 -7.641 21.354 1.00 92.62 361 PHE A C 1
ATOM 2822 O O . PHE A 1 361 ? -31.027 -8.605 21.848 1.00 92.62 361 PHE A O 1
ATOM 2829 N N . ASN A 1 362 ? -31.758 -7.472 20.044 1.00 94.25 362 ASN A N 1
ATOM 2830 C CA . ASN A 1 362 ? -31.139 -8.323 19.036 1.00 94.25 362 ASN A CA 1
ATOM 2831 C C . ASN A 1 362 ? -30.942 -7.516 17.745 1.00 94.25 362 ASN A C 1
ATOM 2833 O O . ASN A 1 362 ? -31.691 -7.678 16.785 1.00 94.25 362 ASN A O 1
ATOM 2837 N N . SER A 1 363 ? -30.011 -6.564 17.770 1.00 96.88 363 SER A N 1
ATOM 2838 C CA . SER A 1 363 ? -29.638 -5.794 16.584 1.00 96.88 363 SER A CA 1
ATOM 2839 C C . SER A 1 363 ? -28.605 -6.537 15.740 1.00 96.88 363 SER A C 1
ATOM 2841 O O . SER A 1 363 ? -27.770 -7.281 16.259 1.00 96.88 363 SER A O 1
ATOM 2843 N N . SER A 1 364 ? -28.676 -6.337 14.432 1.00 95.81 364 SER A N 1
ATOM 2844 C CA . SER A 1 364 ? -27.865 -7.033 13.439 1.00 95.81 364 SER A CA 1
ATOM 2845 C C . SER A 1 364 ? -26.532 -6.328 13.170 1.00 95.81 364 SER A C 1
ATOM 2847 O O . SER A 1 364 ? -26.322 -5.165 13.526 1.00 95.81 364 SER A O 1
ATOM 2849 N N . ILE A 1 365 ? -25.621 -7.035 12.497 1.00 95.38 365 ILE A N 1
ATOM 2850 C CA . ILE A 1 365 ? -24.381 -6.454 11.967 1.00 95.38 365 ILE A CA 1
ATOM 2851 C C . ILE A 1 365 ? -24.660 -5.335 10.952 1.00 95.38 365 ILE A C 1
ATOM 2853 O O . ILE A 1 365 ? -23.951 -4.328 10.938 1.00 95.38 365 ILE A O 1
ATOM 2857 N N . GLU A 1 366 ? -25.733 -5.464 10.169 1.00 96.06 366 GLU A N 1
ATOM 2858 C CA . GLU A 1 366 ? -26.192 -4.440 9.229 1.00 96.06 366 GLU A CA 1
ATOM 2859 C C . GLU A 1 366 ? -26.588 -3.147 9.950 1.00 96.06 366 GLU A C 1
ATOM 2861 O O . GLU A 1 366 ? -26.186 -2.062 9.522 1.00 96.06 366 GLU A O 1
ATOM 2866 N N . ASP A 1 367 ? -27.276 -3.240 11.092 1.00 97.31 367 ASP A N 1
ATOM 2867 C CA . ASP A 1 367 ? -27.614 -2.068 11.907 1.00 97.31 367 ASP A CA 1
ATOM 2868 C C . ASP A 1 367 ? -26.348 -1.369 12.435 1.00 97.31 367 ASP A C 1
ATOM 2870 O O . ASP A 1 367 ? -26.230 -0.139 12.398 1.00 97.31 367 ASP A O 1
ATOM 2874 N N . GLY A 1 368 ? -25.369 -2.156 12.896 1.00 97.69 368 GLY A N 1
ATOM 2875 C CA . GLY A 1 368 ? -24.085 -1.656 13.389 1.00 97.69 368 GLY A CA 1
ATOM 2876 C C . GLY A 1 368 ? -23.276 -0.925 12.313 1.00 97.69 368 GLY A C 1
ATOM 2877 O O . GLY A 1 368 ? -22.835 0.209 12.530 1.00 97.69 368 GLY A O 1
ATOM 2878 N N . LEU A 1 369 ? -23.115 -1.543 11.139 1.00 97.69 369 LEU A N 1
ATOM 2879 C CA . LEU A 1 369 ? -22.388 -0.962 10.005 1.00 97.69 369 LEU A CA 1
ATOM 2880 C C . LEU A 1 369 ? -23.098 0.274 9.439 1.00 97.69 369 LEU A C 1
ATOM 2882 O O . LEU A 1 369 ? -22.446 1.289 9.179 1.00 97.69 369 LEU A O 1
ATOM 2886 N N . SER A 1 370 ? -24.428 0.239 9.325 1.00 97.31 370 SER A N 1
ATOM 2887 C CA . SER A 1 370 ? -25.230 1.390 8.890 1.00 97.31 370 SER A CA 1
ATOM 2888 C C . SER A 1 370 ? -25.041 2.583 9.822 1.00 97.31 370 SER A C 1
ATOM 2890 O O . SER A 1 370 ? -24.810 3.708 9.370 1.00 97.31 370 SER A O 1
ATOM 2892 N N . ARG A 1 371 ? -25.058 2.348 11.142 1.00 97.94 371 ARG A N 1
ATOM 2893 C CA . ARG A 1 371 ? -24.854 3.414 12.127 1.00 97.94 371 ARG A CA 1
ATOM 2894 C C . ARG A 1 371 ? -23.433 3.976 12.092 1.00 97.94 371 ARG A C 1
ATOM 2896 O O . ARG A 1 371 ? -23.249 5.177 12.295 1.00 97.94 371 ARG A O 1
ATOM 2903 N N . ALA A 1 372 ? -22.437 3.139 11.819 1.00 98.00 372 ALA A N 1
ATOM 2904 C CA . ALA A 1 372 ? -21.055 3.579 11.666 1.00 98.00 372 ALA A CA 1
ATOM 2905 C C . ALA A 1 372 ? -20.855 4.449 10.419 1.00 98.00 372 ALA A C 1
ATOM 2907 O O . ALA A 1 372 ? -20.254 5.522 10.504 1.00 98.00 372 ALA A O 1
ATOM 2908 N N . LEU A 1 373 ? -21.425 4.038 9.283 1.00 96.38 373 LEU A N 1
ATOM 2909 C CA . LEU A 1 373 ? -21.437 4.833 8.056 1.00 96.38 373 LEU A CA 1
ATOM 2910 C C . LEU A 1 373 ? -22.155 6.169 8.243 1.00 96.38 373 LEU A C 1
ATOM 2912 O O . LEU A 1 373 ? -21.654 7.205 7.806 1.00 96.38 373 LEU A O 1
ATOM 2916 N N . GLN A 1 374 ? -23.298 6.167 8.930 1.00 96.06 374 GLN A N 1
ATOM 2917 C CA . GLN A 1 374 ? -24.004 7.394 9.281 1.00 96.06 374 GLN A CA 1
ATOM 2918 C C . GLN A 1 374 ? -23.110 8.332 10.103 1.00 96.06 374 GLN A C 1
ATOM 2920 O O . GLN A 1 374 ? -22.971 9.502 9.756 1.00 96.06 374 GLN A O 1
ATOM 2925 N N . MET A 1 375 ? -22.448 7.815 11.142 1.00 96.31 375 MET A N 1
ATOM 2926 C CA . MET A 1 375 ? -21.551 8.604 11.990 1.00 96.31 375 MET A CA 1
ATOM 2927 C C . MET A 1 375 ? -20.388 9.221 11.196 1.00 96.31 375 MET A C 1
ATOM 2929 O O . MET A 1 375 ? -20.026 10.373 11.431 1.00 96.31 375 MET A O 1
ATOM 2933 N N . LEU A 1 376 ? -19.818 8.487 10.235 1.00 95.06 376 LEU A N 1
ATOM 2934 C CA . LEU A 1 376 ? -18.776 9.009 9.347 1.00 95.06 376 LEU A CA 1
ATOM 2935 C C . LEU A 1 376 ? -19.307 10.078 8.377 1.00 95.06 376 LEU A C 1
ATOM 2937 O O . LEU A 1 376 ? -18.581 11.021 8.065 1.00 95.06 376 LEU A O 1
ATOM 2941 N N . ASN A 1 377 ? -20.546 9.952 7.903 1.00 92.31 377 ASN A N 1
ATOM 2942 C CA . ASN A 1 377 ? -21.166 10.913 6.986 1.00 92.31 377 ASN A CA 1
ATOM 2943 C C . ASN A 1 377 ? -21.622 12.211 7.669 1.00 92.31 377 ASN A C 1
ATOM 2945 O O . ASN A 1 377 ? -21.657 13.266 7.038 1.00 92.31 377 ASN A O 1
ATOM 2949 N N . GLU A 1 378 ? -21.988 12.146 8.946 1.00 91.44 378 GLU A N 1
ATOM 2950 C CA . GLU A 1 378 ? -22.451 13.309 9.712 1.00 91.44 378 GLU A CA 1
ATOM 2951 C C . GLU A 1 378 ? -21.304 14.203 10.204 1.00 91.44 378 GLU A C 1
ATOM 2953 O O . GLU A 1 378 ? -21.543 15.340 10.614 1.00 91.44 378 GLU A O 1
ATOM 2958 N N . ASP A 1 379 ? -20.061 13.728 10.127 1.00 85.81 379 ASP A N 1
ATOM 2959 C CA . ASP A 1 379 ? -18.878 14.487 10.521 1.00 85.81 379 ASP A CA 1
ATOM 2960 C C . ASP A 1 379 ? -18.621 15.668 9.574 1.00 85.81 379 ASP A C 1
ATOM 2962 O O . ASP A 1 379 ? -18.502 15.515 8.355 1.00 85.81 379 ASP A O 1
ATOM 2966 N N . ARG A 1 380 ? -18.520 16.867 10.146 1.00 75.56 380 ARG A N 1
ATOM 2967 C CA . ARG A 1 380 ? -18.360 18.121 9.393 1.00 75.56 380 ARG A CA 1
ATOM 2968 C C . ARG A 1 380 ? -16.954 18.707 9.478 1.00 75.56 380 ARG A C 1
ATOM 2970 O O . ARG A 1 380 ? -16.649 19.646 8.750 1.00 75.56 380 ARG A O 1
ATOM 2977 N N . GLU A 1 381 ? -16.085 18.158 10.321 1.00 73.44 381 GLU A N 1
ATOM 2978 C CA . GLU A 1 381 ? -14.722 18.657 10.528 1.00 73.44 381 GLU A CA 1
ATOM 2979 C C . GLU A 1 381 ? -13.737 17.994 9.550 1.00 73.44 381 GLU A C 1
ATOM 2981 O O . GLU A 1 381 ? -12.901 17.167 9.918 1.00 73.44 381 GLU A O 1
ATOM 2986 N N . LEU A 1 382 ? -13.862 18.334 8.262 1.00 71.50 382 LEU A N 1
ATOM 2987 C CA . LEU A 1 382 ? -13.068 17.745 7.180 1.00 71.50 382 LEU A CA 1
ATOM 2988 C C . LEU A 1 382 ? -12.024 18.756 6.658 1.00 71.50 382 LEU A C 1
ATOM 2990 O O . LEU A 1 382 ? -12.413 19.817 6.174 1.00 71.50 382 LEU A O 1
ATOM 2994 N N . PRO A 1 383 ? -10.712 18.445 6.699 1.00 69.75 383 PRO A N 1
ATOM 2995 C CA . PRO A 1 383 ? -9.666 19.372 6.247 1.00 69.75 383 PRO A CA 1
ATOM 2996 C C . PRO A 1 383 ? -9.627 19.565 4.721 1.00 69.75 383 PRO A C 1
ATOM 2998 O O . PRO A 1 383 ? -9.139 20.586 4.246 1.00 69.75 383 PRO A O 1
ATOM 3001 N N . TYR A 1 384 ? -10.158 18.606 3.953 1.00 78.19 384 TYR A N 1
ATOM 3002 C CA . TYR A 1 384 ? -10.230 18.636 2.490 1.00 78.19 384 TYR A CA 1
ATOM 3003 C C . TYR A 1 384 ? -11.577 18.088 1.998 1.00 78.19 384 TYR A C 1
ATOM 3005 O O . TYR A 1 384 ? -12.146 17.214 2.663 1.00 78.19 384 TYR A O 1
ATOM 3013 N N . PRO A 1 385 ? -12.084 18.549 0.837 1.00 80.62 385 PRO A N 1
ATOM 3014 C CA . PRO A 1 385 ? -13.272 17.967 0.220 1.00 80.62 385 PRO A CA 1
ATOM 3015 C C . PRO A 1 385 ? -13.001 16.522 -0.215 1.00 80.62 385 PRO A C 1
ATOM 3017 O O . PRO A 1 385 ? -11.865 16.143 -0.503 1.00 80.62 385 PRO A O 1
ATOM 3020 N N . SER A 1 386 ? -14.042 15.699 -0.292 1.00 76.50 386 SER A N 1
ATOM 3021 C CA . SER A 1 386 ? -13.924 14.348 -0.837 1.00 76.50 386 SER A CA 1
ATOM 3022 C C . SER A 1 386 ? -14.005 14.343 -2.361 1.00 76.50 386 SER A C 1
ATOM 3024 O O . SER A 1 386 ? -14.672 15.175 -2.974 1.00 76.50 386 SER A O 1
ATOM 3026 N N . SER A 1 387 ? -13.319 13.381 -2.981 1.00 69.38 387 SER A N 1
ATOM 3027 C CA . SER A 1 387 ? -13.252 13.248 -4.446 1.00 69.38 387 SER A CA 1
ATOM 3028 C C . SER A 1 387 ? -14.598 12.898 -5.099 1.00 69.38 387 SER A C 1
ATOM 3030 O O . SER A 1 387 ? -14.844 13.261 -6.244 1.00 69.38 387 SER A O 1
ATOM 3032 N N . ASN A 1 388 ? -15.477 12.228 -4.353 1.00 72.88 388 ASN A N 1
ATOM 3033 C CA . ASN A 1 388 ? -16.793 11.735 -4.767 1.00 72.88 388 ASN A CA 1
ATOM 3034 C C . ASN A 1 388 ? -17.965 12.473 -4.085 1.00 72.88 388 ASN A C 1
ATOM 3036 O O . ASN A 1 388 ? -19.116 12.095 -4.281 1.00 72.88 388 ASN A O 1
ATOM 3040 N N . GLY A 1 389 ? -17.690 13.471 -3.237 1.00 74.81 389 GLY A N 1
ATOM 3041 C CA . GLY A 1 389 ? -18.706 14.176 -2.448 1.00 74.81 389 GLY A CA 1
ATOM 3042 C C . GLY A 1 389 ? -19.169 13.467 -1.163 1.00 74.81 389 GLY A C 1
ATOM 3043 O O . GLY A 1 389 ? -19.934 14.055 -0.403 1.00 74.81 389 GLY A O 1
ATOM 3044 N N . SER A 1 390 ? -18.687 12.254 -0.859 1.00 84.94 390 SER A N 1
ATOM 3045 C CA . SER A 1 390 ? -18.994 11.549 0.397 1.00 84.94 390 SER A CA 1
ATOM 3046 C C . SER A 1 390 ? -18.242 12.160 1.584 1.00 84.94 390 SER A C 1
ATOM 3048 O O . SER A 1 390 ? -17.014 12.247 1.560 1.00 84.94 390 SER A O 1
ATOM 3050 N N . ALA A 1 391 ? -18.941 12.546 2.652 1.00 87.69 391 ALA A N 1
ATOM 3051 C CA . ALA A 1 391 ? -18.307 13.022 3.889 1.00 87.69 391 ALA A CA 1
ATOM 3052 C C . ALA A 1 391 ? -17.610 11.888 4.675 1.00 87.69 391 ALA A C 1
ATOM 3054 O O . ALA A 1 391 ? -16.673 12.126 5.447 1.00 87.69 391 ALA A O 1
ATOM 3055 N N . ALA A 1 392 ? -18.011 10.636 4.434 1.00 90.94 392 ALA A N 1
ATOM 3056 C CA . ALA A 1 392 ? -17.389 9.465 5.038 1.00 90.94 392 ALA A CA 1
ATOM 3057 C C . ALA A 1 392 ? -16.031 9.086 4.419 1.00 90.94 392 ALA A C 1
ATOM 3059 O O . ALA A 1 392 ? -15.309 8.292 5.023 1.00 90.94 392 ALA A O 1
ATOM 3060 N N . ALA A 1 393 ? -15.651 9.666 3.273 1.00 90.25 393 ALA A N 1
ATOM 3061 C CA . ALA A 1 393 ? -14.413 9.323 2.576 1.00 90.25 393 ALA A CA 1
ATOM 3062 C C . ALA A 1 393 ? -13.177 9.401 3.490 1.00 90.25 393 ALA A C 1
ATOM 3064 O O . ALA A 1 393 ? -13.015 10.342 4.278 1.00 90.25 393 ALA A O 1
ATOM 3065 N N . GLY A 1 394 ? -12.311 8.391 3.390 1.00 89.62 394 GLY A N 1
ATOM 3066 C CA . GLY A 1 394 ? -11.108 8.256 4.218 1.00 89.62 394 GLY A CA 1
ATOM 3067 C C . GLY A 1 394 ? -11.387 7.799 5.652 1.00 89.62 394 GLY A C 1
ATOM 3068 O O . GLY A 1 394 ? -10.468 7.751 6.469 1.00 89.62 394 GLY A O 1
ATOM 3069 N N . GLY A 1 395 ? -12.648 7.504 5.979 1.00 93.62 395 GLY A N 1
ATOM 3070 C CA . GLY A 1 395 ? -13.040 6.872 7.229 1.00 93.62 395 GLY A CA 1
ATOM 3071 C C . GLY A 1 395 ? -12.705 5.383 7.246 1.00 93.62 395 GLY A C 1
ATOM 3072 O O . GLY A 1 395 ? -12.710 4.708 6.214 1.00 93.62 395 GLY A O 1
ATOM 3073 N N . VAL A 1 396 ? -12.442 4.874 8.442 1.00 96.31 396 VAL A N 1
ATOM 3074 C CA . VAL A 1 396 ? -12.210 3.458 8.711 1.00 96.31 396 VAL A CA 1
ATOM 3075 C C . VAL A 1 396 ? -13.293 2.964 9.663 1.00 96.31 396 VAL A C 1
ATOM 3077 O O . VAL A 1 396 ? -13.589 3.600 10.674 1.00 96.31 396 VAL A O 1
ATOM 3080 N N . ILE A 1 397 ? -13.885 1.821 9.352 1.00 98.44 397 ILE A N 1
ATOM 3081 C CA . ILE A 1 397 ? 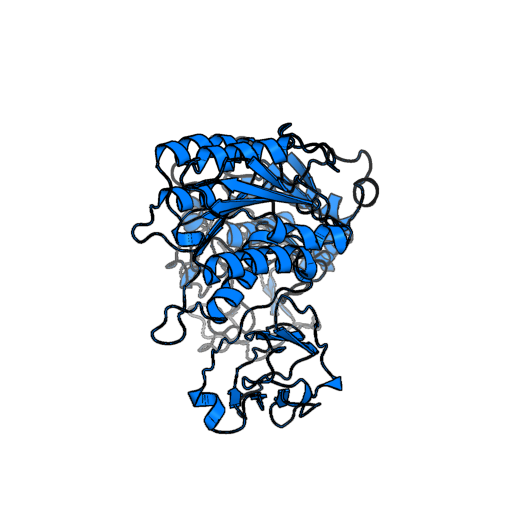-14.727 1.069 10.277 1.00 98.44 397 ILE A CA 1
ATOM 3082 C C . ILE A 1 397 ? -13.886 -0.097 10.781 1.00 98.44 397 ILE A C 1
ATOM 3084 O O . ILE A 1 397 ? -13.382 -0.863 9.968 1.00 98.44 397 ILE A O 1
ATOM 3088 N N . LEU A 1 398 ? -13.721 -0.233 12.096 1.00 98.56 398 LEU A N 1
ATOM 3089 C CA . LEU A 1 398 ? -13.142 -1.433 12.702 1.00 98.56 398 LEU A CA 1
ATOM 3090 C C . LEU A 1 398 ? -14.270 -2.246 13.325 1.00 98.56 398 LEU A C 1
ATOM 3092 O O . LEU A 1 398 ? -14.807 -1.861 14.363 1.00 98.56 398 LEU A O 1
ATOM 3096 N N . LEU A 1 399 ? -14.637 -3.346 12.682 1.00 98.38 399 LEU A N 1
ATOM 3097 C CA . LEU A 1 399 ? -15.666 -4.254 13.160 1.00 98.38 399 LEU A CA 1
ATOM 3098 C C . LEU A 1 399 ? -15.052 -5.300 14.096 1.00 98.38 399 LEU A C 1
ATOM 3100 O O . LEU A 1 399 ? -14.288 -6.147 13.652 1.00 98.38 399 LEU A O 1
ATOM 3104 N N . LEU A 1 400 ? -15.426 -5.264 15.373 1.00 97.69 400 LEU A N 1
ATOM 3105 C CA . LEU A 1 400 ? -15.185 -6.335 16.337 1.00 97.69 400 LEU A CA 1
ATOM 3106 C C . LEU A 1 400 ? -16.419 -7.233 16.390 1.00 97.69 400 LEU A C 1
ATOM 3108 O O . LEU A 1 400 ? -17.462 -6.821 16.903 1.00 97.69 400 LEU A O 1
ATOM 3112 N N . SER A 1 401 ? -16.312 -8.445 15.856 1.00 95.06 401 SER A N 1
ATOM 3113 C CA . SER A 1 401 ? -17.423 -9.402 15.799 1.00 95.06 401 SER A CA 1
ATOM 3114 C C . SER A 1 401 ? -16.934 -10.839 15.957 1.00 95.06 401 SER A C 1
ATOM 3116 O O . SER A 1 401 ? -15.735 -11.087 16.054 1.00 95.06 401 SER A O 1
ATOM 3118 N N . ASN A 1 402 ? -17.857 -11.795 15.956 1.00 91.81 402 ASN A N 1
ATOM 3119 C CA . ASN A 1 402 ? -17.526 -13.218 15.912 1.00 91.81 402 ASN A CA 1
ATOM 3120 C C . ASN A 1 402 ? -17.118 -13.733 14.519 1.00 91.81 402 ASN A C 1
ATOM 3122 O O . ASN A 1 402 ? -16.844 -14.924 14.372 1.00 91.81 402 ASN A O 1
ATOM 3126 N N . GLY A 1 403 ? -17.058 -12.859 13.511 1.00 89.81 403 GLY A N 1
ATOM 3127 C CA . GLY A 1 403 ? -16.650 -13.204 12.150 1.00 89.81 403 GLY A CA 1
ATOM 3128 C C . GLY A 1 403 ? -17.779 -13.723 11.259 1.00 89.81 403 GLY A C 1
ATOM 3129 O O . GLY A 1 403 ? -17.531 -14.054 10.105 1.00 89.81 403 GLY A O 1
ATOM 3130 N N . ASP A 1 404 ? -19.008 -13.795 11.771 1.00 89.88 404 ASP A N 1
ATOM 3131 C CA . ASP A 1 404 ? -20.148 -14.299 11.013 1.00 89.88 404 ASP A CA 1
ATOM 3132 C C . ASP A 1 404 ? -20.912 -13.172 10.296 1.00 89.88 404 ASP A C 1
ATOM 3134 O O . ASP A 1 404 ? -21.135 -12.094 10.859 1.00 89.88 404 ASP A O 1
ATOM 3138 N N . MET A 1 405 ? -21.288 -13.408 9.039 1.00 91.25 405 MET A N 1
ATOM 3139 C CA . MET A 1 405 ? -22.005 -12.459 8.191 1.00 91.25 405 MET A CA 1
ATOM 3140 C C . MET A 1 405 ? -22.782 -13.191 7.095 1.00 91.25 405 MET A C 1
ATOM 3142 O O . MET A 1 405 ? -22.225 -13.956 6.313 1.00 91.25 405 MET A O 1
ATOM 3146 N N . GLU A 1 406 ? -24.062 -12.862 6.964 1.00 91.75 406 GLU A N 1
ATOM 3147 C CA . GLU A 1 406 ? -24.888 -13.368 5.870 1.00 91.75 406 GLU A CA 1
ATOM 3148 C C . GLU A 1 406 ? -24.444 -12.802 4.509 1.00 91.75 406 GLU A C 1
ATOM 3150 O O . GLU A 1 406 ? -24.043 -11.637 4.390 1.00 91.75 406 GLU A O 1
ATOM 3155 N N . ALA A 1 407 ? -24.540 -13.622 3.459 1.00 91.81 407 ALA A N 1
ATOM 3156 C CA . ALA A 1 407 ? -24.107 -13.257 2.107 1.00 91.81 407 ALA A CA 1
ATOM 3157 C C . ALA A 1 407 ? -24.826 -12.008 1.570 1.00 91.81 407 ALA A C 1
ATOM 3159 O O . ALA A 1 407 ? -24.202 -11.126 0.982 1.00 91.81 407 ALA A O 1
ATOM 3160 N N . ASP A 1 408 ? -26.133 -11.908 1.813 1.00 93.38 408 ASP A N 1
ATOM 3161 C CA . ASP A 1 408 ? -26.972 -10.806 1.346 1.00 93.38 408 ASP A CA 1
ATOM 3162 C C . ASP A 1 408 ? -26.600 -9.470 2.013 1.00 93.38 408 ASP A C 1
ATOM 3164 O O . ASP A 1 408 ? -26.664 -8.416 1.376 1.00 93.38 408 ASP A O 1
ATOM 3168 N N . VAL A 1 409 ? -26.184 -9.504 3.283 1.00 93.06 409 VAL A N 1
ATOM 3169 C CA . VAL A 1 409 ? -25.660 -8.335 4.000 1.00 93.06 409 VAL A CA 1
ATOM 3170 C C . VAL A 1 409 ? -24.328 -7.905 3.389 1.00 93.06 409 VAL A C 1
ATOM 3172 O O . VAL A 1 409 ? -24.135 -6.719 3.116 1.00 93.06 409 VAL A O 1
ATOM 3175 N N . SER A 1 410 ? -23.427 -8.858 3.131 1.00 93.56 410 SER A N 1
ATOM 3176 C CA . SER A 1 410 ? -22.131 -8.591 2.496 1.00 93.56 410 SER A CA 1
ATOM 3177 C C . SER A 1 410 ? -22.301 -7.882 1.145 1.00 93.56 410 SER A C 1
ATOM 3179 O O . SER A 1 410 ? -21.736 -6.805 0.928 1.00 93.56 410 SER A O 1
ATOM 3181 N N . GLU A 1 411 ? -23.184 -8.400 0.285 1.00 91.56 411 GLU A N 1
ATOM 3182 C CA . GLU A 1 411 ? -23.496 -7.807 -1.021 1.00 91.56 411 GLU A CA 1
ATOM 3183 C C . GLU A 1 411 ? -24.070 -6.382 -0.907 1.00 91.56 411 GLU A C 1
ATOM 3185 O O . GLU A 1 411 ? -23.642 -5.486 -1.641 1.00 91.56 411 GLU A O 1
ATOM 3190 N N . ARG A 1 412 ? -24.981 -6.122 0.047 1.00 92.12 412 ARG A N 1
ATOM 3191 C CA . ARG A 1 412 ? -25.561 -4.778 0.260 1.00 92.12 412 ARG A CA 1
ATOM 3192 C C . ARG A 1 412 ? -24.518 -3.731 0.654 1.00 92.12 412 ARG A C 1
ATOM 3194 O O . ARG A 1 412 ? -24.595 -2.584 0.206 1.00 92.12 412 ARG A O 1
ATOM 3201 N N . PHE A 1 413 ? -23.538 -4.093 1.484 1.00 94.19 413 PHE A N 1
ATOM 3202 C CA . PHE A 1 413 ? -22.513 -3.144 1.934 1.00 94.19 413 PHE A CA 1
ATOM 3203 C C . PHE A 1 413 ? -21.378 -2.939 0.936 1.00 94.19 413 PHE A C 1
ATOM 3205 O O . PHE A 1 413 ? -20.712 -1.902 1.000 1.00 94.19 413 PHE A O 1
ATOM 3212 N N . GLN A 1 414 ? -21.172 -3.870 0.004 1.00 92.75 414 GLN A N 1
ATOM 3213 C CA . GLN A 1 414 ? -20.068 -3.823 -0.949 1.00 92.75 414 GLN A CA 1
ATOM 3214 C C . GLN A 1 414 ? -20.036 -2.506 -1.742 1.00 92.75 414 GLN A C 1
ATOM 3216 O O . GLN A 1 414 ? -19.013 -1.815 -1.782 1.00 92.75 414 GLN A O 1
ATOM 3221 N N . GLU A 1 415 ? -21.167 -2.107 -2.327 1.00 89.94 415 GLU A N 1
ATOM 3222 C CA . GLU A 1 415 ? -21.260 -0.862 -3.096 1.00 89.94 415 GLU 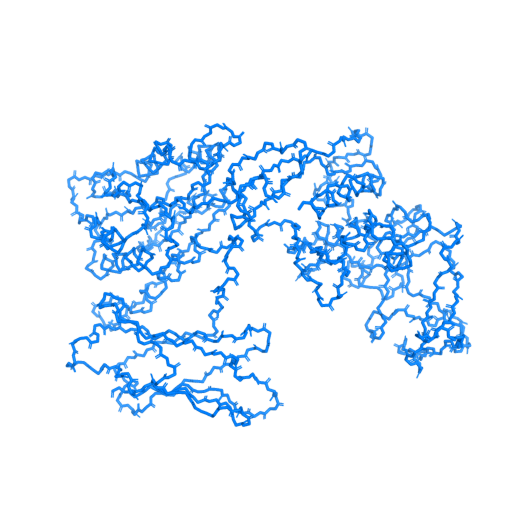A CA 1
ATOM 3223 C C . GLU A 1 415 ? -21.316 0.377 -2.191 1.00 89.94 415 GLU A C 1
ATOM 3225 O O . GLU A 1 415 ? -20.699 1.399 -2.503 1.00 89.94 415 GLU A O 1
ATOM 3230 N N . SER A 1 416 ? -21.975 0.288 -1.030 1.00 92.00 416 SER A N 1
ATOM 3231 C CA . SER A 1 416 ? -22.081 1.406 -0.082 1.00 92.00 416 SER A CA 1
ATOM 3232 C C . SER A 1 416 ? -20.717 1.820 0.484 1.00 92.00 416 SER A C 1
ATOM 3234 O O . SER A 1 416 ? -20.385 3.007 0.502 1.00 92.00 416 SER A O 1
ATOM 3236 N N . LEU A 1 417 ? -19.888 0.863 0.911 1.00 93.69 417 LEU A N 1
ATOM 3237 C CA . LEU A 1 417 ? -18.552 1.136 1.454 1.00 93.69 417 LEU A CA 1
ATOM 3238 C C . LEU A 1 417 ? -17.604 1.669 0.374 1.00 93.69 417 LEU A C 1
ATOM 3240 O O . LEU A 1 417 ? -16.902 2.662 0.595 1.00 93.69 417 LEU A O 1
ATOM 3244 N N . ARG A 1 418 ? -17.638 1.070 -0.824 1.00 89.94 418 ARG A N 1
ATOM 3245 C CA . ARG A 1 418 ? -16.809 1.487 -1.962 1.00 89.94 418 ARG A CA 1
ATOM 3246 C C . ARG A 1 418 ? -17.160 2.893 -2.440 1.00 89.94 418 ARG A C 1
ATOM 3248 O O . ARG A 1 418 ? -16.271 3.735 -2.573 1.00 89.94 418 ARG A O 1
ATOM 3255 N N . SER A 1 419 ? -18.445 3.160 -2.670 1.00 89.69 419 SER A N 1
ATOM 3256 C CA . SER A 1 419 ? -18.931 4.479 -3.094 1.00 89.69 419 SER A CA 1
ATOM 3257 C C . SER A 1 419 ? -18.696 5.541 -2.025 1.00 89.69 419 SER A C 1
ATOM 3259 O O . SER A 1 419 ? -18.402 6.679 -2.374 1.00 89.69 419 SER A O 1
ATOM 3261 N N . SER A 1 420 ? -18.721 5.170 -0.741 1.00 91.50 420 SER A N 1
ATOM 3262 C CA . SER A 1 420 ? -18.406 6.070 0.372 1.00 91.50 420 SER A CA 1
ATOM 3263 C C . SER A 1 420 ? -16.905 6.284 0.589 1.00 91.50 420 SER A C 1
ATOM 3265 O O . SER A 1 420 ? -16.553 7.183 1.351 1.00 91.50 420 SER A O 1
ATOM 3267 N N . GLN A 1 421 ? -16.032 5.515 -0.080 1.00 91.75 421 GLN A N 1
ATOM 3268 C CA . GLN A 1 421 ? -14.577 5.479 0.142 1.00 91.75 421 GLN A CA 1
ATOM 3269 C C . GLN A 1 421 ? -14.210 5.215 1.613 1.00 91.75 421 GLN A C 1
ATOM 3271 O O . GLN A 1 421 ? -13.319 5.866 2.167 1.00 91.75 421 GLN A O 1
ATOM 3276 N N . VAL A 1 422 ? -14.924 4.275 2.239 1.00 93.81 422 VAL A N 1
ATOM 3277 C CA . VAL A 1 422 ? -14.705 3.832 3.622 1.00 93.81 422 VAL A CA 1
ATOM 3278 C C . VAL A 1 422 ? -14.033 2.468 3.609 1.00 93.81 422 VAL A C 1
ATOM 3280 O O . VAL A 1 422 ? -14.480 1.561 2.909 1.00 93.81 422 VAL A O 1
ATOM 3283 N N . ARG A 1 423 ? -12.975 2.316 4.406 1.00 94.50 423 ARG A N 1
ATOM 3284 C CA . ARG A 1 423 ? -12.302 1.027 4.587 1.00 94.50 423 ARG A CA 1
ATOM 3285 C C . ARG A 1 423 ? -12.918 0.273 5.757 1.00 94.50 423 ARG A C 1
ATOM 3287 O O . ARG A 1 423 ? -13.042 0.838 6.841 1.00 94.50 423 ARG A O 1
ATOM 3294 N N . LEU A 1 424 ? -13.252 -0.995 5.560 1.00 96.94 424 LEU A N 1
ATOM 3295 C CA . LEU A 1 424 ? -13.690 -1.892 6.623 1.00 96.94 424 LEU A CA 1
ATOM 3296 C C . LEU A 1 424 ? -12.514 -2.769 7.055 1.00 96.94 424 LEU A C 1
ATOM 3298 O O . LEU A 1 424 ? -11.973 -3.508 6.249 1.00 96.94 424 LEU A O 1
ATOM 3302 N N . GLN A 1 425 ? -12.120 -2.689 8.319 1.00 97.38 425 GLN A N 1
ATOM 3303 C CA . GLN A 1 425 ? -11.216 -3.629 8.977 1.00 97.38 425 GLN A CA 1
ATOM 3304 C C . GLN A 1 425 ? -12.049 -4.565 9.852 1.00 97.38 425 GLN A C 1
ATOM 3306 O O . GLN A 1 425 ? -13.026 -4.121 10.461 1.00 97.38 425 GLN A O 1
ATOM 3311 N N . SER A 1 426 ? -11.644 -5.827 9.964 1.00 97.25 426 SER A N 1
ATOM 3312 C CA . SER A 1 426 ? -12.317 -6.799 10.828 1.00 97.25 426 SER A CA 1
ATOM 3313 C C . SER A 1 426 ? -11.362 -7.346 11.881 1.00 97.25 426 SER A C 1
ATOM 3315 O O . SER A 1 426 ? -10.228 -7.717 11.585 1.00 97.25 426 SER A O 1
ATOM 3317 N N . LEU A 1 427 ? -11.834 -7.388 13.121 1.00 97.31 427 LEU A N 1
ATOM 3318 C CA . LEU A 1 427 ? -11.188 -8.048 14.241 1.00 97.31 427 LEU A CA 1
ATOM 3319 C C . LEU A 1 427 ? -12.146 -9.111 14.773 1.00 97.31 427 LEU A C 1
ATOM 3321 O O . LEU A 1 427 ? -13.180 -8.795 15.365 1.00 97.31 427 LEU A O 1
ATOM 3325 N N . VAL A 1 428 ? -11.813 -10.374 14.546 1.00 95.19 428 VAL A N 1
ATOM 3326 C CA . VAL A 1 428 ? -12.659 -11.497 14.938 1.00 95.19 428 VAL A CA 1
ATOM 3327 C C . VAL A 1 428 ? -12.296 -11.916 16.358 1.00 95.19 428 VAL A C 1
ATOM 3329 O O . VAL A 1 428 ? -11.224 -12.478 16.589 1.00 95.19 428 VAL A O 1
ATOM 3332 N N . TYR A 1 429 ? -13.172 -11.585 17.312 1.00 93.25 429 TYR A N 1
ATOM 3333 C CA . TYR A 1 429 ? -13.003 -11.903 18.728 1.00 93.25 429 TYR A CA 1
ATOM 3334 C C . TYR A 1 429 ? -14.317 -11.783 19.536 1.00 93.25 429 TYR A C 1
ATOM 3336 O O . TYR A 1 429 ? -14.899 -10.695 19.593 1.00 93.25 429 TYR A O 1
ATOM 3344 N N . PRO A 1 430 ? -14.752 -12.843 20.249 1.00 90.25 430 PRO A N 1
ATOM 3345 C CA . PRO A 1 430 ? -14.301 -14.232 20.112 1.00 90.25 430 PRO A CA 1
ATOM 3346 C C . PRO A 1 430 ? -14.795 -14.837 18.788 1.00 90.25 430 PRO A C 1
ATOM 3348 O O . PRO A 1 430 ? -15.892 -14.506 18.343 1.00 90.25 430 PRO A O 1
ATOM 3351 N N . SER A 1 431 ? -14.019 -15.730 18.173 1.00 86.44 431 SER A N 1
ATOM 3352 C CA . SER A 1 431 ? -14.399 -16.383 16.910 1.00 86.44 431 SER A CA 1
ATOM 3353 C C . SER A 1 431 ? -15.655 -17.249 17.049 1.00 86.44 431 SER A C 1
ATOM 3355 O O . SER A 1 431 ? -15.830 -17.953 18.043 1.00 86.44 431 SER A O 1
ATOM 3357 N N . SER A 1 432 ? -16.519 -17.218 16.032 1.00 81.88 432 SER A N 1
ATOM 3358 C CA . SER A 1 432 ? -17.602 -18.192 15.866 1.00 81.88 432 SER A CA 1
ATOM 3359 C C . SER A 1 432 ? -17.031 -19.597 15.654 1.00 81.88 432 SER A C 1
ATOM 3361 O O . SER A 1 432 ? -15.984 -19.756 15.028 1.00 81.88 432 SER A O 1
ATOM 3363 N N . GLU A 1 433 ? -17.749 -20.625 16.112 1.00 75.56 433 GLU A N 1
ATOM 3364 C CA . GLU A 1 433 ? -17.427 -22.028 15.806 1.00 75.56 433 GLU A CA 1
ATOM 3365 C C . GLU A 1 433 ? -17.595 -22.346 14.310 1.00 75.56 433 GLU A C 1
ATOM 3367 O O . GLU A 1 433 ? -16.966 -23.264 13.789 1.00 75.56 433 GLU A O 1
ATOM 3372 N N . THR A 1 434 ? -18.438 -21.578 13.612 1.00 73.62 434 THR A N 1
ATOM 3373 C CA . THR A 1 434 ? -18.732 -21.727 12.179 1.00 73.62 434 THR A CA 1
ATOM 3374 C C . THR A 1 434 ? -18.612 -20.368 11.482 1.00 73.62 434 THR A C 1
ATOM 3376 O O . THR A 1 434 ? -19.611 -19.689 11.265 1.00 73.62 434 THR A O 1
ATOM 3379 N N . PRO A 1 435 ? -17.388 -19.896 11.185 1.00 73.50 435 PRO A N 1
ATOM 3380 C CA . PRO A 1 435 ? -17.203 -18.617 10.513 1.00 73.50 435 PRO A CA 1
ATOM 3381 C C . PRO A 1 435 ? -17.628 -18.702 9.040 1.00 73.50 435 PRO A C 1
ATOM 3383 O O . PRO A 1 435 ? -17.240 -19.623 8.317 1.00 73.50 435 PRO A O 1
ATOM 3386 N N . SER A 1 436 ? -18.407 -17.722 8.585 1.00 77.69 436 SER A N 1
ATOM 3387 C CA . SER A 1 436 ? -18.719 -17.529 7.166 1.00 77.69 436 SER A CA 1
ATOM 3388 C C . SER A 1 436 ? -17.591 -16.765 6.453 1.00 77.69 436 SER A C 1
ATOM 3390 O O . SER A 1 436 ? -16.994 -15.857 7.027 1.00 77.69 436 SER A O 1
ATOM 3392 N N . ALA A 1 437 ? -17.330 -17.062 5.177 1.00 86.62 437 ALA A N 1
ATOM 3393 C CA . ALA A 1 437 ? -16.303 -16.358 4.394 1.00 86.62 437 ALA A CA 1
ATOM 3394 C C . ALA A 1 437 ? -16.755 -14.973 3.870 1.00 86.62 437 ALA A C 1
ATOM 3396 O O . ALA A 1 437 ? -15.986 -14.261 3.223 1.00 86.62 437 ALA A O 1
ATOM 3397 N N . HIS A 1 438 ? -18.014 -14.582 4.103 1.00 93.38 438 HIS A N 1
ATOM 3398 C CA . HIS A 1 438 ? -18.607 -13.388 3.492 1.00 93.38 438 HIS A CA 1
ATOM 3399 C C . HIS A 1 438 ? -18.094 -12.077 4.090 1.00 93.38 438 HIS A C 1
ATOM 3401 O O . HIS A 1 438 ? -18.034 -11.071 3.375 1.00 93.38 438 HIS A O 1
ATOM 3407 N N . LEU A 1 439 ? -17.703 -12.083 5.369 1.00 93.00 439 LEU A N 1
ATOM 3408 C CA . LEU A 1 439 ? -17.090 -10.920 6.006 1.00 93.00 439 LEU A CA 1
ATOM 3409 C C . LEU A 1 439 ? -15.703 -10.637 5.421 1.00 93.00 439 LEU A C 1
ATOM 3411 O O . LEU A 1 439 ? -15.419 -9.493 5.073 1.00 93.00 439 LEU A O 1
ATOM 3415 N N . ASP A 1 440 ? -14.870 -11.667 5.265 1.00 92.75 440 ASP A N 1
ATOM 3416 C CA . ASP A 1 440 ? -13.520 -11.522 4.707 1.00 92.75 440 ASP A CA 1
ATOM 3417 C C . ASP A 1 440 ? -13.566 -10.989 3.276 1.00 92.75 440 ASP A C 1
ATOM 3419 O O . ASP A 1 440 ? -12.864 -10.032 2.950 1.00 92.75 440 ASP A O 1
ATOM 3423 N N . ALA A 1 441 ? -14.481 -11.514 2.455 1.00 92.88 441 ALA A N 1
ATOM 3424 C CA . ALA A 1 441 ? -14.701 -11.015 1.102 1.00 92.88 441 ALA A CA 1
ATOM 3425 C C . ALA A 1 441 ? -15.089 -9.522 1.080 1.00 92.88 441 ALA A C 1
ATOM 3427 O O . ALA A 1 441 ? -14.559 -8.762 0.266 1.00 92.88 441 ALA A O 1
ATOM 3428 N N . LEU A 1 442 ? -15.974 -9.073 1.983 1.00 95.25 442 LEU A N 1
ATOM 3429 C CA . LEU A 1 442 ? -16.359 -7.659 2.087 1.00 95.25 442 LEU A CA 1
ATOM 3430 C C . LEU A 1 442 ? -15.184 -6.777 2.527 1.00 95.25 442 LEU A C 1
ATOM 3432 O O . LEU A 1 442 ? -14.961 -5.703 1.964 1.00 95.25 442 LEU A O 1
ATOM 3436 N N . VAL A 1 443 ? -14.437 -7.229 3.535 1.00 95.38 443 VAL A N 1
ATOM 3437 C CA . VAL A 1 443 ? -13.260 -6.545 4.084 1.00 95.38 443 VAL A CA 1
ATOM 3438 C C . VAL A 1 443 ? -12.208 -6.349 2.992 1.00 95.38 443 VAL A C 1
ATOM 3440 O O . VAL A 1 443 ? -11.800 -5.209 2.736 1.00 95.38 443 VAL A O 1
ATOM 3443 N N . GLU A 1 444 ? -11.846 -7.418 2.279 1.00 93.06 444 GLU A N 1
ATOM 3444 C CA . GLU A 1 444 ? -10.915 -7.380 1.147 1.00 93.06 444 GLU A CA 1
ATOM 3445 C C . GLU A 1 444 ? -11.401 -6.443 0.035 1.00 93.06 444 GLU A C 1
ATOM 3447 O O . GLU A 1 444 ? -10.608 -5.678 -0.519 1.00 93.06 444 GLU A O 1
ATOM 3452 N N . HIS A 1 445 ? -12.711 -6.410 -0.241 1.00 91.81 445 HIS A N 1
ATOM 3453 C CA . HIS A 1 445 ? -13.285 -5.532 -1.265 1.00 91.81 445 HIS A CA 1
ATOM 3454 C C . HIS A 1 445 ? -13.086 -4.034 -0.977 1.00 91.81 445 HIS A C 1
ATOM 3456 O O . HIS A 1 445 ? -13.126 -3.210 -1.894 1.00 91.81 445 HIS A O 1
ATOM 3462 N N . THR A 1 446 ? -12.850 -3.665 0.285 1.00 92.25 446 THR A N 1
ATOM 3463 C CA . THR A 1 446 ? -12.534 -2.285 0.692 1.00 92.25 446 THR A CA 1
ATOM 3464 C C . THR A 1 446 ? -11.029 -2.010 0.827 1.00 92.25 446 THR A C 1
ATOM 3466 O O . THR A 1 446 ? -10.633 -0.906 1.216 1.00 92.25 446 THR A O 1
ATOM 3469 N N . GLY A 1 447 ? -10.175 -2.995 0.523 1.00 89.56 447 GLY A N 1
ATOM 3470 C CA . GLY A 1 447 ? -8.736 -2.957 0.811 1.00 89.56 447 GLY A CA 1
ATOM 3471 C C . GLY A 1 447 ? -8.418 -3.073 2.307 1.00 89.56 447 GLY A C 1
ATOM 3472 O O . GLY A 1 447 ? -7.366 -2.620 2.763 1.00 89.56 447 GLY A O 1
ATOM 3473 N N . GLY A 1 448 ? -9.362 -3.595 3.090 1.00 92.69 448 GLY A N 1
ATOM 3474 C CA . GLY A 1 448 ? -9.193 -3.908 4.500 1.00 92.69 448 GLY A CA 1
ATOM 3475 C C . GLY A 1 448 ? -8.536 -5.264 4.730 1.00 92.69 448 GLY A C 1
ATOM 3476 O O . GLY A 1 448 ? -8.175 -5.973 3.795 1.00 92.69 448 GLY A O 1
ATOM 3477 N N . ARG A 1 449 ? -8.360 -5.611 6.002 1.00 93.62 449 ARG A N 1
ATOM 3478 C CA . ARG A 1 449 ? -7.821 -6.889 6.465 1.00 93.62 449 ARG A CA 1
ATOM 3479 C C . ARG A 1 449 ? -8.651 -7.407 7.632 1.00 93.62 449 ARG A C 1
ATOM 3481 O O . ARG A 1 449 ? -9.133 -6.625 8.456 1.00 93.62 449 ARG A O 1
ATOM 3488 N N . THR A 1 450 ? -8.763 -8.725 7.705 1.00 95.19 450 THR A N 1
ATOM 3489 C CA . THR A 1 450 ? -9.302 -9.422 8.869 1.00 95.19 450 THR A CA 1
ATOM 3490 C C . THR A 1 450 ? -8.153 -9.908 9.745 1.00 95.19 450 THR A C 1
ATOM 3492 O O . THR A 1 450 ? -7.149 -10.414 9.243 1.00 95.19 450 THR A O 1
ATOM 3495 N N . TRP A 1 451 ? -8.291 -9.746 11.058 1.00 94.38 451 TRP A N 1
ATOM 3496 C CA . TRP A 1 451 ? -7.416 -10.356 12.053 1.00 94.38 451 TRP A CA 1
ATOM 3497 C C . TRP A 1 451 ? -8.236 -11.278 12.950 1.00 94.38 451 TRP A C 1
ATOM 3499 O O . TRP A 1 451 ? -9.182 -10.828 13.596 1.00 94.38 451 TRP A O 1
ATOM 3509 N N . HIS A 1 452 ? -7.864 -12.554 13.015 1.00 92.81 452 HIS A N 1
ATOM 3510 C CA . HIS A 1 452 ? -8.475 -13.519 13.926 1.00 92.81 452 HIS A CA 1
ATOM 3511 C C . HIS A 1 452 ? -7.647 -13.601 15.196 1.00 92.81 452 HIS A C 1
ATOM 3513 O O . HIS A 1 452 ? -6.460 -13.907 15.130 1.00 92.81 452 HIS A O 1
ATOM 3519 N N . VAL A 1 453 ? -8.268 -13.297 16.333 1.00 91.00 453 VAL A N 1
ATOM 3520 C CA . VAL A 1 453 ? -7.595 -13.354 17.631 1.00 91.00 453 VAL A CA 1
ATOM 3521 C C . VAL A 1 453 ? -7.678 -14.770 18.170 1.00 91.00 453 VAL A C 1
ATOM 3523 O O . VAL A 1 453 ? -8.771 -15.323 18.318 1.00 91.00 453 VAL A O 1
ATOM 3526 N N . HIS A 1 454 ? -6.528 -15.337 18.508 1.00 87.00 454 HIS A N 1
ATOM 3527 C CA . HIS A 1 454 ? -6.456 -16.664 19.098 1.00 87.00 454 HIS A CA 1
ATOM 3528 C C . HIS A 1 454 ? -6.732 -16.582 20.599 1.00 87.00 454 HIS A C 1
ATOM 3530 O O . HIS A 1 454 ? -6.039 -15.893 21.349 1.00 87.00 454 HIS A O 1
ATOM 3536 N N . GLU A 1 455 ? -7.766 -17.292 21.050 1.00 83.81 455 GLU A N 1
ATOM 3537 C CA . GLU A 1 455 ? -8.052 -17.407 22.476 1.00 83.81 455 GLU A CA 1
ATOM 3538 C C . GLU A 1 455 ? -7.111 -18.433 23.103 1.00 83.81 455 GLU A C 1
ATOM 3540 O O . GLU A 1 455 ? -7.217 -19.632 22.854 1.00 83.81 455 GLU A O 1
ATOM 3545 N N . ALA A 1 456 ? -6.203 -17.949 23.941 1.00 75.81 456 ALA A N 1
ATOM 3546 C CA . ALA A 1 456 ? -5.416 -18.784 24.833 1.00 75.81 456 ALA A CA 1
ATOM 3547 C C . ALA A 1 456 ? -6.057 -18.785 26.229 1.00 75.81 456 ALA A C 1
ATOM 3549 O O . ALA A 1 456 ? -6.535 -17.752 26.711 1.00 75.81 456 ALA A O 1
ATOM 3550 N N . THR A 1 457 ? -6.068 -19.942 26.888 1.00 69.38 457 THR A N 1
ATOM 3551 C CA . THR A 1 457 ? -6.625 -20.121 28.237 1.00 69.38 457 THR A CA 1
ATOM 3552 C C . THR A 1 457 ? -5.536 -20.512 29.224 1.00 69.38 457 THR A C 1
ATOM 3554 O O . THR A 1 457 ? -4.688 -21.343 28.907 1.00 69.38 457 THR A O 1
ATOM 3557 N N . VAL A 1 458 ? -5.584 -19.953 30.435 1.00 60.59 458 VAL A N 1
ATOM 3558 C CA . VAL A 1 458 ? -4.675 -20.325 31.529 1.00 60.59 458 VAL A CA 1
ATOM 3559 C C . VAL A 1 458 ? -5.375 -21.321 32.457 1.00 60.59 458 VAL A C 1
ATOM 3561 O O . VAL A 1 458 ? -6.348 -20.965 33.125 1.00 60.59 458 VAL A O 1
ATOM 3564 N N . GLY A 1 459 ? -4.858 -22.553 32.516 1.00 57.50 459 GLY A N 1
ATOM 3565 C CA . GLY A 1 459 ? -5.394 -23.642 33.344 1.00 57.50 459 GLY A CA 1
ATOM 3566 C C . GLY A 1 459 ? -6.761 -24.176 32.887 1.00 57.50 459 GLY A C 1
ATOM 3567 O O . GLY A 1 459 ? -7.257 -23.821 31.818 1.00 57.50 459 GLY A O 1
ATOM 3568 N N . ASP A 1 460 ? -7.379 -25.015 33.723 1.00 54.59 460 ASP A N 1
ATOM 3569 C CA . ASP A 1 460 ? -8.658 -25.690 33.425 1.00 54.59 460 ASP A CA 1
ATOM 3570 C C . ASP A 1 460 ? -9.899 -24.768 33.555 1.00 54.59 460 ASP A C 1
ATOM 3572 O O . ASP A 1 460 ? -10.989 -25.114 33.102 1.00 54.59 460 ASP A O 1
ATOM 3576 N N . ASP A 1 461 ? -9.746 -23.563 34.124 1.00 53.25 461 ASP A N 1
ATOM 3577 C CA . ASP A 1 461 ? -10.850 -22.681 34.556 1.00 53.25 461 ASP A CA 1
ATOM 3578 C C . ASP A 1 461 ? -11.303 -21.623 33.517 1.00 53.25 461 ASP A C 1
ATOM 3580 O O . ASP A 1 461 ? -11.956 -20.638 33.872 1.00 53.25 461 ASP A O 1
ATOM 3584 N N . GLN A 1 462 ? -10.968 -21.777 32.229 1.00 54.09 462 GLN A N 1
ATOM 3585 C CA . GLN A 1 462 ? -11.357 -20.845 31.145 1.00 54.09 462 GLN A CA 1
ATOM 3586 C C . GLN A 1 462 ? -11.018 -19.355 31.389 1.00 54.09 462 GLN A C 1
ATOM 3588 O O . GLN A 1 462 ? -11.675 -18.461 30.847 1.00 54.09 462 GLN A O 1
ATOM 3593 N N . ARG A 1 463 ? -9.988 -19.047 32.190 1.00 63.81 463 ARG A N 1
ATOM 3594 C CA . ARG A 1 463 ? -9.485 -17.670 32.306 1.00 63.81 463 ARG A CA 1
ATOM 3595 C C . ARG A 1 463 ? -8.749 -17.295 31.029 1.00 63.81 463 ARG A C 1
ATOM 3597 O O . ARG A 1 463 ? -7.864 -18.029 30.587 1.00 63.81 463 ARG A O 1
ATOM 3604 N N . GLY A 1 464 ? -9.106 -16.154 30.447 1.00 67.88 464 GLY A N 1
ATOM 3605 C CA . GLY A 1 464 ? -8.448 -15.666 29.236 1.00 67.88 464 GLY A CA 1
ATOM 3606 C C . GLY A 1 464 ? -6.988 -15.311 29.519 1.00 67.88 464 GLY A C 1
ATOM 3607 O O . GLY A 1 464 ? -6.714 -14.667 30.532 1.00 67.88 464 GLY A O 1
ATOM 3608 N N . SER A 1 465 ? -6.069 -15.718 28.643 1.00 77.31 465 SER A N 1
ATOM 3609 C CA . SER A 1 465 ? -4.623 -15.478 28.752 1.00 7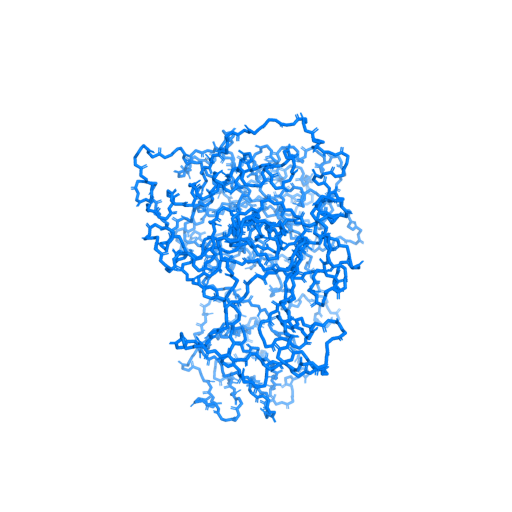7.31 465 SER A CA 1
ATOM 3610 C C . SER A 1 465 ? -4.228 -14.027 28.432 1.00 77.31 465 SER A C 1
ATOM 3612 O O . SER A 1 465 ? -4.825 -13.372 27.573 1.00 77.31 465 SER A O 1
ATOM 3614 N N . VAL A 1 466 ? -3.156 -13.536 29.066 1.00 77.12 466 VAL A N 1
ATOM 3615 C CA . VAL A 1 466 ? -2.483 -12.276 28.696 1.00 77.12 466 VAL A CA 1
ATOM 3616 C C . VAL A 1 466 ? -1.990 -12.291 27.244 1.00 77.12 466 VAL A C 1
ATOM 3618 O O . VAL A 1 466 ? -1.981 -11.244 26.598 1.00 77.12 466 VAL A O 1
ATOM 3621 N N . ALA A 1 467 ? -1.666 -13.456 26.677 1.00 79.50 467 ALA A N 1
ATOM 3622 C CA . ALA A 1 467 ? -1.310 -13.579 25.266 1.00 79.50 467 ALA A CA 1
ATOM 3623 C C . ALA A 1 467 ? -2.461 -13.165 24.335 1.00 79.50 467 ALA A C 1
ATOM 3625 O O . ALA A 1 467 ? -2.202 -12.539 23.305 1.00 79.50 467 ALA A O 1
ATOM 3626 N N . THR A 1 468 ? -3.714 -13.441 24.731 1.00 85.38 468 THR A N 1
ATOM 3627 C CA . THR A 1 468 ? -4.923 -12.997 24.006 1.00 85.38 468 THR A CA 1
ATOM 3628 C C . THR A 1 468 ? -5.060 -11.475 24.081 1.00 85.38 468 THR A C 1
ATOM 3630 O O . THR A 1 468 ? -5.350 -10.812 23.087 1.00 85.38 468 THR A O 1
ATOM 3633 N N . GLN A 1 469 ? -4.808 -10.890 25.258 1.00 85.06 469 GLN A N 1
ATOM 3634 C CA . GLN A 1 469 ? -4.827 -9.437 25.444 1.00 85.06 469 GLN A CA 1
ATOM 3635 C C . GLN A 1 469 ? -3.757 -8.730 24.598 1.00 85.06 469 GLN A C 1
ATOM 3637 O O . GLN A 1 469 ? -4.049 -7.693 24.000 1.00 85.06 469 GLN A O 1
ATOM 3642 N N . ALA A 1 470 ? -2.538 -9.272 24.554 1.00 82.94 470 ALA A N 1
ATOM 3643 C CA . ALA A 1 470 ? -1.443 -8.735 23.750 1.00 82.94 470 ALA A CA 1
ATOM 3644 C C . ALA A 1 470 ? -1.756 -8.810 22.248 1.00 82.94 470 ALA A C 1
ATOM 3646 O O . ALA A 1 470 ? -1.579 -7.826 21.533 1.00 82.94 470 ALA A O 1
ATOM 3647 N N . GLU A 1 471 ? -2.318 -9.930 21.786 1.00 87.56 471 GLU A N 1
ATOM 3648 C CA . GLU A 1 471 ? -2.737 -10.088 20.390 1.00 87.56 471 GLU A CA 1
ATOM 3649 C C . GLU A 1 471 ? -3.844 -9.099 20.001 1.00 87.56 471 GLU A C 1
ATOM 3651 O O . GLU A 1 471 ? -3.793 -8.517 18.920 1.00 87.56 471 GLU A O 1
ATOM 3656 N N . LEU A 1 472 ? -4.795 -8.811 20.900 1.00 90.44 472 LEU A N 1
ATOM 3657 C CA . LEU A 1 472 ? -5.769 -7.736 20.687 1.00 90.44 472 LEU A CA 1
ATOM 3658 C C . LEU A 1 472 ? -5.084 -6.375 20.518 1.00 90.44 472 LEU A C 1
ATOM 3660 O O . LEU A 1 472 ? -5.425 -5.630 19.601 1.00 90.44 472 LEU A O 1
ATOM 3664 N N . TYR A 1 473 ? -4.110 -6.036 21.365 1.00 88.25 473 TYR A N 1
ATOM 3665 C CA . TYR A 1 473 ? -3.375 -4.773 21.243 1.00 88.25 473 TYR A CA 1
ATOM 3666 C C . TYR A 1 473 ? -2.658 -4.645 19.894 1.00 88.25 473 TYR A C 1
ATOM 3668 O O . TYR A 1 473 ? -2.723 -3.593 19.254 1.00 88.25 473 TYR A O 1
ATOM 3676 N N . GLU A 1 474 ? -2.003 -5.714 19.450 1.00 85.31 474 GLU A N 1
ATOM 3677 C CA . GLU A 1 474 ? -1.320 -5.768 18.156 1.00 85.31 474 GLU A CA 1
ATOM 3678 C C . GLU A 1 474 ? -2.291 -5.663 16.990 1.00 85.31 474 GLU A C 1
ATOM 3680 O O . GLU A 1 474 ? -2.022 -4.946 16.025 1.00 85.31 474 GLU A O 1
ATOM 3685 N N . ALA A 1 475 ? -3.437 -6.335 17.081 1.00 92.00 475 ALA A N 1
ATOM 3686 C CA . ALA A 1 475 ? -4.435 -6.311 16.031 1.00 92.00 475 ALA A CA 1
ATOM 3687 C C . ALA A 1 475 ? -5.007 -4.899 15.835 1.00 92.00 475 ALA A C 1
ATOM 3689 O O . ALA A 1 475 ? -5.083 -4.426 14.701 1.00 92.00 475 ALA A O 1
ATOM 3690 N N . PHE A 1 476 ? -5.319 -4.176 16.919 1.00 92.31 476 PHE A N 1
ATOM 3691 C CA . PHE A 1 476 ? -5.741 -2.770 16.841 1.00 92.31 476 PHE A CA 1
ATOM 3692 C C . PHE A 1 476 ? -4.680 -1.897 16.161 1.00 92.31 476 PHE A C 1
ATOM 3694 O O . PHE A 1 476 ? -4.994 -1.174 15.213 1.00 92.31 476 PHE A O 1
ATOM 3701 N N . TYR A 1 477 ? -3.421 -1.996 16.599 1.00 87.94 477 TYR A N 1
ATOM 3702 C CA . TYR A 1 477 ? -2.311 -1.246 16.009 1.00 87.94 477 TYR A CA 1
ATOM 3703 C C . TYR A 1 477 ? -2.142 -1.572 14.514 1.00 87.94 477 TYR A C 1
ATOM 3705 O O . TYR A 1 477 ? -2.138 -0.685 13.658 1.00 87.94 477 TYR A O 1
ATOM 3713 N N . SER A 1 478 ? -2.068 -2.861 14.179 1.00 87.31 478 SER A N 1
ATOM 3714 C CA . SER A 1 478 ? -1.828 -3.350 12.823 1.00 87.31 478 SER A CA 1
ATOM 3715 C C . SER A 1 478 ? -2.956 -2.987 11.861 1.00 87.31 478 SER A C 1
ATOM 3717 O O . SER A 1 478 ? -2.679 -2.605 10.722 1.00 87.31 478 SER A O 1
ATOM 3719 N N . LEU A 1 479 ? -4.218 -3.091 12.285 1.00 92.38 479 LEU A N 1
ATOM 3720 C CA . LEU A 1 479 ? -5.377 -2.805 11.437 1.00 92.38 479 LEU A CA 1
ATOM 3721 C C . LEU A 1 479 ? -5.605 -1.301 11.234 1.00 92.38 479 LEU A C 1
ATOM 3723 O O . LEU A 1 479 ? -6.058 -0.911 10.155 1.00 92.38 479 LEU A O 1
ATOM 3727 N N . LEU A 1 480 ? -5.291 -0.464 12.232 1.00 92.75 480 LEU A N 1
ATOM 3728 C CA . LEU A 1 480 ? -5.648 0.960 12.222 1.00 92.75 480 LEU A CA 1
ATOM 3729 C C . LEU A 1 480 ? -4.504 1.928 11.918 1.00 92.75 480 LEU A C 1
ATOM 3731 O O . LEU A 1 480 ? -4.792 3.011 11.417 1.00 92.75 480 LEU A O 1
ATOM 3735 N N . LEU A 1 481 ? -3.249 1.586 12.221 1.00 88.25 481 LEU A N 1
ATOM 3736 C CA . LEU A 1 481 ? -2.120 2.523 12.103 1.00 88.25 481 LEU A CA 1
ATOM 3737 C C . LEU A 1 481 ? -1.136 2.147 10.993 1.00 88.25 481 LEU A C 1
ATOM 3739 O O . LEU A 1 481 ? -0.474 3.030 10.453 1.00 88.25 481 LEU A O 1
ATOM 3743 N N . ARG A 1 482 ? -1.082 0.874 10.577 1.00 84.69 482 ARG A N 1
ATOM 3744 C CA . ARG A 1 482 ? -0.139 0.470 9.528 1.00 84.69 482 ARG A CA 1
ATOM 3745 C C . ARG A 1 482 ? -0.510 1.011 8.154 1.00 84.69 482 ARG A C 1
ATOM 3747 O O . ARG A 1 482 ? -1.611 0.788 7.644 1.00 84.69 482 ARG A O 1
ATOM 3754 N N . GLY A 1 483 ? 0.492 1.581 7.501 1.00 83.62 483 GLY A N 1
ATOM 3755 C CA . GLY A 1 483 ? 0.497 1.946 6.093 1.00 83.62 483 GLY A CA 1
ATOM 3756 C C . GLY A 1 483 ? 0.209 3.405 5.758 1.00 83.62 483 GLY A C 1
ATOM 3757 O O . GLY A 1 483 ? 0.166 3.741 4.573 1.00 83.62 483 GLY A O 1
ATOM 3758 N N . TYR A 1 484 ? 0.069 4.271 6.759 1.00 88.50 484 TYR A N 1
ATOM 3759 C CA . TYR A 1 484 ? 0.094 5.724 6.570 1.00 88.50 484 TYR A CA 1
ATOM 3760 C C . TYR A 1 484 ? 1.527 6.237 6.355 1.00 88.50 484 TYR A C 1
ATOM 3762 O O . TYR A 1 484 ? 2.491 5.557 6.694 1.00 88.50 484 TYR A O 1
ATOM 3770 N N . SER A 1 485 ? 1.706 7.444 5.810 1.00 87.00 485 SER A N 1
ATOM 3771 C CA . SER A 1 485 ? 3.050 7.989 5.553 1.00 87.00 485 SER A CA 1
ATOM 3772 C C . SER A 1 485 ? 3.847 8.295 6.823 1.00 87.00 485 SER A C 1
ATOM 3774 O O . SER A 1 485 ? 5.048 8.520 6.760 1.00 87.00 485 SER A O 1
ATOM 3776 N N . TRP A 1 486 ? 3.167 8.404 7.963 1.00 81.88 486 TRP A N 1
ATOM 3777 C CA . TRP A 1 486 ? 3.756 8.665 9.279 1.00 81.88 486 TRP A CA 1
ATOM 3778 C C . TRP A 1 486 ? 3.948 7.387 10.109 1.00 81.88 486 TRP A C 1
ATOM 3780 O O . TRP A 1 486 ? 4.452 7.462 11.222 1.00 81.88 486 TRP A O 1
ATOM 3790 N N . ASP A 1 487 ? 3.591 6.223 9.561 1.00 73.69 487 ASP A N 1
ATOM 3791 C CA . ASP A 1 487 ? 3.822 4.901 10.166 1.00 73.69 487 ASP A CA 1
ATOM 3792 C C . ASP A 1 487 ? 5.328 4.561 10.279 1.00 73.69 487 ASP A C 1
ATOM 3794 O O . ASP A 1 487 ? 5.738 3.675 11.023 1.00 73.69 487 ASP A O 1
ATOM 3798 N N . ASP A 1 488 ? 6.188 5.312 9.583 1.00 52.19 488 ASP A N 1
ATOM 3799 C CA . ASP A 1 488 ? 7.640 5.106 9.555 1.00 52.19 488 ASP A CA 1
ATOM 3800 C C . ASP A 1 488 ? 8.367 5.487 10.865 1.00 52.19 488 ASP A C 1
ATOM 3802 O O . ASP A 1 488 ? 9.584 5.318 10.946 1.00 52.19 488 ASP A O 1
ATOM 3806 N N . THR A 1 489 ? 7.672 5.963 11.909 1.00 49.38 489 THR A N 1
ATOM 3807 C CA . THR A 1 489 ? 8.316 6.306 13.194 1.00 49.38 489 THR A CA 1
ATOM 3808 C C . THR A 1 489 ? 8.330 5.199 14.246 1.00 49.38 489 THR A C 1
ATOM 3810 O O . THR A 1 489 ? 9.060 5.362 15.212 1.00 49.38 489 THR A O 1
ATOM 3813 N N . ASP A 1 490 ? 7.587 4.096 14.095 1.00 50.16 490 ASP A N 1
ATOM 3814 C CA . ASP A 1 490 ? 7.551 3.008 15.099 1.00 50.16 490 ASP A CA 1
ATOM 3815 C C . ASP A 1 490 ? 7.110 1.657 14.476 1.00 50.16 490 ASP A C 1
ATOM 3817 O O . ASP A 1 490 ? 6.398 0.867 15.093 1.00 50.16 490 ASP A O 1
ATOM 3821 N N . ASN A 1 491 ? 7.508 1.358 13.233 1.00 52.28 491 ASN A N 1
ATOM 3822 C CA . ASN A 1 491 ? 7.208 0.066 12.606 1.00 52.28 491 ASN A CA 1
ATOM 3823 C C . ASN A 1 491 ? 8.027 -1.063 13.264 1.00 52.28 491 ASN A C 1
ATOM 3825 O O . ASN A 1 491 ? 9.153 -1.352 12.861 1.00 52.28 491 ASN A O 1
ATOM 3829 N N . TYR A 1 492 ? 7.463 -1.715 14.283 1.00 59.19 492 TYR A N 1
ATOM 3830 C CA . TYR A 1 492 ? 8.066 -2.889 14.913 1.00 59.19 492 TYR A CA 1
ATOM 3831 C C . TYR A 1 492 ? 7.625 -4.179 14.208 1.00 59.19 492 TYR A C 1
ATOM 3833 O O . TYR A 1 492 ? 6.444 -4.410 13.917 1.00 59.19 492 TYR A O 1
ATOM 3841 N N . VAL A 1 493 ? 8.601 -5.045 13.940 1.00 61.03 493 VAL A N 1
ATOM 3842 C CA . VAL A 1 493 ? 8.374 -6.448 13.591 1.00 61.03 493 VAL A CA 1
ATOM 3843 C C . VAL A 1 493 ? 8.528 -7.239 14.879 1.00 61.03 493 VAL A C 1
ATOM 3845 O O . VAL A 1 493 ? 9.547 -7.118 15.556 1.00 61.03 493 VAL A O 1
ATOM 3848 N N . MET A 1 494 ? 7.516 -8.027 15.236 1.00 68.62 494 MET A N 1
ATOM 3849 C CA . MET A 1 494 ? 7.655 -8.969 16.339 1.00 68.62 494 MET A CA 1
ATOM 3850 C C . MET A 1 494 ? 8.703 -10.011 15.952 1.00 68.62 494 MET A C 1
ATOM 3852 O O . MET A 1 494 ? 8.522 -10.735 14.975 1.00 68.62 494 MET A O 1
ATOM 3856 N N . VAL A 1 495 ? 9.794 -10.057 16.711 1.00 66.81 495 VAL A N 1
ATOM 3857 C CA . VAL A 1 495 ? 10.897 -11.006 16.499 1.00 66.81 495 VAL A CA 1
ATOM 3858 C C . VAL A 1 495 ? 10.788 -12.244 17.390 1.00 66.81 495 VAL A C 1
ATOM 3860 O O . VAL A 1 495 ? 11.259 -13.305 16.998 1.00 66.81 495 VAL A O 1
ATOM 3863 N N . ASP A 1 496 ? 10.144 -12.133 18.558 1.00 72.06 496 ASP A N 1
ATOM 3864 C CA . ASP A 1 496 ? 9.872 -13.251 19.471 1.00 72.06 496 ASP A CA 1
ATOM 3865 C C . ASP A 1 496 ? 8.615 -12.966 20.321 1.00 72.06 496 ASP A C 1
ATOM 3867 O O . ASP A 1 496 ? 8.309 -11.805 20.610 1.00 72.06 496 ASP A O 1
ATOM 3871 N N . LYS A 1 497 ? 7.893 -14.020 20.729 1.00 75.81 497 LYS A N 1
ATOM 3872 C CA . LYS A 1 497 ? 6.744 -13.971 21.657 1.00 75.81 497 LYS A CA 1
ATOM 3873 C C . LYS A 1 497 ? 6.750 -15.220 22.529 1.00 75.81 497 LYS A C 1
ATOM 3875 O O . LYS A 1 497 ? 6.767 -16.336 22.017 1.00 75.81 497 LYS A O 1
ATOM 3880 N N . ARG A 1 498 ? 6.685 -15.033 23.849 1.00 73.19 498 ARG A N 1
ATOM 3881 C CA . ARG A 1 498 ? 6.657 -16.126 24.829 1.00 73.19 498 ARG A CA 1
ATOM 3882 C C . ARG A 1 498 ? 5.705 -15.815 25.976 1.00 73.19 498 ARG A C 1
ATOM 3884 O O . ARG A 1 498 ? 5.582 -14.664 26.388 1.00 73.19 498 ARG A O 1
ATOM 3891 N N . GLU A 1 499 ? 5.053 -16.855 26.474 1.00 71.56 499 GLU A N 1
ATOM 3892 C CA . GLU A 1 499 ? 4.159 -16.820 27.630 1.00 71.56 499 GLU A CA 1
ATOM 3893 C C . GLU A 1 499 ? 4.753 -17.682 28.749 1.00 71.56 499 GLU A C 1
ATOM 3895 O O . GLU A 1 499 ? 5.413 -18.682 28.468 1.00 71.56 499 GLU A O 1
ATOM 3900 N N . PHE A 1 500 ? 4.539 -17.283 30.005 1.00 69.06 500 PHE A N 1
ATOM 3901 C CA . PHE A 1 500 ? 5.096 -17.957 31.180 1.00 69.06 500 PHE A CA 1
ATOM 3902 C C . PHE A 1 500 ? 4.014 -18.141 32.238 1.00 69.06 500 PHE A C 1
ATOM 3904 O O . PHE A 1 500 ? 3.241 -17.214 32.496 1.00 69.06 500 PHE A O 1
ATOM 3911 N N . GLY A 1 501 ? 3.971 -19.326 32.846 1.00 64.38 501 GLY A N 1
ATOM 3912 C CA . GLY A 1 501 ? 3.050 -19.672 33.920 1.00 64.38 501 GLY A CA 1
ATOM 3913 C C . GLY A 1 501 ? 3.752 -19.824 35.270 1.00 64.38 501 GLY A C 1
ATOM 3914 O O . GLY A 1 501 ? 4.928 -19.503 35.441 1.00 64.38 501 GLY A O 1
ATOM 3915 N N . GLU A 1 502 ? 3.015 -20.337 36.255 1.00 62.75 502 GLU A N 1
ATOM 3916 C CA . GLU A 1 502 ? 3.514 -20.538 37.625 1.00 62.75 502 GLU A CA 1
ATOM 3917 C C . GLU A 1 502 ? 4.676 -21.553 37.702 1.00 62.75 502 GLU A C 1
ATOM 3919 O O . GLU A 1 502 ? 5.530 -21.455 38.582 1.00 62.75 502 GLU A O 1
ATOM 3924 N N . ALA A 1 503 ? 4.747 -22.516 36.774 1.00 58.53 503 ALA A N 1
ATOM 3925 C CA . ALA A 1 503 ? 5.775 -23.560 36.768 1.00 58.53 503 ALA A CA 1
ATOM 3926 C C . ALA A 1 503 ? 7.167 -23.022 36.387 1.00 58.53 503 ALA A C 1
ATOM 3928 O O . ALA A 1 503 ? 8.168 -23.396 37.003 1.00 58.53 503 ALA A O 1
ATOM 3929 N N . GLU A 1 504 ? 7.242 -22.111 35.413 1.00 60.88 504 GLU A N 1
ATOM 3930 C CA . GLU A 1 504 ? 8.495 -21.455 35.029 1.00 60.88 504 GLU A CA 1
ATOM 3931 C C . GLU A 1 504 ? 8.990 -20.484 36.116 1.00 60.88 504 GLU A C 1
ATOM 3933 O O . GLU A 1 504 ? 10.197 -20.347 36.309 1.00 60.88 504 GLU A O 1
ATOM 3938 N N . GLN A 1 505 ? 8.074 -19.878 36.882 1.00 59.16 505 GLN A N 1
ATOM 3939 C CA . GLN A 1 505 ? 8.389 -18.945 37.977 1.00 59.16 505 GLN A CA 1
ATOM 3940 C C . GLN A 1 505 ? 9.048 -19.628 39.188 1.00 59.16 505 GLN A C 1
ATOM 3942 O O . GLN A 1 505 ? 9.842 -19.010 39.894 1.00 59.16 505 GLN A O 1
ATOM 3947 N N . ALA A 1 506 ? 8.775 -20.916 39.422 1.00 58.50 506 ALA A N 1
ATOM 3948 C CA . ALA A 1 506 ? 9.331 -21.668 40.551 1.00 58.50 506 ALA A CA 1
ATOM 3949 C C . ALA A 1 506 ? 10.817 -22.061 40.383 1.00 58.50 506 ALA A C 1
ATOM 3951 O O . ALA A 1 506 ? 11.414 -22.620 41.305 1.00 58.50 506 ALA A O 1
ATOM 3952 N N . SER A 1 507 ? 11.417 -21.786 39.219 1.00 60.09 507 SER A N 1
ATOM 3953 C CA . SER A 1 507 ? 12.720 -22.331 38.804 1.00 60.09 507 SER A CA 1
ATOM 3954 C C . SER A 1 507 ? 13.887 -21.328 38.871 1.00 60.09 507 SER A C 1
ATOM 3956 O O . SER A 1 507 ? 15.010 -21.681 38.507 1.00 60.09 507 SER A O 1
ATOM 3958 N N . GLY A 1 508 ? 13.656 -20.100 39.356 1.00 66.81 508 GLY A N 1
ATOM 3959 C CA . GLY A 1 508 ? 14.649 -19.015 39.400 1.00 66.81 508 GLY A CA 1
ATOM 3960 C C . GLY A 1 508 ? 14.477 -17.982 38.271 1.00 66.81 508 GLY A C 1
ATOM 3961 O O . GLY A 1 508 ? 13.415 -17.956 37.650 1.00 66.81 508 GLY A O 1
ATOM 3962 N N . PRO A 1 509 ? 15.479 -17.112 38.010 1.00 65.81 509 PRO A N 1
ATOM 3963 C CA . PRO A 1 509 ? 15.428 -16.138 36.919 1.00 65.81 509 PRO A CA 1
ATOM 3964 C C . PRO A 1 509 ? 15.111 -16.810 35.588 1.00 65.81 509 PRO A C 1
ATOM 3966 O O . PRO A 1 509 ? 15.821 -17.716 35.146 1.00 65.81 509 PRO A O 1
ATOM 3969 N N . LEU A 1 510 ? 14.083 -16.314 34.916 1.00 72.00 510 LEU A N 1
ATOM 3970 C CA . LEU A 1 510 ? 13.730 -16.745 33.576 1.00 72.00 510 LEU A CA 1
ATOM 3971 C C . LEU A 1 510 ? 14.655 -16.056 32.565 1.00 72.00 510 LEU A C 1
ATOM 3973 O O . LEU A 1 510 ? 14.750 -14.831 32.557 1.00 72.00 510 LEU A O 1
ATOM 3977 N N . VAL A 1 511 ? 15.313 -16.836 31.701 1.00 73.19 511 VAL A N 1
ATOM 3978 C CA . VAL A 1 511 ? 16.239 -16.324 30.676 1.00 73.19 511 VAL A CA 1
ATOM 3979 C C . VAL A 1 511 ? 15.672 -16.543 29.279 1.00 73.19 511 VAL A C 1
ATOM 3981 O O . VAL A 1 511 ? 15.399 -17.678 28.884 1.00 73.19 511 VAL A O 1
ATOM 3984 N N . LEU A 1 512 ? 15.521 -15.467 28.510 1.00 73.88 512 LEU A N 1
ATOM 3985 C CA . LEU A 1 512 ? 14.935 -15.478 27.171 1.00 73.88 512 LEU A CA 1
ATOM 3986 C C . LEU A 1 512 ? 15.959 -15.063 26.130 1.00 73.88 512 LEU A C 1
ATOM 3988 O O . LEU A 1 512 ? 16.396 -13.920 26.122 1.00 73.88 512 LEU A O 1
ATOM 3992 N N . ASN A 1 513 ? 16.290 -15.980 25.225 1.00 75.44 513 ASN A N 1
ATOM 3993 C CA . ASN A 1 513 ? 17.225 -15.722 24.134 1.00 75.44 513 ASN A CA 1
ATOM 3994 C C . ASN A 1 513 ? 16.476 -15.517 22.820 1.00 75.44 513 ASN A C 1
ATOM 3996 O O . ASN A 1 513 ? 15.611 -16.334 22.500 1.00 75.44 513 ASN A O 1
ATOM 4000 N N . PHE A 1 514 ? 16.848 -14.496 22.053 1.00 72.38 514 PHE A N 1
ATOM 4001 C CA . PHE A 1 514 ? 16.248 -14.183 20.751 1.00 72.38 514 PHE A CA 1
ATOM 4002 C C . PHE A 1 514 ? 17.300 -13.642 19.778 1.00 72.38 514 PHE A C 1
ATOM 4004 O O . PHE A 1 514 ? 18.303 -13.064 20.190 1.00 72.38 514 PHE A O 1
ATOM 4011 N N . ASP A 1 515 ? 17.078 -13.842 18.480 1.00 72.00 515 ASP A N 1
ATOM 4012 C CA . ASP A 1 515 ? 17.940 -13.326 17.415 1.00 72.00 515 ASP A CA 1
ATOM 4013 C C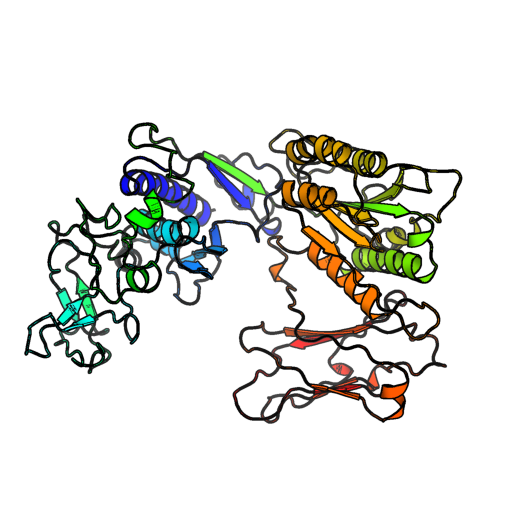 . ASP A 1 515 ? 17.483 -11.922 16.977 1.00 72.00 515 ASP A C 1
ATOM 4015 O O . ASP A 1 515 ? 16.291 -11.669 16.805 1.00 72.00 515 ASP A O 1
ATOM 4019 N N . ILE A 1 516 ? 18.440 -11.016 16.748 1.00 67.19 516 ILE A N 1
ATOM 4020 C CA . ILE A 1 516 ? 18.195 -9.696 16.147 1.00 67.19 516 ILE A CA 1
ATOM 4021 C C . ILE A 1 516 ? 18.884 -9.662 14.783 1.00 67.19 516 ILE A C 1
ATOM 4023 O O . ILE A 1 516 ? 20.107 -9.810 14.689 1.00 67.19 516 ILE A O 1
ATOM 4027 N N . ASP A 1 517 ? 18.098 -9.474 13.724 1.00 62.78 517 ASP A N 1
ATOM 4028 C CA . ASP A 1 517 ? 18.622 -9.320 12.368 1.00 62.78 517 ASP A CA 1
ATOM 4029 C C . ASP A 1 517 ? 19.230 -7.920 12.183 1.00 62.78 517 ASP A C 1
ATOM 4031 O O . ASP A 1 517 ? 18.607 -6.910 12.496 1.00 62.78 517 ASP A O 1
ATOM 4035 N N . HIS A 1 518 ? 20.437 -7.865 11.622 1.00 60.91 518 HIS A N 1
ATOM 4036 C CA . HIS A 1 518 ? 21.163 -6.641 11.268 1.00 60.91 518 HIS A CA 1
ATOM 4037 C C . HIS A 1 518 ? 20.432 -5.651 10.359 1.00 60.91 518 HIS A C 1
ATOM 4039 O O . HIS A 1 518 ? 20.797 -4.478 10.308 1.00 60.91 518 HIS A O 1
ATOM 4045 N N . SER A 1 519 ? 19.441 -6.129 9.616 1.00 56.59 519 SER A N 1
ATOM 4046 C CA . SER A 1 519 ? 18.612 -5.336 8.716 1.00 56.59 519 SER A CA 1
ATOM 4047 C C . SER A 1 519 ? 17.381 -4.731 9.400 1.00 56.59 519 SER A C 1
ATOM 4049 O O . SER A 1 519 ? 16.758 -3.832 8.833 1.00 56.59 519 SER A O 1
ATOM 4051 N N . LEU A 1 520 ? 17.033 -5.181 10.613 1.00 56.16 520 LEU A N 1
ATOM 4052 C CA . LEU A 1 520 ? 15.952 -4.615 11.418 1.00 56.16 520 LEU A CA 1
ATOM 4053 C C . LEU A 1 520 ? 16.499 -3.392 12.170 1.00 56.16 520 LEU A C 1
ATOM 4055 O O . LEU A 1 520 ? 17.585 -3.429 12.736 1.00 56.16 520 LEU A O 1
ATOM 4059 N N . ALA A 1 521 ? 15.781 -2.273 12.078 1.00 56.06 521 ALA A N 1
ATOM 4060 C CA . ALA A 1 521 ? 16.256 -0.921 12.373 1.00 56.06 521 ALA A CA 1
ATOM 4061 C C . ALA A 1 521 ? 16.899 -0.705 13.766 1.00 56.06 521 ALA A C 1
ATOM 4063 O O . ALA A 1 521 ? 16.783 -1.512 14.680 1.00 56.06 521 ALA A O 1
ATOM 4064 N N . ARG A 1 522 ? 17.522 0.474 13.925 1.00 61.25 522 ARG A N 1
ATOM 4065 C CA . ARG A 1 522 ? 18.308 0.991 15.070 1.00 61.25 522 ARG A CA 1
ATOM 4066 C C . ARG A 1 522 ? 17.645 0.960 16.460 1.00 61.25 522 ARG A C 1
ATOM 4068 O O . ARG A 1 522 ? 18.192 1.554 17.378 1.00 61.25 522 ARG A O 1
ATOM 4075 N N . GLN A 1 523 ? 16.474 0.365 16.657 1.00 66.88 523 GLN A N 1
ATOM 4076 C CA . GLN A 1 523 ? 15.816 0.335 17.962 1.00 66.88 523 GLN A CA 1
ATOM 4077 C C . GLN A 1 523 ? 15.074 -0.986 18.183 1.00 66.88 523 GLN A C 1
ATOM 4079 O O . GLN A 1 523 ? 14.215 -1.358 17.389 1.00 66.88 523 GLN A O 1
ATOM 4084 N N . LEU A 1 524 ? 15.378 -1.677 19.284 1.00 72.06 524 LEU A N 1
ATOM 4085 C CA . LEU A 1 524 ? 14.635 -2.845 19.754 1.00 72.06 524 LEU A CA 1
ATOM 4086 C C . LEU A 1 524 ? 13.572 -2.396 20.762 1.00 72.06 524 LEU A C 1
ATOM 4088 O O . LEU A 1 524 ? 13.888 -1.730 21.750 1.00 72.06 524 LEU A O 1
ATOM 4092 N N . LEU A 1 525 ? 12.324 -2.795 20.518 1.00 73.56 525 LEU A N 1
ATOM 4093 C CA . LEU A 1 525 ? 11.212 -2.622 21.445 1.00 73.56 525 LEU A CA 1
ATOM 4094 C C . LEU A 1 525 ? 10.890 -3.967 22.101 1.00 73.56 525 LEU A C 1
ATOM 4096 O O . LEU A 1 525 ? 10.459 -4.893 21.420 1.00 73.56 525 LEU A O 1
ATOM 4100 N N . VAL A 1 526 ? 11.059 -4.070 23.416 1.00 74.56 526 VAL A N 1
ATOM 4101 C CA . VAL A 1 526 ? 10.561 -5.213 24.193 1.00 74.56 526 VAL A CA 1
ATOM 4102 C C . VAL A 1 526 ? 9.292 -4.763 24.911 1.00 74.56 526 VAL A C 1
ATOM 4104 O O . VAL A 1 526 ? 9.222 -3.638 25.407 1.00 74.56 526 VAL A O 1
ATOM 4107 N N . VAL A 1 527 ? 8.271 -5.613 24.965 1.00 75.56 527 VAL A N 1
ATOM 4108 C CA . VAL A 1 527 ? 7.050 -5.353 25.736 1.00 75.56 527 VAL A CA 1
ATOM 4109 C C . VAL A 1 527 ? 6.748 -6.584 26.574 1.00 75.56 527 VAL A C 1
ATOM 4111 O O . VAL A 1 527 ? 6.527 -7.664 26.036 1.00 75.56 527 VAL A O 1
ATOM 4114 N N . VAL A 1 528 ? 6.746 -6.425 27.894 1.00 74.88 528 VAL A N 1
ATOM 4115 C CA . VAL A 1 528 ? 6.350 -7.476 28.836 1.00 74.88 528 VAL A CA 1
ATOM 4116 C C . VAL A 1 528 ? 4.961 -7.128 29.332 1.00 74.88 528 VAL A C 1
ATOM 4118 O O . VAL A 1 528 ? 4.791 -6.101 29.979 1.00 74.88 528 VAL A O 1
ATOM 4121 N N . VAL A 1 529 ? 3.973 -7.960 29.019 1.00 73.94 529 VAL A N 1
ATOM 4122 C CA . VAL A 1 529 ? 2.585 -7.793 29.470 1.00 73.94 529 VAL A CA 1
ATOM 4123 C C . VAL A 1 529 ? 2.312 -8.821 30.565 1.00 73.94 529 VAL A C 1
ATOM 4125 O O . VAL A 1 529 ? 2.726 -9.971 30.438 1.00 73.94 529 VAL A O 1
ATOM 4128 N N . GLY A 1 530 ? 1.624 -8.424 31.634 1.00 68.81 530 GLY A N 1
ATOM 4129 C CA . GLY A 1 530 ? 1.270 -9.320 32.738 1.00 68.81 530 GLY A CA 1
ATOM 4130 C C . GLY A 1 530 ? -0.144 -9.096 33.265 1.00 68.81 530 GLY A C 1
ATOM 4131 O O . GLY A 1 530 ? -0.862 -8.198 32.827 1.00 68.81 530 GLY A O 1
ATOM 4132 N N . TYR A 1 531 ? -0.560 -9.934 34.215 1.00 63.06 531 TYR A N 1
ATOM 4133 C CA . TYR A 1 531 ? -1.777 -9.706 34.996 1.00 63.06 531 TYR A CA 1
ATOM 4134 C C . TYR A 1 531 ? -1.494 -8.738 36.146 1.00 63.06 531 TYR A C 1
ATOM 4136 O O . TYR A 1 531 ? -0.420 -8.798 36.729 1.00 63.06 531 TYR A O 1
ATOM 4144 N N . ASP A 1 532 ? -2.476 -7.891 36.473 1.00 57.72 532 ASP A N 1
ATOM 4145 C CA . ASP A 1 532 ? -2.553 -6.976 37.623 1.00 57.72 532 ASP A CA 1
ATOM 4146 C C . ASP A 1 532 ? -1.338 -6.969 38.566 1.00 57.72 532 ASP A C 1
ATOM 4148 O O . ASP A 1 532 ? -1.364 -7.569 39.643 1.00 57.72 532 ASP A O 1
ATOM 4152 N N . PHE A 1 533 ? -0.291 -6.227 38.184 1.00 53.88 533 PHE A N 1
ATOM 4153 C CA . PHE A 1 533 ? 0.927 -6.082 38.989 1.00 53.88 533 PHE A CA 1
ATOM 4154 C C . PHE A 1 533 ? 0.677 -5.390 40.344 1.00 53.88 533 PHE A C 1
ATOM 4156 O O . PHE A 1 533 ? 1.566 -5.352 41.189 1.00 53.88 533 PHE A O 1
ATOM 4163 N N . SER A 1 534 ? -0.522 -4.836 40.581 1.00 46.62 534 SER A N 1
ATOM 4164 C CA . SER A 1 534 ? -0.883 -4.209 41.859 1.00 46.62 534 SER A CA 1
ATOM 4165 C C . SER A 1 534 ? -1.316 -5.218 42.932 1.00 46.62 534 SER A C 1
ATOM 4167 O O . SER A 1 534 ? -1.302 -4.899 44.124 1.00 46.62 534 SER A O 1
ATOM 4169 N N . LYS A 1 535 ? -1.631 -6.465 42.547 1.00 52.38 535 LYS A N 1
ATOM 4170 C CA . LYS A 1 535 ? -1.833 -7.585 43.476 1.00 52.38 535 LYS A CA 1
ATOM 4171 C C . LYS A 1 535 ? -0.511 -8.301 43.727 1.00 52.38 535 LYS A C 1
ATOM 4173 O O . LYS A 1 535 ? -0.305 -9.425 43.284 1.00 52.38 535 LYS A O 1
ATOM 4178 N N . ILE A 1 536 ? 0.331 -7.648 44.526 1.00 46.16 536 ILE A N 1
ATOM 4179 C CA . ILE A 1 536 ? 1.670 -8.081 44.982 1.00 46.16 536 ILE A CA 1
ATOM 4180 C C . ILE A 1 536 ? 1.669 -9.503 45.606 1.00 46.16 536 ILE A C 1
ATOM 4182 O O . ILE A 1 536 ? 2.713 -10.112 45.796 1.00 46.16 536 ILE A O 1
ATOM 4186 N N . SER A 1 537 ? 0.497 -10.062 45.942 1.00 47.69 537 SER A N 1
ATOM 4187 C CA . SER A 1 537 ? 0.346 -11.446 46.420 1.00 47.69 537 SER A CA 1
ATOM 4188 C C . SER A 1 537 ? 0.605 -12.534 45.368 1.00 47.69 537 SER A C 1
ATOM 4190 O O . SER A 1 537 ? 0.752 -13.692 45.747 1.00 47.69 537 SER A O 1
ATOM 4192 N N . LEU A 1 538 ? 0.591 -12.199 44.075 1.00 52.06 538 LEU A N 1
ATOM 4193 C CA . LEU A 1 538 ? 1.074 -13.065 42.994 1.00 52.06 538 LEU A CA 1
ATOM 4194 C C . LEU A 1 538 ? 2.497 -12.615 42.624 1.00 52.06 538 LEU A C 1
ATOM 4196 O O . LEU A 1 538 ? 2.772 -11.423 42.764 1.00 52.06 538 LEU A O 1
ATOM 4200 N N . PRO A 1 539 ? 3.391 -13.502 42.145 1.00 52.75 539 PRO A N 1
ATOM 4201 C CA . PRO A 1 539 ? 4.730 -13.100 41.717 1.00 52.75 539 PRO A CA 1
ATOM 4202 C C . PRO A 1 539 ? 4.619 -12.054 40.599 1.00 52.75 539 PRO A C 1
ATOM 4204 O O . PRO A 1 539 ? 4.216 -12.356 39.474 1.00 52.75 539 PRO A O 1
ATOM 4207 N N . SER A 1 540 ? 4.889 -10.794 40.929 1.00 55.62 540 SER A N 1
ATOM 4208 C CA . SER A 1 540 ? 4.804 -9.655 40.017 1.00 55.62 540 SER A CA 1
ATOM 4209 C C . SER A 1 540 ? 6.215 -9.242 39.644 1.00 55.62 540 SER A C 1
ATOM 4211 O O . SER A 1 540 ? 6.979 -8.938 40.548 1.00 55.62 540 SER A O 1
ATOM 4213 N N . VAL A 1 541 ? 6.538 -9.163 38.351 1.00 63.81 541 VAL A N 1
ATOM 4214 C CA . VAL A 1 541 ? 7.870 -8.742 37.888 1.00 63.81 541 VAL A CA 1
ATOM 4215 C C . VAL A 1 541 ? 8.160 -7.315 38.383 1.00 63.81 541 VAL A C 1
ATOM 4217 O O . VAL A 1 541 ? 7.543 -6.378 37.868 1.00 63.81 541 VAL A O 1
ATOM 4220 N N . PRO A 1 542 ? 9.053 -7.107 39.372 1.00 66.06 542 PRO A N 1
ATOM 4221 C CA . PRO A 1 542 ? 9.401 -5.769 39.816 1.00 66.06 542 PRO A CA 1
ATOM 4222 C C . PRO A 1 542 ? 10.211 -5.065 38.728 1.00 66.06 542 PRO A C 1
ATOM 4224 O O . PRO A 1 542 ? 10.860 -5.704 37.897 1.00 66.06 542 PRO A O 1
ATOM 4227 N N . GLN A 1 543 ? 10.226 -3.732 38.753 1.00 64.31 543 GLN A N 1
ATOM 4228 C CA . GLN A 1 543 ? 11.005 -2.966 37.782 1.00 64.31 543 GLN A CA 1
ATOM 4229 C C . GLN A 1 543 ? 12.496 -3.342 37.846 1.00 64.31 543 GLN A C 1
ATOM 4231 O O . GLN A 1 543 ? 13.119 -3.462 36.801 1.00 64.31 543 GLN A O 1
ATOM 4236 N N . GLU A 1 544 ? 13.066 -3.601 39.030 1.00 68.44 544 GLU A N 1
ATOM 4237 C CA . GLU A 1 544 ? 14.466 -4.044 39.136 1.00 68.44 544 GLU A CA 1
ATOM 4238 C C . GLU A 1 544 ? 14.691 -5.505 38.709 1.00 68.44 544 GLU A C 1
ATOM 4240 O O . GLU A 1 544 ? 15.836 -5.936 38.580 1.00 68.44 544 GLU A O 1
ATOM 4245 N N . GLY A 1 545 ? 13.621 -6.274 38.490 1.00 71.38 545 GLY A N 1
ATOM 4246 C CA . GLY A 1 545 ? 13.685 -7.687 38.126 1.00 71.38 545 GLY A CA 1
ATOM 4247 C C . GLY A 1 545 ? 14.011 -7.939 36.654 1.00 71.38 545 GLY A C 1
ATOM 4248 O O . GLY A 1 545 ? 14.279 -9.077 36.285 1.00 71.38 545 GLY A O 1
ATOM 4249 N N . LEU A 1 546 ? 14.007 -6.902 35.814 1.00 73.69 546 LEU A N 1
ATOM 4250 C CA . LEU A 1 546 ? 14.204 -7.014 34.370 1.00 73.69 546 LEU A CA 1
ATOM 4251 C C . LEU A 1 546 ? 15.599 -6.527 33.955 1.00 73.69 546 LEU A C 1
ATOM 4253 O O . LEU A 1 546 ? 15.928 -5.347 34.099 1.00 73.69 546 LEU A O 1
ATOM 4257 N N . GLU A 1 547 ? 16.410 -7.411 33.378 1.00 75.56 547 GLU A N 1
ATOM 4258 C CA . GLU A 1 547 ? 17.740 -7.075 32.851 1.00 75.56 547 GLU A CA 1
ATOM 4259 C C . GLU A 1 547 ? 17.907 -7.642 31.436 1.00 75.56 547 GLU A C 1
ATOM 4261 O O . GLU A 1 547 ? 17.706 -8.833 31.217 1.00 75.56 547 GLU A O 1
ATOM 4266 N N . LEU A 1 548 ? 18.282 -6.807 30.460 1.00 76.06 548 LEU A N 1
ATOM 4267 C CA . LEU A 1 548 ? 18.702 -7.294 29.140 1.00 76.06 548 LEU A CA 1
ATOM 4268 C C . LEU A 1 548 ? 20.225 -7.395 29.103 1.00 76.06 548 LEU A C 1
ATOM 4270 O O . LEU A 1 548 ? 20.921 -6.427 29.399 1.00 76.06 548 LEU A O 1
ATOM 4274 N N . ILE A 1 549 ? 20.730 -8.537 28.651 1.00 76.12 549 ILE A N 1
ATOM 4275 C CA . ILE A 1 549 ? 22.145 -8.803 28.416 1.00 76.12 549 ILE A CA 1
ATOM 4276 C C . ILE A 1 549 ? 22.398 -8.918 26.912 1.00 76.12 549 ILE A C 1
ATOM 4278 O O . ILE A 1 549 ? 21.717 -9.647 26.188 1.00 76.12 549 ILE A O 1
ATOM 4282 N N . ALA A 1 550 ? 23.400 -8.181 26.446 1.00 70.69 550 ALA A N 1
ATOM 4283 C CA . ALA A 1 550 ? 23.856 -8.212 25.067 1.00 70.69 550 ALA A CA 1
ATOM 4284 C C . ALA A 1 550 ? 24.890 -9.331 24.826 1.00 70.69 550 ALA A C 1
ATOM 4286 O O . ALA A 1 550 ? 25.577 -9.747 25.762 1.00 70.69 550 ALA A O 1
ATOM 4287 N N . PRO A 1 551 ? 25.087 -9.778 23.570 1.00 67.38 551 PRO A N 1
ATOM 4288 C CA . PRO A 1 551 ? 26.171 -10.690 23.221 1.00 67.38 551 PRO A CA 1
ATOM 4289 C C . PRO A 1 551 ? 27.557 -10.154 23.629 1.00 67.38 551 PRO A C 1
ATOM 4291 O O . PRO A 1 551 ? 27.793 -8.937 23.564 1.00 67.38 551 PRO A O 1
ATOM 4294 N N . PRO A 1 552 ? 28.517 -11.033 23.972 1.00 64.88 552 PRO A N 1
ATOM 4295 C CA . PRO A 1 552 ? 29.905 -10.652 24.220 1.00 64.88 552 PRO A CA 1
ATOM 4296 C C . PRO A 1 552 ? 30.500 -9.870 23.037 1.00 64.88 552 PRO A C 1
ATOM 4298 O O . PRO A 1 552 ? 30.397 -10.300 21.891 1.00 64.88 552 PRO A O 1
ATOM 4301 N N . GLY A 1 553 ? 31.151 -8.736 23.319 1.00 62.41 553 GLY A N 1
ATOM 4302 C CA . GLY A 1 553 ? 31.732 -7.843 22.300 1.00 62.41 553 GLY A CA 1
ATOM 4303 C C . GLY A 1 553 ? 30.880 -6.615 21.958 1.00 62.41 553 GLY A C 1
ATOM 4304 O O . GLY A 1 553 ? 31.341 -5.744 21.223 1.00 62.41 553 GLY A O 1
ATOM 4305 N N . SER A 1 554 ? 29.679 -6.507 22.529 1.00 62.84 554 SER A N 1
ATOM 4306 C CA . SER A 1 554 ? 28.822 -5.322 22.411 1.00 62.84 554 SER A CA 1
ATOM 4307 C C . SER A 1 554 ? 29.390 -4.117 23.191 1.00 62.84 554 SER A C 1
ATOM 4309 O O . SER A 1 554 ? 29.992 -4.326 24.250 1.00 62.84 554 SER A O 1
ATOM 4311 N N . PRO A 1 555 ? 29.184 -2.860 22.732 1.00 65.62 555 PRO A N 1
ATOM 4312 C CA . PRO A 1 555 ? 29.671 -1.655 23.422 1.00 65.62 555 PRO A CA 1
ATOM 4313 C C . PRO A 1 555 ? 29.126 -1.514 24.849 1.00 65.62 555 PRO A C 1
ATOM 4315 O O . PRO A 1 555 ? 29.826 -1.048 25.746 1.00 65.62 555 PRO A O 1
ATOM 4318 N N . GLN A 1 556 ? 27.881 -1.952 25.050 1.00 71.75 556 GLN A N 1
ATOM 4319 C CA . GLN A 1 556 ? 27.213 -2.059 26.339 1.00 71.75 556 GLN A CA 1
ATOM 4320 C C . GLN A 1 556 ? 26.798 -3.517 26.548 1.00 71.75 556 GLN A C 1
ATOM 4322 O O . GLN A 1 556 ? 26.163 -4.111 25.680 1.00 71.75 556 GLN A O 1
ATOM 4327 N N . GLN A 1 557 ? 27.195 -4.105 27.679 1.00 71.75 557 GLN A N 1
ATOM 4328 C CA . GLN A 1 557 ? 26.956 -5.527 27.955 1.00 71.75 557 GLN A CA 1
ATOM 4329 C C . GLN A 1 557 ? 25.635 -5.805 28.679 1.00 71.75 557 GLN A C 1
ATOM 4331 O O . GLN A 1 557 ? 25.102 -6.903 28.541 1.00 71.75 557 GLN A O 1
ATOM 4336 N N . SER A 1 558 ? 25.081 -4.833 29.410 1.00 75.12 558 SER A N 1
ATOM 4337 C CA . SER A 1 558 ? 23.766 -4.973 30.037 1.00 75.12 558 SER A CA 1
ATOM 4338 C C . SER A 1 558 ? 22.987 -3.660 30.101 1.00 75.12 558 SER A C 1
ATOM 4340 O O . SER A 1 558 ? 23.574 -2.575 30.131 1.00 75.12 558 SER A O 1
ATOM 4342 N N . TYR A 1 559 ? 21.661 -3.783 30.113 1.00 75.12 559 TYR A N 1
ATOM 4343 C CA . TYR A 1 559 ? 20.691 -2.693 30.207 1.00 75.12 559 TYR A CA 1
ATOM 4344 C C . TYR A 1 559 ? 19.796 -2.922 31.434 1.00 75.12 559 TYR A C 1
ATOM 4346 O O . TYR A 1 559 ? 19.237 -4.011 31.603 1.00 75.12 559 TYR A O 1
ATOM 4354 N N . ARG A 1 560 ? 19.671 -1.904 32.293 1.00 71.94 560 ARG A N 1
ATOM 4355 C CA . ARG A 1 560 ? 18.993 -1.956 33.606 1.00 71.94 560 ARG A CA 1
ATOM 4356 C C . ARG A 1 560 ? 17.858 -0.942 33.697 1.00 71.94 560 ARG A C 1
ATOM 4358 O O . ARG A 1 560 ? 17.641 -0.170 32.776 1.00 71.94 560 ARG A O 1
ATOM 4365 N N . TYR A 1 561 ? 17.150 -0.908 34.828 1.00 64.81 561 TYR A N 1
ATOM 4366 C CA . TYR A 1 561 ? 15.941 -0.091 34.997 1.00 64.81 561 TYR A CA 1
ATOM 4367 C C . TYR A 1 561 ? 16.073 1.416 34.849 1.00 64.81 561 TYR A C 1
ATOM 4369 O O . TYR A 1 561 ? 15.065 2.081 34.619 1.00 64.81 561 TYR A O 1
ATOM 4377 N N . SER A 1 562 ? 17.286 1.955 34.929 1.00 69.50 562 SER A N 1
ATOM 4378 C CA . SER A 1 562 ? 17.577 3.343 34.567 1.00 69.50 562 SER A CA 1
ATOM 4379 C C . SER A 1 562 ? 17.486 3.609 33.062 1.00 69.50 562 SER A C 1
ATOM 4381 O O . SER A 1 562 ? 17.326 4.756 32.657 1.00 69.50 562 SER A O 1
ATOM 4383 N N . ASP A 1 563 ? 17.597 2.561 32.247 1.00 66.75 563 ASP A N 1
ATOM 4384 C CA . ASP A 1 563 ? 17.739 2.629 30.793 1.00 66.75 563 ASP A CA 1
ATOM 4385 C C . ASP A 1 563 ? 16.395 2.416 30.074 1.00 66.75 563 ASP A C 1
ATOM 4387 O O . ASP A 1 563 ? 16.336 2.445 28.845 1.00 66.75 563 ASP A O 1
ATOM 4391 N N . TYR A 1 564 ? 15.301 2.204 30.820 1.00 65.81 564 TYR A N 1
ATOM 4392 C CA . TYR A 1 564 ? 13.966 1.971 30.270 1.00 65.81 564 TYR A CA 1
ATOM 4393 C C . TYR A 1 564 ? 12.856 2.736 31.002 1.00 65.81 564 TYR A C 1
ATOM 4395 O O . TYR A 1 564 ? 12.959 3.085 32.176 1.00 65.81 564 TYR A O 1
ATOM 4403 N N . VAL A 1 565 ? 11.765 3.009 30.277 1.00 57.22 565 VAL A N 1
ATOM 4404 C CA . VAL A 1 565 ? 10.616 3.771 30.780 1.00 57.22 565 VAL A CA 1
ATOM 4405 C C . VAL A 1 565 ? 9.556 2.806 31.289 1.00 57.22 565 VAL A C 1
ATOM 4407 O O . VAL A 1 565 ? 8.946 2.063 30.519 1.00 57.22 565 VAL A O 1
ATOM 4410 N N . PHE A 1 566 ? 9.285 2.850 32.592 1.00 54.28 566 PHE A N 1
ATOM 4411 C CA . PHE A 1 566 ? 8.100 2.204 33.132 1.00 54.28 566 PHE A CA 1
ATOM 4412 C C . PHE A 1 566 ? 6.857 2.994 32.718 1.00 54.28 566 PHE A C 1
ATOM 4414 O O . PHE A 1 566 ? 6.642 4.120 33.171 1.00 54.28 566 PHE A O 1
ATOM 4421 N N . ASN A 1 567 ? 6.042 2.412 31.839 1.00 55.44 567 ASN A N 1
ATOM 4422 C CA . ASN A 1 567 ? 4.786 3.021 31.425 1.00 55.44 567 ASN A CA 1
ATOM 4423 C C . ASN A 1 567 ? 3.710 2.691 32.464 1.00 55.44 567 ASN A C 1
ATOM 4425 O O . ASN A 1 567 ? 3.035 1.664 32.398 1.00 55.44 567 ASN A O 1
ATOM 4429 N N . PHE A 1 568 ? 3.593 3.557 33.467 1.00 46.50 568 PHE A N 1
ATOM 4430 C CA . PHE A 1 568 ? 2.625 3.415 34.545 1.00 46.50 568 PHE A CA 1
ATOM 4431 C C . PHE A 1 568 ? 1.244 3.910 34.107 1.00 46.50 568 PHE A C 1
ATOM 4433 O O . PHE A 1 568 ? 0.769 4.948 34.560 1.00 46.50 568 PHE A O 1
ATOM 4440 N N . ASP A 1 569 ? 0.594 3.168 33.213 1.00 52.44 569 ASP A N 1
ATOM 4441 C CA . ASP A 1 569 ? -0.857 3.259 33.066 1.00 52.44 569 ASP A CA 1
ATOM 4442 C C . ASP A 1 569 ? -1.459 1.989 33.677 1.00 52.44 569 ASP A C 1
ATOM 4444 O O . ASP A 1 569 ? -1.366 0.891 33.118 1.00 52.44 569 ASP A O 1
ATOM 4448 N N . TYR A 1 570 ? -2.006 2.136 34.890 1.00 49.09 570 TYR A N 1
ATOM 4449 C CA . TYR A 1 570 ? -2.533 1.077 35.766 1.00 49.09 570 TYR A CA 1
ATOM 4450 C C . TYR A 1 570 ? -3.563 0.141 35.102 1.00 49.09 570 TYR A C 1
ATOM 4452 O O . TYR A 1 570 ? -3.951 -0.862 35.701 1.00 49.09 570 TYR A O 1
ATOM 4460 N N . GLU A 1 571 ? -4.026 0.462 33.895 1.00 54.06 571 GLU A N 1
ATOM 4461 C CA . GLU A 1 571 ? -5.058 -0.268 33.165 1.00 54.06 571 GLU A CA 1
ATOM 4462 C C . GLU A 1 571 ? -4.517 -1.296 32.150 1.00 54.06 571 GLU A C 1
ATOM 4464 O O . GLU A 1 571 ? -5.253 -2.225 31.805 1.00 54.06 571 GLU A O 1
ATOM 4469 N N . PHE A 1 572 ? -3.260 -1.181 31.686 1.00 60.00 572 PHE A N 1
ATOM 4470 C CA . PHE A 1 572 ? -2.734 -2.018 30.583 1.00 60.00 572 PHE A CA 1
ATOM 4471 C C . PHE A 1 572 ? -1.645 -3.022 30.982 1.00 60.00 572 PHE A C 1
ATOM 4473 O O . PHE A 1 572 ? -1.316 -3.884 30.169 1.00 60.00 572 PHE A O 1
ATOM 4480 N N . TRP A 1 573 ? -1.137 -2.923 32.220 1.00 66.62 573 TRP A N 1
ATOM 4481 C CA . TRP A 1 573 ? -0.185 -3.842 32.868 1.00 66.62 573 TRP A CA 1
ATOM 4482 C C . TRP A 1 573 ? 0.952 -4.308 31.951 1.00 66.62 573 TRP A C 1
ATOM 4484 O O . TRP A 1 573 ? 1.069 -5.492 31.627 1.00 66.62 573 TRP A O 1
ATOM 4494 N N . SER A 1 574 ? 1.825 -3.379 31.557 1.00 69.88 574 SER A N 1
ATOM 4495 C CA . SER A 1 574 ? 2.994 -3.719 30.747 1.00 69.88 574 SER A CA 1
ATOM 4496 C C . SER A 1 574 ? 4.240 -2.906 31.083 1.00 69.88 574 SER A C 1
ATOM 4498 O O . SER A 1 574 ? 4.150 -1.706 31.333 1.00 69.88 574 SER A O 1
ATOM 4500 N N . TYR A 1 575 ? 5.406 -3.536 30.969 1.00 68.44 575 TYR A N 1
ATOM 4501 C CA . TYR A 1 575 ? 6.704 -2.871 30.880 1.00 68.44 575 TYR A CA 1
ATOM 4502 C C . TYR A 1 575 ? 7.099 -2.730 29.410 1.00 68.44 575 TYR A C 1
ATOM 4504 O O . TYR A 1 575 ? 6.891 -3.647 28.616 1.00 68.44 575 TYR A O 1
ATOM 4512 N N . THR A 1 576 ? 7.670 -1.588 29.031 1.00 70.69 576 THR A N 1
ATOM 4513 C CA . THR A 1 576 ? 8.138 -1.339 27.663 1.00 70.69 576 THR A CA 1
ATOM 4514 C C . THR A 1 576 ? 9.598 -0.912 27.689 1.00 70.69 576 THR A C 1
ATOM 4516 O O . THR A 1 576 ? 9.970 0.016 28.401 1.00 70.69 576 THR A O 1
ATOM 4519 N N . PHE A 1 577 ? 10.423 -1.572 26.885 1.00 71.06 577 PHE A N 1
ATOM 4520 C CA . PHE A 1 577 ? 11.858 -1.339 26.794 1.00 71.06 577 PHE A CA 1
ATOM 4521 C C . PHE A 1 577 ? 12.152 -0.818 25.398 1.00 71.06 577 PHE A C 1
ATOM 4523 O O . PHE A 1 577 ? 11.818 -1.483 24.424 1.00 71.06 577 PHE A O 1
ATOM 4530 N N . ARG A 1 578 ? 12.771 0.356 25.292 1.00 70.50 578 ARG A N 1
ATOM 4531 C CA . ARG A 1 578 ? 13.255 0.906 24.023 1.00 70.50 578 ARG A CA 1
ATOM 4532 C C . ARG A 1 578 ? 14.769 0.939 24.073 1.00 70.50 578 ARG A C 1
ATOM 4534 O O . ARG A 1 578 ? 15.337 1.631 24.908 1.00 70.50 578 ARG A O 1
ATOM 4541 N N . ILE A 1 579 ? 15.408 0.187 23.192 1.00 69.00 579 ILE A N 1
ATOM 4542 C CA . ILE A 1 579 ? 16.849 -0.043 23.234 1.00 69.00 579 ILE A CA 1
ATOM 4543 C C . ILE A 1 579 ? 17.419 0.427 21.915 1.00 69.00 579 ILE A C 1
ATOM 4545 O O . ILE A 1 579 ? 17.159 -0.176 20.879 1.00 69.00 579 ILE A O 1
ATOM 4549 N N . ASN A 1 580 ? 18.143 1.539 21.957 1.00 68.06 580 ASN A N 1
ATOM 4550 C CA . ASN A 1 580 ? 18.745 2.132 20.771 1.00 68.06 580 ASN A CA 1
ATOM 4551 C C . ASN A 1 580 ? 20.021 1.378 20.392 1.00 68.06 580 ASN A C 1
ATOM 4553 O O . ASN A 1 580 ? 20.771 0.945 21.265 1.00 68.06 580 ASN A O 1
ATOM 4557 N N . ASP A 1 581 ? 20.234 1.254 19.088 1.00 64.50 581 ASP A N 1
ATOM 4558 C CA . ASP A 1 581 ? 21.317 0.533 18.430 1.00 64.50 581 ASP A CA 1
ATOM 4559 C C . ASP A 1 581 ? 21.563 -0.841 19.075 1.00 64.50 581 ASP A C 1
ATOM 4561 O O . ASP A 1 581 ? 22.657 -1.107 19.585 1.00 64.50 581 ASP A O 1
ATOM 4565 N N . PRO A 1 582 ? 20.528 -1.710 19.109 1.00 61.81 582 PRO A N 1
ATOM 4566 C CA . PRO A 1 582 ? 20.639 -2.998 19.764 1.00 61.81 582 PRO A CA 1
ATOM 4567 C C . PRO A 1 582 ? 21.765 -3.801 19.099 1.00 61.81 582 PRO A C 1
ATOM 4569 O O . PRO A 1 582 ? 21.863 -3.823 17.871 1.00 61.81 582 PRO A O 1
ATOM 4572 N N . PRO A 1 583 ? 22.637 -4.451 19.881 1.00 59.72 583 PRO A N 1
ATOM 4573 C CA . PRO A 1 583 ? 23.776 -5.162 19.338 1.00 59.72 583 PRO A CA 1
ATOM 4574 C C . PRO A 1 583 ? 23.328 -6.298 18.427 1.00 59.72 583 PRO A C 1
ATOM 4576 O O . PRO A 1 583 ? 22.473 -7.118 18.761 1.00 59.72 583 PRO A O 1
ATOM 4579 N N . VAL A 1 584 ? 23.937 -6.319 17.251 1.00 57.97 584 VAL A N 1
ATOM 4580 C CA . VAL A 1 584 ? 23.546 -7.161 16.133 1.00 57.97 584 VAL A CA 1
ATOM 4581 C C . VAL A 1 584 ? 24.517 -8.328 15.996 1.00 57.97 584 VAL A C 1
ATOM 4583 O O . VAL A 1 584 ? 25.727 -8.177 16.167 1.00 57.97 584 VAL A O 1
ATOM 4586 N N . ARG A 1 585 ? 24.001 -9.504 15.632 1.00 60.41 585 ARG A N 1
ATOM 4587 C CA . ARG A 1 585 ? 24.811 -10.703 15.406 1.00 60.41 585 ARG A CA 1
ATOM 4588 C C . ARG A 1 585 ? 25.850 -10.490 14.293 1.00 60.41 585 ARG A C 1
ATOM 4590 O O . ARG A 1 585 ? 25.512 -10.279 13.129 1.00 60.41 585 ARG A O 1
ATOM 4597 N N . HIS A 1 586 ? 27.123 -10.692 14.615 1.00 52.75 586 HIS A N 1
ATOM 4598 C CA . HIS A 1 586 ? 28.117 -11.168 13.654 1.00 52.75 586 HIS A CA 1
ATOM 4599 C C . HIS A 1 586 ? 28.411 -12.625 14.005 1.00 52.75 586 HIS A C 1
ATOM 4601 O O . HIS A 1 586 ? 28.840 -12.938 15.112 1.00 52.75 586 HIS A O 1
ATOM 4607 N N . PHE A 1 587 ? 28.075 -13.548 13.101 1.00 46.56 587 PHE A N 1
ATOM 4608 C CA . PHE A 1 587 ? 28.360 -14.973 13.289 1.00 46.56 587 PHE A CA 1
ATOM 4609 C C . PHE A 1 587 ? 29.850 -15.189 13.665 1.00 46.56 587 PHE A C 1
ATOM 4611 O O . PHE A 1 587 ? 30.690 -14.537 13.043 1.00 46.56 587 PHE A O 1
ATOM 4618 N N . PRO A 1 588 ? 30.222 -16.117 14.584 1.00 46.84 588 PRO A N 1
ATOM 4619 C CA . PRO A 1 588 ? 29.400 -17.081 15.317 1.00 46.84 588 PRO A CA 1
ATOM 4620 C C . PRO A 1 588 ? 29.680 -17.089 16.844 1.00 46.84 588 PRO A C 1
ATOM 4622 O O . PRO A 1 588 ? 30.347 -18.000 17.316 1.00 46.84 588 PRO A O 1
ATOM 4625 N N . TYR A 1 589 ? 29.166 -16.145 17.644 1.00 48.06 589 TYR A N 1
ATOM 4626 C CA . TYR A 1 589 ? 29.178 -16.278 19.118 1.00 48.06 589 TYR A CA 1
ATOM 4627 C C . TYR A 1 589 ? 27.936 -15.633 19.777 1.00 48.06 589 TYR A C 1
ATOM 4629 O O . TYR A 1 589 ? 27.619 -14.502 19.445 1.00 48.06 589 TYR A O 1
ATOM 4637 N N . VAL A 1 590 ? 27.287 -16.398 20.682 1.00 56.06 590 VAL A N 1
ATOM 4638 C CA . VAL A 1 590 ? 26.268 -16.099 21.738 1.00 56.06 590 VAL A CA 1
ATOM 4639 C C . VAL A 1 590 ? 25.096 -15.140 21.407 1.00 56.06 590 VAL A C 1
ATOM 4641 O O . VAL A 1 590 ? 25.280 -14.056 20.873 1.00 56.06 590 VAL A O 1
ATOM 4644 N N . LEU A 1 591 ? 23.867 -15.530 21.776 1.00 55.69 591 LEU A N 1
ATOM 4645 C CA . LEU A 1 591 ? 22.632 -14.748 21.567 1.00 55.69 591 LEU A CA 1
ATOM 4646 C C . LEU A 1 591 ? 22.411 -13.674 22.658 1.00 55.69 591 LEU A C 1
ATOM 4648 O O . LEU A 1 591 ? 22.844 -13.893 23.790 1.00 55.69 591 LEU A O 1
ATOM 4652 N N . PRO A 1 592 ? 21.712 -12.557 22.360 1.00 63.38 592 PRO A N 1
ATOM 4653 C CA . PRO A 1 592 ? 21.143 -11.670 23.379 1.00 63.38 592 PRO A CA 1
ATOM 4654 C C . PRO A 1 592 ? 20.186 -12.421 24.320 1.00 63.38 592 PRO A C 1
ATOM 4656 O O . PRO A 1 592 ? 19.499 -13.346 23.879 1.00 63.38 592 PRO A O 1
ATOM 4659 N N . SER A 1 593 ? 20.104 -11.991 25.585 1.00 63.78 593 SER A N 1
ATOM 4660 C CA . SER A 1 593 ? 19.306 -12.646 26.633 1.00 63.78 593 SER A CA 1
ATOM 4661 C C . SER A 1 593 ? 18.555 -11.641 27.513 1.00 63.78 593 SER A C 1
ATOM 4663 O O . SER A 1 593 ? 19.179 -10.739 28.058 1.00 63.78 593 SER A O 1
ATOM 4665 N N . ILE A 1 594 ? 17.250 -11.812 27.742 1.00 65.00 594 ILE A N 1
ATOM 4666 C CA . ILE A 1 594 ? 16.499 -11.093 28.793 1.00 65.00 594 ILE A CA 1
ATOM 4667 C C . ILE A 1 594 ? 16.400 -11.974 30.031 1.00 65.00 594 ILE A C 1
ATOM 4669 O O . ILE A 1 594 ? 15.948 -13.111 29.936 1.00 65.00 594 ILE A O 1
ATOM 4673 N N . PHE A 1 595 ? 16.766 -11.426 31.181 1.00 60.28 595 PHE A N 1
ATOM 4674 C CA . PHE A 1 595 ? 16.567 -12.010 32.497 1.00 60.28 595 PHE A CA 1
ATOM 4675 C C . PHE A 1 595 ? 15.346 -11.371 33.153 1.00 60.28 595 PHE A C 1
ATOM 4677 O O . PHE A 1 595 ? 15.243 -10.146 33.240 1.00 60.28 595 PHE A O 1
ATOM 4684 N N . VAL A 1 596 ? 14.430 -12.217 33.616 1.00 58.28 596 VAL A N 1
ATOM 4685 C CA . VAL A 1 596 ? 13.235 -11.823 34.360 1.00 58.28 596 VAL A CA 1
ATOM 4686 C C . VAL A 1 596 ? 13.282 -12.495 35.728 1.00 58.28 596 VAL A C 1
ATOM 4688 O O . VAL A 1 596 ? 13.136 -13.712 35.843 1.00 58.28 596 VAL A O 1
ATOM 4691 N N . ASN A 1 597 ? 13.512 -11.695 36.763 1.00 59.16 597 ASN A N 1
ATOM 4692 C CA . ASN A 1 597 ? 13.336 -12.065 38.161 1.00 59.16 597 ASN A CA 1
ATOM 4693 C C . ASN A 1 597 ? 11.935 -11.640 38.604 1.00 59.16 597 ASN A C 1
ATOM 4695 O O . ASN A 1 597 ? 11.525 -10.512 38.326 1.00 59.16 597 ASN A O 1
ATOM 4699 N N . PHE A 1 598 ? 11.222 -12.551 39.262 1.00 55.72 598 PHE A N 1
ATOM 4700 C CA . PHE A 1 598 ? 9.861 -12.358 39.768 1.00 55.72 598 PHE A CA 1
ATOM 4701 C C . PHE A 1 598 ? 9.847 -12.014 41.255 1.00 55.72 598 PHE A C 1
ATOM 4703 O O . PHE A 1 598 ? 10.770 -12.465 41.975 1.00 55.72 598 PHE A O 1
#

Sequence (598 aa):
MLLFSLSQALLRNASISLFQSTRNRAFLEEVIVLVPKAWGPKETWARAPTPVVARAGWQLHRDADMKLEPQGGPFGDNPFTVQHAGCGAAGKRLAISAGYLTLLEEGGPAAAKYGPPDRVFVREWAHYRYGVFTETGYPGDPLYPAYRARTGSTDPADVALTSCTNQPLELDWRTTSGQGCVPRVDPLTGRPRDDDCHALPNRTQENVFSSIMALQTLPNVNQFCDEDEHLHNDRAPTKQNALCDYRSAWDVIVNHVDFYRRNQAGERLLGRTRFHYVQEAPLRVVMVVQVNAASGIRDRRAFMIRALDKFARMDAPDDSRLGLVAFGQVEASARFPLTTMNSSVTRAKLGQRLPAPNAKFNSSIEDGLSRALQMLNEDRELPYPSSNGSAAAGGVILLLSNGDMEADVSERFQESLRSSQVRLQSLVYPSSETPSAHLDALVEHTGGRTWHVHEATVGDDQRGSVATQAELYEAFYSLLLRGYSWDDTDNYVMVDKREFGEAEQASGPLVLNFDIDHSLARQLLVVVVGYDFSKISLPSVPQEGLELIAPPGSPQQSYRYSDYVFNFDYEFWSYTFRINDPPVRHFPYVLPSIFVNF

InterPro domains:
  IPR013642 Calcium-activated chloride channel, N-terminal [PF08434] (9-261)
  IPR036465 von Willebrand factor A-like domain superfamily [G3DSA:3.40.50.410] (280-462)
  IPR036465 von Willebrand factor A-like domain superfamily [SSF53300] (282-456)
  IPR051266 Calcium-activated chloride channel regulator [PTHR10579] (210-406)

pLDDT: mean 83.62, std 12.91, range [46.16, 98.69]

Radius of gyration: 29.18 Å; chains: 1; bounding box: 76×54×82 Å

Secondary structure (DSSP, 8-state):
-HHHHHHHHHHHHHHHHHHHHTTSS----EEEEEEPGGG-SHHHHSPSSPPPEEEPSS--STT-SEEEESS-BTTBTS-EE---S-TTPPPS-EEEEHHHHHHHHH-HHHHHTT--HHHHHHHHHHHHHH----SS-BTT-SSSBSEEEPTT---TT-EEE-S-BSSPPPEEEE-TTS-B----B-TTT--BSSSS-EEEE-TT-TT--BBHHHHTTSTT--B--BSSSSB--TTS--HHHHHTTT--HHHHHHTSTTTTTSS-TTS---PPPEEEEEE----EEEEEEEESTTTTSHHHHHHHHHHHHHIIIIIS-TT-EEEEEEEESS-SEEEEEEEE--SHHHHTTTGGG-PPP-TT----HHHHHHHHHHHHHH----SS--TTS-TTTT-EEEEEE-S---HHHHHHHHHHHHHHT-EEEEEE-SPPSS--THHHHHHHHTT--EEEPP--EETTTTEEPHHHHHHHHHHHHHHHTTTSTTGGGS-PPP-------HHHHTTSSEEEE----TTS-SEEEEEEE-S-TT-TTS----GGGEEEEPPTT-SS-EE-GGGSB----TTT-EEEEEEES-----TTS---EEEE--